Protein AF-0000000087148483 (afdb_homodimer)

Secondary structure (DSSP, 8-state):
-------------S---S-----PPEEEB-HHHHHTTSS-TTPPEEE-HHHHHHHHSS--HHHHHHHHHHHHHHHHH-TTS--BTTSEEEEESS-TTSHHHHHHHHHHHHHH---STTS---BTTTBT--TT-EESS-S--SSSS-EEEEEETTT--EEEEEE-GGGSPP--GGGGGHHHHHTT---HHHHHHHHHHHHHHHHHHHH-GGGEEEEE-/-----------------S-----PPEEEB-HHHHHTTSS-TTPPEEE-HHHHHHHHSS--HHHHHHHHHHHHHHHHH-TTS--BTTSEEEEESS-TTSHHHHHHHHHHHHHH---STTS---BTTTBT--TT-EESS-S--SSSS-EEEEEETTT--EEEEEE-GGGSPP--GGGGGHHHHHTT---HHHHHHHHHHHHHHHHHHHH-GGGEEEEE-

Nearest PDB structures (foldseek):
  6qft-assembly1_A  TM=3.468E-01  e=7.596E+00  Homo sapiens
  6qft-assembly1_A  TM=3.472E-01  e=7.576E+00  Homo sapiens

Solvent-accessible surface area (backbone atoms only — not comparable to full-atom values): 23178 Å² total; per-residue (Å²): 134,82,82,77,77,73,78,79,78,75,81,77,82,61,52,65,65,64,66,83,77,82,62,84,61,45,59,33,27,38,62,47,14,28,72,59,40,42,25,51,83,91,49,40,48,50,46,42,68,66,56,44,25,54,58,65,45,34,77,39,60,62,51,33,43,26,53,45,42,48,47,54,38,44,46,70,75,29,76,90,49,72,40,47,39,47,38,44,32,40,31,28,34,48,47,49,65,36,76,59,50,12,40,28,46,51,45,38,23,46,75,43,44,24,19,40,65,34,28,47,64,39,48,98,90,35,54,56,24,14,43,67,22,38,40,52,58,62,47,87,63,97,52,94,48,60,38,39,34,41,28,32,69,87,77,60,53,33,33,33,28,34,43,45,66,88,70,58,69,81,49,60,75,38,54,67,38,51,64,32,53,76,70,67,69,44,50,74,66,45,50,51,44,19,33,53,29,52,52,49,42,29,44,47,53,52,64,41,66,84,44,43,48,78,41,81,102,134,82,80,77,78,72,77,76,77,75,80,78,83,60,52,66,66,66,65,85,77,82,64,83,60,46,59,34,27,36,62,49,14,28,72,58,41,43,24,50,82,92,50,40,48,49,46,40,69,67,57,43,25,55,58,66,45,36,76,40,60,64,53,32,41,26,53,44,40,47,46,53,39,43,46,69,74,29,75,87,50,72,41,48,39,48,36,44,31,40,33,29,34,48,46,50,66,36,76,59,50,12,40,27,45,53,47,37,22,47,72,42,46,24,19,39,65,34,28,47,64,39,47,98,90,34,54,56,25,15,43,67,20,38,40,52,57,63,47,87,63,97,52,94,49,61,38,38,34,40,27,33,70,87,77,60,55,32,33,35,27,34,43,44,67,88,70,57,67,79,49,60,74,38,53,67,38,50,63,32,51,78,71,66,70,45,48,73,66,44,51,52,44,20,31,52,28,53,51,49,42,26,45,47,54,53,62,43,65,84,44,45,47,80,41,81,102

Organism: NCBI:txid1816183

Structure (mmCIF, N/CA/C/O backbone):
data_AF-0000000087148483-model_v1
#
loop_
_entity.id
_entity.type
_entity.pdbx_description
1 polymer 'Formylmethanofuran dehydrogenase subunit E domain-containing protein'
#
loop_
_atom_site.group_PDB
_atom_site.id
_atom_site.type_symbol
_atom_site.label_atom_id
_atom_site.label_alt_id
_atom_site.label_comp_id
_atom_site.label_asym_id
_atom_site.label_entity_id
_atom_site.label_seq_id
_atom_site.pdbx_PDB_ins_code
_atom_site.Cartn_x
_atom_site.Cartn_y
_atom_site.Cartn_z
_atom_site.occupancy
_atom_site.B_iso_or_equiv
_atom_site.auth_seq_id
_atom_site.auth_comp_id
_atom_site.auth_asym_id
_atom_site.auth_atom_id
_atom_site.pdbx_PDB_model_num
ATOM 1 N N . MET A 1 1 ? -16.391 -15.094 49.75 1 24.75 1 MET A N 1
ATOM 2 C CA . MET A 1 1 ? -16.766 -15.305 48.375 1 24.75 1 MET A CA 1
ATOM 3 C C . MET A 1 1 ? -15.906 -14.445 47.438 1 24.75 1 MET A C 1
ATOM 5 O O . MET A 1 1 ? -16.125 -13.242 47.312 1 24.75 1 MET A O 1
ATOM 9 N N . THR A 1 2 ? -14.602 -14.633 47.344 1 27.86 2 THR A N 1
ATOM 10 C CA . THR A 1 2 ? -13.539 -13.828 46.75 1 27.86 2 THR A CA 1
ATOM 11 C C . THR A 1 2 ? -13.711 -13.711 45.25 1 27.86 2 THR A C 1
ATOM 13 O O . THR A 1 2 ? -13.828 -14.727 44.562 1 27.86 2 THR A O 1
ATOM 16 N N . THR A 1 3 ? -14.344 -12.578 44.719 1 27.3 3 THR A N 1
ATOM 17 C CA . THR A 1 3 ? -14.672 -12.234 43.344 1 27.3 3 THR A CA 1
ATOM 18 C C . THR A 1 3 ? -13.43 -12.289 42.469 1 27.3 3 THR A C 1
ATOM 20 O O . THR A 1 3 ? -12.453 -11.586 42.719 1 27.3 3 THR A O 1
ATOM 23 N N . ASP A 1 4 ? -13.016 -13.43 41.844 1 25.28 4 ASP A N 1
ATOM 24 C CA . ASP A 1 4 ? -11.969 -13.711 40.844 1 25.28 4 ASP A CA 1
ATOM 25 C C . ASP A 1 4 ? -12.039 -12.727 39.688 1 25.28 4 ASP A C 1
ATOM 27 O O . ASP A 1 4 ? -13.039 -12.688 38.969 1 25.28 4 ASP A O 1
ATOM 31 N N . SER A 1 5 ? -11.555 -11.516 39.812 1 27.91 5 SER A N 1
ATOM 32 C CA . SER A 1 5 ? -11.5 -10.508 38.75 1 27.91 5 SER A CA 1
ATOM 33 C C . SER A 1 5 ? -10.875 -11.078 37.5 1 27.91 5 SER A C 1
ATOM 35 O O . SER A 1 5 ? -9.68 -11.375 37.469 1 27.91 5 SER A O 1
ATOM 37 N N . THR A 1 6 ? -11.531 -11.953 36.688 1 29.64 6 THR A N 1
ATOM 38 C CA . THR A 1 6 ? -11.125 -12.469 35.406 1 29.64 6 THR A CA 1
ATOM 39 C C . THR A 1 6 ? -10.469 -11.375 34.562 1 29.64 6 THR A C 1
ATOM 41 O O . THR A 1 6 ? -10.969 -10.25 34.5 1 29.64 6 THR A O 1
ATOM 44 N N . ALA A 1 7 ? -9.18 -11.461 34.281 1 29.34 7 ALA A N 1
ATOM 45 C CA . ALA A 1 7 ? -8.312 -10.719 33.375 1 29.34 7 ALA A CA 1
ATOM 46 C C . ALA A 1 7 ? -9.031 -10.414 32.062 1 29.34 7 ALA A C 1
ATOM 48 O O . ALA A 1 7 ? -9.578 -11.32 31.422 1 29.34 7 ALA A O 1
ATOM 49 N N . THR A 1 8 ? -9.641 -9.297 31.797 1 31.09 8 THR A N 1
ATOM 50 C CA . THR A 1 8 ? -10.195 -8.766 30.562 1 31.09 8 THR A CA 1
ATOM 51 C C . THR A 1 8 ? -9.32 -9.148 29.359 1 31.09 8 THR A C 1
ATOM 53 O O . THR A 1 8 ? -8.109 -8.93 29.375 1 31.09 8 THR A O 1
ATOM 56 N N . ASP A 1 9 ? -9.469 -10.289 28.609 1 30.75 9 ASP A N 1
ATOM 57 C CA . ASP A 1 9 ? -8.938 -10.844 27.359 1 30.75 9 ASP A CA 1
ATOM 58 C C . ASP A 1 9 ? -8.625 -9.734 26.359 1 30.75 9 ASP A C 1
ATOM 60 O O . ASP A 1 9 ? -9.523 -9 25.938 1 30.75 9 ASP A O 1
ATOM 64 N N . GLY A 1 10 ? -7.691 -8.93 26.438 1 33.75 10 GLY A N 1
ATOM 65 C CA . GLY A 1 10 ? -7.211 -7.906 25.516 1 33.75 10 GLY A CA 1
ATOM 66 C C . GLY A 1 10 ? -7.453 -8.25 24.062 1 33.75 10 GLY A C 1
ATOM 67 O O . GLY A 1 10 ? -6.973 -9.273 23.562 1 33.75 10 GLY A O 1
ATOM 68 N N . THR A 1 11 ? -8.672 -8.164 23.344 1 40.41 11 THR A N 1
ATOM 69 C CA . THR A 1 11 ? -9.148 -8.266 21.969 1 40.41 11 THR A CA 1
ATOM 70 C C . THR A 1 11 ? -8.016 -7.977 20.984 1 40.41 11 THR A C 1
ATOM 72 O O . THR A 1 11 ? -7.586 -6.828 20.844 1 40.41 11 THR A O 1
ATOM 75 N N . GLU A 1 12 ? -6.969 -8.547 20.922 1 49.69 12 GLU A N 1
ATOM 76 C CA . GLU A 1 12 ? -5.816 -8.539 20.016 1 49.69 12 GLU A CA 1
ATOM 77 C C . GLU A 1 12 ? -6.258 -8.484 18.562 1 49.69 12 GLU A C 1
ATOM 79 O O . GLU A 1 12 ? -6.902 -9.414 18.062 1 49.69 12 GLU A O 1
ATOM 84 N N . HIS A 1 13 ? -6.684 -7.281 17.938 1 74.88 13 HIS A N 1
ATOM 85 C CA . HIS A 1 13 ? -7.141 -6.664 16.703 1 74.88 13 HIS A CA 1
ATOM 86 C C . HIS A 1 13 ? -6.109 -6.828 15.586 1 74.88 13 HIS A C 1
ATOM 88 O O . HIS A 1 13 ? -5.777 -5.859 14.898 1 74.88 13 HIS A O 1
ATOM 94 N N . SER A 1 14 ? -5.566 -7.988 15.508 1 90.75 14 SER A N 1
ATOM 95 C CA . SER A 1 14 ? -4.668 -8.258 14.391 1 90.75 14 SER A CA 1
ATOM 96 C C . SER A 1 14 ? -5.316 -9.188 13.367 1 90.75 14 SER A C 1
ATOM 98 O O . SER A 1 14 ? -6.27 -9.898 13.688 1 90.75 14 SER A O 1
ATOM 100 N N . THR A 1 15 ? -4.875 -9.133 12.164 1 97 15 THR A N 1
ATOM 101 C CA . THR A 1 15 ? -5.34 -10.031 11.117 1 97 15 THR A CA 1
ATOM 102 C C . THR A 1 15 ? -5.109 -11.492 11.508 1 97 15 THR A C 1
ATOM 104 O O . THR A 1 15 ? -4.039 -11.836 12.016 1 97 15 THR A O 1
ATOM 107 N N . ASN A 1 16 ? -6.105 -12.367 11.383 1 97.38 16 ASN A N 1
ATOM 108 C CA . ASN A 1 16 ? -6 -13.789 11.664 1 97.38 16 ASN A CA 1
ATOM 109 C C . ASN A 1 16 ? -5.508 -14.57 10.453 1 97.38 16 ASN A C 1
ATOM 111 O O . ASN A 1 16 ? -6.297 -15.227 9.766 1 97.38 16 ASN A O 1
ATOM 115 N N . TRP A 1 17 ? -4.246 -14.562 10.242 1 97.88 17 TRP A N 1
ATOM 116 C CA . TRP A 1 17 ? -3.613 -15.172 9.07 1 97.88 17 TRP A CA 1
ATOM 117 C C . TRP A 1 17 ? -3.725 -16.688 9.125 1 97.88 17 TRP A C 1
ATOM 119 O O . TRP A 1 17 ? -3.469 -17.297 10.164 1 97.88 17 TRP A O 1
ATOM 129 N N . GLN A 1 18 ? -3.99 -17.328 7.992 1 97.12 18 GLN A N 1
ATOM 130 C CA . GLN A 1 18 ? -4.098 -18.781 7.902 1 97.12 18 GLN A CA 1
ATOM 131 C C . GLN A 1 18 ? -2.826 -19.391 7.32 1 97.12 18 GLN A C 1
ATOM 133 O O . GLN A 1 18 ? -2.715 -20.609 7.207 1 97.12 18 GLN A O 1
ATOM 138 N N . VAL A 1 19 ? -1.925 -18.516 6.988 1 96.25 19 VAL A N 1
ATOM 139 C CA . VAL A 1 19 ? -0.707 -19 6.34 1 96.25 19 VAL A CA 1
ATOM 140 C C . VAL A 1 19 ? 0.485 -18.172 6.809 1 96.25 19 VAL A C 1
ATOM 142 O O . VAL A 1 19 ? 0.337 -16.984 7.133 1 96.25 19 VAL A O 1
ATOM 145 N N . ASN A 1 20 ? 1.59 -18.766 6.91 1 95.62 20 ASN A N 1
ATOM 146 C CA . ASN A 1 20 ? 2.879 -18.141 7.18 1 95.62 20 ASN A CA 1
ATOM 147 C C . ASN A 1 20 ? 3.936 -18.562 6.168 1 95.62 20 ASN A C 1
ATOM 149 O O . ASN A 1 20 ? 4.004 -19.734 5.801 1 95.62 20 ASN A O 1
ATOM 153 N N . TYR A 1 21 ? 4.672 -17.641 5.684 1 97.56 21 TYR A N 1
ATOM 154 C CA . TYR A 1 21 ? 5.723 -17.922 4.711 1 97.56 21 TYR A CA 1
ATOM 155 C C . TYR A 1 21 ? 7.102 -17.656 5.305 1 97.56 21 TYR A C 1
ATOM 157 O O . TYR A 1 21 ? 7.246 -16.828 6.215 1 97.56 21 TYR A O 1
ATOM 165 N N . ASP A 1 22 ? 8.047 -18.438 4.855 1 96.81 22 ASP A N 1
ATOM 166 C CA . ASP A 1 22 ? 9.445 -18.219 5.207 1 96.81 22 ASP A CA 1
ATOM 167 C C . ASP A 1 22 ? 10.148 -17.375 4.145 1 96.81 22 ASP A C 1
ATOM 169 O O . ASP A 1 22 ? 10.531 -17.891 3.09 1 96.81 22 ASP A O 1
ATOM 173 N N . VAL A 1 23 ? 10.312 -16.125 4.398 1 97.62 23 VAL A N 1
ATOM 174 C CA . VAL A 1 23 ? 10.992 -15.203 3.502 1 97.62 23 VAL A CA 1
ATOM 175 C C . VAL A 1 23 ? 11.477 -13.984 4.285 1 97.62 23 VAL A C 1
ATOM 177 O O . VAL A 1 23 ? 10.789 -13.5 5.184 1 97.62 23 VAL A O 1
ATOM 180 N N . ALA A 1 24 ? 12.719 -13.508 4.047 1 97.31 24 ALA A N 1
ATOM 181 C CA . ALA A 1 24 ? 13.289 -12.344 4.723 1 97.31 24 ALA A CA 1
ATOM 182 C C . ALA A 1 24 ? 12.508 -11.078 4.375 1 97.31 24 ALA A C 1
ATOM 184 O O . ALA A 1 24 ? 12.062 -10.914 3.238 1 97.31 24 ALA A O 1
ATOM 185 N N . PRO A 1 25 ? 12.32 -10.227 5.289 1 98.31 25 PRO A N 1
ATOM 186 C CA . PRO A 1 25 ? 11.703 -8.938 4.973 1 98.31 25 PRO A CA 1
ATOM 187 C C . PRO A 1 25 ? 12.617 -8.031 4.156 1 98.31 25 PRO A C 1
ATOM 189 O O . PRO A 1 25 ? 13.797 -8.344 3.973 1 98.31 25 PRO A O 1
ATOM 192 N N . ILE A 1 26 ? 12.055 -7.031 3.637 1 98.5 26 ILE A N 1
ATOM 193 C CA . ILE A 1 26 ? 12.781 -5.973 2.945 1 98.5 26 ILE A CA 1
ATOM 194 C C . ILE A 1 26 ? 12.93 -4.762 3.863 1 98.5 26 ILE A C 1
ATOM 196 O O . ILE A 1 26 ? 11.945 -4.254 4.395 1 98.5 26 ILE A O 1
ATOM 200 N N . GLU A 1 27 ? 14.156 -4.383 4.109 1 98.44 27 GLU A N 1
ATOM 201 C CA . GLU A 1 27 ? 14.43 -3.164 4.867 1 98.44 27 GLU A CA 1
ATOM 202 C C . GLU A 1 27 ? 14.734 -1.993 3.938 1 98.44 27 GLU A C 1
ATOM 204 O O . GLU A 1 27 ? 15.586 -2.104 3.053 1 98.44 27 GLU A O 1
ATOM 209 N N . ILE A 1 28 ? 14.039 -0.916 4.137 1 98.69 28 ILE A N 1
ATOM 210 C CA . ILE A 1 28 ? 14.211 0.222 3.242 1 98.69 28 ILE A CA 1
ATOM 211 C C . ILE A 1 28 ? 14.016 1.523 4.016 1 98.69 28 ILE A C 1
ATOM 213 O O . ILE A 1 28 ? 13.062 1.652 4.793 1 98.69 28 ILE A O 1
ATOM 217 N N . ARG A 1 29 ? 14.891 2.457 3.838 1 98.56 29 ARG A N 1
ATOM 218 C CA . ARG A 1 29 ? 14.805 3.746 4.516 1 98.56 29 ARG A CA 1
ATOM 219 C C . ARG A 1 29 ? 13.891 4.707 3.766 1 98.56 29 ARG A C 1
ATOM 221 O O . ARG A 1 29 ? 13.727 4.594 2.549 1 98.56 29 ARG A O 1
ATOM 228 N N . ASP A 1 30 ? 13.32 5.594 4.414 1 98.5 30 ASP A N 1
ATOM 229 C CA . ASP A 1 30 ? 12.547 6.715 3.891 1 98.5 30 ASP A CA 1
ATOM 230 C C . ASP A 1 30 ? 12.984 8.031 4.539 1 98.5 30 ASP A C 1
ATOM 232 O O . ASP A 1 30 ? 12.703 8.266 5.715 1 98.5 30 ASP A O 1
ATOM 236 N N . PRO A 1 31 ? 13.594 8.898 3.777 1 97.56 31 PRO A N 1
ATOM 237 C CA . PRO A 1 31 ? 14.117 10.141 4.348 1 97.56 31 PRO A CA 1
ATOM 238 C C . PRO A 1 31 ? 13.023 11.016 4.965 1 97.56 31 PRO A C 1
ATOM 240 O O . PRO A 1 31 ? 13.266 11.719 5.941 1 97.56 31 PRO A O 1
ATOM 243 N N . VAL A 1 32 ? 11.883 10.953 4.426 1 98.38 32 VAL A N 1
ATOM 244 C CA . VAL A 1 32 ? 10.789 11.773 4.945 1 98.38 32 VAL A CA 1
ATOM 245 C C . VAL A 1 32 ? 10.305 11.211 6.277 1 98.38 32 VAL A C 1
ATOM 247 O O . VAL A 1 32 ? 10.023 11.961 7.215 1 98.38 32 VAL A O 1
ATOM 250 N N . ALA A 1 33 ? 10.203 9.875 6.375 1 98.38 33 ALA A N 1
ATOM 251 C CA . ALA A 1 33 ? 9.859 9.227 7.641 1 98.38 33 ALA A CA 1
ATOM 252 C C . ALA A 1 33 ? 10.852 9.609 8.734 1 98.38 33 ALA A C 1
ATOM 254 O O . ALA A 1 33 ? 10.461 9.836 9.883 1 98.38 33 ALA A O 1
ATOM 255 N N . GLU A 1 34 ? 12.109 9.688 8.375 1 97.69 34 GLU A N 1
ATOM 256 C CA . GLU A 1 34 ? 13.156 10.094 9.312 1 97.69 34 GLU A CA 1
ATOM 257 C C . GLU A 1 34 ? 13.008 11.555 9.719 1 97.69 34 GLU A C 1
ATOM 259 O O . GLU A 1 34 ? 13.047 11.875 10.906 1 97.69 34 GLU A O 1
ATOM 264 N N . ALA A 1 35 ? 12.773 12.383 8.758 1 97.88 35 ALA A N 1
ATOM 265 C CA . ALA A 1 35 ? 12.688 13.82 9 1 97.88 35 ALA A CA 1
ATOM 266 C C . ALA A 1 35 ? 11.484 14.164 9.867 1 97.88 35 ALA A C 1
ATOM 268 O O . ALA A 1 35 ? 11.562 15.031 10.742 1 97.88 35 ALA A O 1
ATOM 269 N N . LEU A 1 36 ? 10.398 13.398 9.641 1 98.19 36 LEU A N 1
ATOM 270 C CA . LEU A 1 36 ? 9.164 13.75 10.328 1 98.19 36 LEU A CA 1
ATOM 271 C C . LEU A 1 36 ? 9.016 12.945 11.617 1 98.19 36 LEU A C 1
ATOM 273 O O . LEU A 1 36 ? 7.961 12.992 12.258 1 98.19 36 LEU A O 1
ATOM 277 N N . GLY A 1 37 ? 9.992 12.195 11.961 1 97.75 37 GLY A N 1
ATOM 278 C CA . GLY A 1 37 ? 10.078 11.617 13.297 1 97.75 37 GLY A CA 1
ATOM 279 C C . GLY A 1 37 ? 9.336 10.305 13.43 1 97.75 37 GLY A C 1
ATOM 280 O O . GLY A 1 37 ? 9.016 9.883 14.539 1 97.75 37 GLY A O 1
ATOM 281 N N . VAL A 1 38 ? 9 9.688 12.273 1 98.38 38 VAL A N 1
ATOM 282 C CA . VAL A 1 38 ? 8.398 8.359 12.281 1 98.38 38 VAL A CA 1
ATOM 283 C C . VAL A 1 38 ? 9.461 7.312 12.602 1 98.38 38 VAL A C 1
ATOM 285 O O . VAL A 1 38 ? 9.188 6.332 13.297 1 98.38 38 VAL A O 1
ATOM 288 N N . LEU A 1 39 ? 10.617 7.48 12.086 1 97.94 39 LEU A N 1
ATOM 289 C CA . LEU A 1 39 ? 11.781 6.625 12.289 1 97.94 39 LEU A CA 1
ATOM 290 C C . LEU A 1 39 ? 12.984 7.441 12.742 1 97.94 39 LEU A C 1
ATOM 292 O O . LEU A 1 39 ? 13.078 8.633 12.453 1 97.94 39 LEU A O 1
ATOM 296 N N . GLU A 1 40 ? 13.898 6.797 13.453 1 96.31 40 GLU A N 1
ATOM 297 C CA . GLU A 1 40 ? 15.203 7.414 13.688 1 96.31 40 GLU A CA 1
ATOM 298 C C . GLU A 1 40 ? 16.016 7.469 12.398 1 96.31 40 GLU A C 1
ATOM 300 O O . GLU A 1 40 ? 15.922 6.574 11.555 1 96.31 40 GLU A O 1
ATOM 305 N N . PRO A 1 41 ? 16.812 8.562 12.305 1 94.94 41 PRO A N 1
ATOM 306 C CA . PRO A 1 41 ? 17.703 8.586 11.141 1 94.94 41 PRO A CA 1
ATOM 307 C C . PRO A 1 41 ? 18.5 7.297 10.977 1 94.94 41 PRO A C 1
ATOM 309 O O . PRO A 1 41 ? 19.094 6.805 11.938 1 94.94 41 PRO A O 1
ATOM 312 N N . GLY A 1 42 ? 18.453 6.695 9.836 1 95.88 42 GLY A N 1
ATOM 313 C CA . GLY A 1 42 ? 19.203 5.484 9.547 1 95.88 42 GLY A CA 1
ATOM 314 C C . GLY A 1 42 ? 18.375 4.219 9.734 1 95.88 42 GLY A C 1
ATOM 315 O O . GLY A 1 42 ? 18.766 3.15 9.25 1 95.88 42 GLY A O 1
ATOM 316 N N . ASP A 1 43 ? 17.328 4.297 10.477 1 97.31 43 ASP A N 1
ATOM 317 C CA . ASP A 1 43 ? 16.5 3.125 10.695 1 97.31 43 ASP A CA 1
ATOM 318 C C . ASP A 1 43 ? 15.555 2.893 9.516 1 97.31 43 ASP A C 1
ATOM 320 O O . ASP A 1 43 ? 14.977 3.84 8.977 1 97.31 43 ASP A O 1
ATOM 324 N N . PRO A 1 44 ? 15.344 1.663 9.133 1 98.38 44 PRO A N 1
ATOM 325 C CA . PRO A 1 44 ? 14.484 1.361 7.977 1 98.38 44 PRO A CA 1
ATOM 326 C C . PRO A 1 44 ? 13.062 0.982 8.375 1 98.38 44 PRO A C 1
ATOM 328 O O . PRO A 1 44 ? 12.828 0.564 9.516 1 98.38 44 PRO A O 1
ATOM 331 N N . PHE A 1 45 ? 12.117 1.214 7.422 1 98.69 45 PHE A N 1
ATOM 332 C CA . PHE A 1 45 ? 10.914 0.385 7.445 1 98.69 45 PHE A CA 1
ATOM 333 C C . PHE A 1 45 ? 11.266 -1.08 7.211 1 98.69 45 PHE A C 1
ATOM 335 O O . PHE A 1 45 ? 12.133 -1.395 6.391 1 98.69 45 PHE A O 1
ATOM 342 N N . VAL A 1 46 ? 10.609 -1.902 7.922 1 98.69 46 VAL A N 1
ATOM 343 C CA . VAL A 1 46 ? 10.656 -3.336 7.648 1 98.69 46 VAL A CA 1
ATOM 344 C C . VAL A 1 46 ? 9.367 -3.773 6.961 1 98.69 46 VAL A C 1
ATOM 346 O O . VAL A 1 46 ? 8.289 -3.748 7.57 1 98.69 46 VAL A O 1
ATOM 349 N N . ILE A 1 47 ? 9.453 -4.141 5.695 1 98.62 47 ILE A N 1
ATOM 350 C CA . ILE A 1 47 ? 8.312 -4.566 4.883 1 98.62 47 ILE A CA 1
ATOM 351 C C . ILE A 1 47 ? 8.328 -6.09 4.746 1 98.62 47 ILE A C 1
ATOM 353 O O . ILE A 1 47 ? 9.227 -6.66 4.129 1 98.62 47 ILE A O 1
ATOM 357 N N . THR A 1 48 ? 7.336 -6.715 5.305 1 98.44 48 THR A N 1
ATOM 358 C CA . THR A 1 48 ? 7.223 -8.164 5.227 1 98.44 48 THR A CA 1
ATOM 359 C C . THR A 1 48 ? 6.363 -8.578 4.039 1 98.44 48 THR A C 1
ATOM 361 O O . THR A 1 48 ? 5.688 -7.746 3.434 1 98.44 48 THR A O 1
ATOM 364 N N . TYR A 1 49 ? 6.406 -9.852 3.723 1 98.62 49 TYR A N 1
ATOM 365 C CA . TYR A 1 49 ? 5.52 -10.328 2.666 1 98.62 49 TYR A CA 1
ATOM 366 C C . TYR A 1 49 ? 4.059 -10.18 3.072 1 98.62 49 TYR A C 1
ATOM 368 O O . TYR A 1 49 ? 3.191 -9.953 2.223 1 98.62 49 TYR A O 1
ATOM 376 N N . ARG A 1 50 ? 3.68 -10.219 4.332 1 98.25 50 ARG A N 1
ATOM 377 C CA . ARG A 1 50 ? 2.314 -9.984 4.793 1 98.25 50 ARG A CA 1
ATOM 378 C C . ARG A 1 50 ? 1.857 -8.57 4.453 1 98.25 50 ARG A C 1
ATOM 380 O O . ARG A 1 50 ? 0.69 -8.352 4.121 1 98.25 50 ARG A O 1
ATOM 387 N N . ASP A 1 51 ? 2.814 -7.605 4.547 1 98.31 51 ASP A N 1
ATOM 388 C CA . ASP A 1 51 ? 2.486 -6.254 4.105 1 98.31 51 ASP A CA 1
ATOM 389 C C . ASP A 1 51 ? 2.121 -6.23 2.623 1 98.31 51 ASP A C 1
ATOM 391 O O . ASP A 1 51 ? 1.157 -5.574 2.227 1 98.31 51 ASP A O 1
ATOM 395 N N . ALA A 1 52 ? 2.916 -6.984 1.852 1 98.69 52 ALA A N 1
ATOM 396 C CA . ALA A 1 52 ? 2.666 -7.062 0.415 1 98.69 52 ALA A CA 1
ATOM 397 C C . ALA A 1 52 ? 1.322 -7.727 0.128 1 98.69 52 ALA A C 1
ATOM 399 O O . ALA A 1 52 ? 0.619 -7.344 -0.809 1 98.69 52 ALA A O 1
ATOM 400 N N . VAL A 1 53 ? 0.991 -8.719 0.917 1 98.75 53 VAL A N 1
ATOM 401 C CA . VAL A 1 53 ? -0.28 -9.414 0.737 1 98.75 53 VAL A CA 1
ATOM 402 C C . VAL A 1 53 ? -1.435 -8.469 1.069 1 98.75 53 VAL A C 1
ATOM 404 O O . VAL A 1 53 ? -2.463 -8.477 0.389 1 98.75 53 VAL A O 1
ATOM 407 N N . LYS A 1 54 ? -1.298 -7.613 2.086 1 98.5 54 LYS A N 1
ATOM 408 C CA . LYS A 1 54 ? -2.318 -6.609 2.369 1 98.5 54 LYS A CA 1
ATOM 409 C C . LYS A 1 54 ? -2.508 -5.672 1.18 1 98.5 54 LYS A C 1
ATOM 411 O O . LYS A 1 54 ? -3.639 -5.348 0.812 1 98.5 54 LYS A O 1
ATOM 416 N N . GLU A 1 55 ? -1.405 -5.297 0.583 1 98.44 55 GLU A N 1
ATOM 417 C CA . GLU A 1 55 ? -1.454 -4.426 -0.588 1 98.44 55 GLU A CA 1
ATOM 418 C C . GLU A 1 55 ? -2.131 -5.121 -1.766 1 98.44 55 GLU A C 1
ATOM 420 O O . GLU A 1 55 ? -2.959 -4.523 -2.453 1 98.44 55 GLU A O 1
ATOM 425 N N . ALA A 1 56 ? -1.814 -6.41 -1.949 1 97.88 56 ALA A N 1
ATOM 426 C CA . ALA A 1 56 ? -2.301 -7.168 -3.1 1 97.88 56 ALA A CA 1
ATOM 427 C C . ALA A 1 56 ? -3.738 -7.629 -2.883 1 97.88 56 ALA A C 1
ATOM 429 O O . ALA A 1 56 ? -4.469 -7.887 -3.844 1 97.88 56 ALA A O 1
ATOM 430 N N . GLY A 1 57 ? -4.07 -7.805 -1.597 1 96.81 57 GLY A N 1
ATOM 431 C CA . GLY A 1 57 ? -5.355 -8.375 -1.236 1 96.81 57 GLY A CA 1
ATOM 432 C C . GLY A 1 57 ? -5.332 -9.891 -1.133 1 96.81 57 GLY A C 1
ATOM 433 O O . GLY A 1 57 ? -6.246 -10.492 -0.572 1 96.81 57 GLY A O 1
ATOM 434 N N . HIS A 1 58 ? -4.293 -10.547 -1.698 1 97.19 58 HIS A N 1
ATOM 435 C CA . HIS A 1 58 ? -4.172 -12 -1.64 1 97.19 58 HIS A CA 1
ATOM 436 C C . HIS A 1 58 ? -2.734 -12.445 -1.894 1 97.19 58 HIS A C 1
ATOM 438 O O . HIS A 1 58 ? -1.877 -11.625 -2.223 1 97.19 58 HIS A O 1
ATOM 444 N N . SER A 1 59 ? -2.518 -13.641 -1.58 1 98.44 59 SER A N 1
ATOM 445 C CA . SER A 1 59 ? -1.221 -14.273 -1.812 1 98.44 59 SER A CA 1
ATOM 446 C C . SER A 1 59 ? -1.266 -15.203 -3.018 1 98.44 59 SER A C 1
ATOM 448 O O . SER A 1 59 ? -2.09 -16.125 -3.072 1 98.44 59 SER A O 1
ATOM 450 N N . CYS A 1 60 ? -0.452 -14.953 -3.988 1 97.94 60 CYS A N 1
ATOM 451 C CA . CYS A 1 60 ? -0.397 -15.727 -5.223 1 97.94 60 CYS A CA 1
ATOM 452 C C . CYS A 1 60 ? 0.992 -15.656 -5.848 1 97.94 60 CYS A C 1
ATOM 454 O O . CYS A 1 60 ? 1.854 -14.914 -5.375 1 97.94 60 CYS A O 1
ATOM 456 N N . PRO A 1 61 ? 1.229 -16.453 -6.859 1 98 61 PRO A N 1
ATOM 457 C CA . PRO A 1 61 ? 2.547 -16.438 -7.496 1 98 61 PRO A CA 1
ATOM 458 C C . PRO A 1 61 ? 2.895 -15.07 -8.094 1 98 61 PRO A C 1
ATOM 460 O O . PRO A 1 61 ? 4.059 -14.664 -8.086 1 98 61 PRO A O 1
ATOM 463 N N . THR A 1 62 ? 1.915 -14.312 -8.586 1 98.12 62 THR A N 1
ATOM 464 C CA . THR A 1 62 ? 2.164 -12.977 -9.102 1 98.12 62 THR A CA 1
ATOM 465 C C . THR A 1 62 ? 2.619 -12.039 -7.988 1 98.12 62 THR A C 1
ATOM 467 O O . THR A 1 62 ? 3.623 -11.336 -8.133 1 98.12 62 THR A O 1
ATOM 470 N N . ALA A 1 63 ? 1.93 -12.062 -6.836 1 98.62 63 ALA A N 1
ATOM 471 C CA . ALA A 1 63 ? 2.273 -11.195 -5.711 1 98.62 63 ALA A CA 1
ATOM 472 C C . ALA A 1 63 ? 3.631 -11.578 -5.125 1 98.62 63 ALA A C 1
ATOM 474 O O . ALA A 1 63 ? 4.465 -10.703 -4.859 1 98.62 63 ALA A O 1
ATOM 475 N N . SER A 1 64 ? 3.85 -12.867 -4.926 1 98.88 64 SER A N 1
ATOM 476 C CA . SER A 1 64 ? 5.133 -13.312 -4.383 1 98.88 64 SER A CA 1
ATOM 477 C C . SER A 1 64 ? 6.27 -13.031 -5.359 1 98.88 64 SER A C 1
ATOM 479 O O . SER A 1 64 ? 7.371 -12.664 -4.945 1 98.88 64 SER A O 1
ATOM 481 N N . GLY A 1 65 ? 6 -13.188 -6.617 1 98.88 65 GLY A N 1
ATOM 482 C CA . GLY A 1 65 ? 6.98 -12.82 -7.625 1 98.88 65 GLY A CA 1
ATOM 483 C C . GLY A 1 65 ? 7.367 -11.352 -7.574 1 98.88 65 GLY A C 1
ATOM 484 O O . GLY A 1 65 ? 8.547 -11.008 -7.672 1 98.88 65 GLY A O 1
ATOM 485 N N . ALA A 1 66 ? 6.395 -10.492 -7.457 1 98.94 66 ALA A N 1
ATOM 486 C CA . ALA A 1 66 ? 6.652 -9.055 -7.355 1 98.94 66 ALA A CA 1
ATOM 487 C C . ALA A 1 66 ? 7.512 -8.734 -6.137 1 98.94 66 ALA A C 1
ATOM 489 O O . ALA A 1 66 ? 8.438 -7.922 -6.219 1 98.94 66 ALA A O 1
ATOM 490 N N . TYR A 1 67 ? 7.188 -9.375 -5 1 98.94 67 TYR A N 1
ATOM 491 C CA . TYR A 1 67 ? 7.949 -9.188 -3.771 1 98.94 67 TYR A CA 1
ATOM 492 C C . TYR A 1 67 ? 9.406 -9.578 -3.969 1 98.94 67 TYR A C 1
ATOM 494 O O . TYR A 1 67 ? 10.312 -8.844 -3.562 1 98.94 67 TYR A O 1
ATOM 502 N N . ARG A 1 68 ? 9.648 -10.664 -4.625 1 98.94 68 ARG A N 1
ATOM 503 C CA . ARG A 1 68 ? 11 -11.141 -4.859 1 98.94 68 ARG A CA 1
ATOM 504 C C . ARG A 1 68 ? 11.727 -10.273 -5.887 1 98.94 68 ARG A C 1
ATOM 506 O O . ARG A 1 68 ? 12.922 -10.031 -5.766 1 98.94 68 ARG A O 1
ATOM 513 N N . ILE A 1 69 ? 10.992 -9.805 -6.91 1 98.94 69 ILE A N 1
ATOM 514 C CA . ILE A 1 69 ? 11.586 -8.906 -7.895 1 98.94 69 ILE A CA 1
ATOM 515 C C . ILE A 1 69 ? 12.172 -7.684 -7.188 1 98.94 69 ILE A C 1
ATOM 517 O O . ILE A 1 69 ? 13.336 -7.328 -7.41 1 98.94 69 ILE A O 1
ATOM 521 N N . VAL A 1 70 ? 11.375 -7.059 -6.371 1 98.88 70 VAL A N 1
ATOM 522 C CA . VAL A 1 70 ? 11.844 -5.836 -5.719 1 98.88 70 VAL A CA 1
ATOM 523 C C . VAL A 1 70 ? 12.93 -6.18 -4.699 1 98.88 70 VAL A C 1
ATOM 525 O O . VAL A 1 70 ? 13.922 -5.457 -4.574 1 98.88 70 VAL A O 1
ATOM 528 N N . GLN A 1 71 ? 12.82 -7.297 -3.998 1 98.75 71 GLN A N 1
ATOM 529 C CA . GLN A 1 71 ? 13.836 -7.727 -3.039 1 98.75 71 GLN A CA 1
ATOM 530 C C . GLN A 1 71 ? 15.188 -7.93 -3.719 1 98.75 71 GLN A C 1
ATOM 532 O O . GLN A 1 71 ? 16.188 -7.355 -3.297 1 98.75 71 GLN A O 1
ATOM 537 N N . LEU A 1 72 ? 15.18 -8.711 -4.781 1 98.75 72 LEU A N 1
ATOM 538 C CA . LEU A 1 72 ? 16.406 -9.039 -5.5 1 98.75 72 LEU A CA 1
ATOM 539 C C . LEU A 1 72 ? 16.984 -7.801 -6.176 1 98.75 72 LEU A C 1
ATOM 541 O O . LEU A 1 72 ? 18.203 -7.605 -6.18 1 98.75 72 LEU A O 1
ATOM 545 N N . GLY A 1 73 ? 16.109 -6.965 -6.773 1 98.75 73 GLY A N 1
ATOM 546 C CA . GLY A 1 73 ? 16.562 -5.734 -7.398 1 98.75 73 GLY A CA 1
ATOM 547 C C . GLY A 1 73 ? 17.25 -4.789 -6.43 1 98.75 73 GLY A C 1
ATOM 548 O O . GLY A 1 73 ? 18.328 -4.281 -6.715 1 98.75 73 GLY A O 1
ATOM 549 N N . LEU A 1 74 ? 16.641 -4.562 -5.277 1 98.69 74 LEU A N 1
ATOM 550 C CA . LEU A 1 74 ? 17.203 -3.654 -4.281 1 98.69 74 LEU A CA 1
ATOM 551 C C . LEU A 1 74 ? 18.484 -4.227 -3.676 1 98.69 74 LEU A C 1
ATOM 553 O O . LEU A 1 74 ? 19.438 -3.488 -3.426 1 98.69 74 LEU A O 1
ATOM 557 N N . ASP A 1 75 ? 18.5 -5.547 -3.428 1 97.88 75 ASP A N 1
ATOM 558 C CA . ASP A 1 75 ? 19.703 -6.184 -2.904 1 97.88 75 ASP A CA 1
ATOM 559 C C . ASP A 1 75 ? 20.875 -6.004 -3.863 1 97.88 75 ASP A C 1
ATOM 561 O O . ASP A 1 75 ? 22 -5.762 -3.43 1 97.88 75 ASP A O 1
ATOM 565 N N . ALA A 1 76 ? 20.578 -6.125 -5.125 1 97.88 76 ALA A N 1
ATOM 566 C CA . ALA A 1 76 ? 21.625 -6 -6.137 1 97.88 76 ALA A CA 1
ATOM 567 C C . ALA A 1 76 ? 22.141 -4.562 -6.223 1 97.88 76 ALA A C 1
ATOM 569 O O . ALA A 1 76 ? 23.328 -4.328 -6.422 1 97.88 76 ALA A O 1
ATOM 570 N N . LEU A 1 77 ? 21.25 -3.625 -6.098 1 97.12 77 LEU A N 1
ATOM 571 C CA . LEU A 1 77 ? 21.578 -2.215 -6.254 1 97.12 77 LEU A CA 1
ATOM 572 C C . LEU A 1 77 ? 22.25 -1.675 -4.996 1 97.12 77 LEU A C 1
ATOM 574 O O . LEU A 1 77 ? 23.078 -0.762 -5.074 1 97.12 77 LEU A O 1
ATOM 578 N N . TYR A 1 78 ? 21.812 -2.145 -3.811 1 96.12 78 TYR A N 1
ATOM 579 C CA . TYR A 1 78 ? 22.281 -1.647 -2.521 1 96.12 78 TYR A CA 1
ATOM 580 C C . TYR A 1 78 ? 22.969 -2.752 -1.73 1 96.12 78 TYR A C 1
ATOM 582 O O . TYR A 1 78 ? 22.516 -3.127 -0.648 1 96.12 78 TYR A O 1
ATOM 590 N N . ALA A 1 79 ? 24.078 -3.277 -2.088 1 86.25 79 ALA A N 1
ATOM 591 C CA . ALA A 1 79 ? 24.734 -4.469 -1.549 1 86.25 79 ALA A CA 1
ATOM 592 C C . ALA A 1 79 ? 25.172 -4.238 -0.109 1 86.25 79 ALA A C 1
ATOM 594 O O . ALA A 1 79 ? 25.078 -5.137 0.73 1 86.25 79 ALA A O 1
ATOM 595 N N . ASP A 1 80 ? 25.484 -3.059 0.324 1 90.12 80 ASP A N 1
ATOM 596 C CA . ASP A 1 80 ? 26.094 -2.846 1.632 1 90.12 80 ASP A CA 1
ATOM 597 C C . ASP A 1 80 ? 25.359 -1.764 2.414 1 90.12 80 ASP A C 1
ATOM 599 O O . ASP A 1 80 ? 25.875 -1.241 3.404 1 90.12 80 ASP A O 1
ATOM 603 N N . GLU A 1 81 ? 24.297 -1.3 1.887 1 95.38 81 GLU A N 1
ATOM 604 C CA . GLU A 1 81 ? 23.516 -0.261 2.561 1 95.38 81 GLU A CA 1
ATOM 605 C C . GLU A 1 81 ? 22.016 -0.451 2.33 1 95.38 81 GLU A C 1
ATOM 607 O O . GLU A 1 81 ? 21.609 -1.199 1.438 1 95.38 81 GLU A O 1
ATOM 612 N N . HIS A 1 82 ? 21.234 0.128 3.17 1 97.75 82 HIS A N 1
ATOM 613 C CA . HIS A 1 82 ? 19.797 0.098 2.973 1 97.75 82 HIS A CA 1
ATOM 614 C C . HIS A 1 82 ? 19.391 0.867 1.719 1 97.75 82 HIS A C 1
ATOM 616 O O . HIS A 1 82 ? 19.922 1.942 1.446 1 97.75 82 HIS A O 1
ATOM 622 N N . PRO A 1 83 ? 18.5 0.265 0.922 1 98.69 83 PRO A N 1
ATOM 623 C CA . PRO A 1 83 ? 17.891 1.097 -0.118 1 98.69 83 PRO A CA 1
ATOM 624 C C . PRO A 1 83 ? 17.156 2.309 0.45 1 98.69 83 PRO A C 1
ATOM 626 O O . PRO A 1 83 ? 16.797 2.316 1.628 1 98.69 83 PRO A O 1
ATOM 629 N N . VAL A 1 84 ? 16.984 3.359 -0.361 1 98.5 84 VAL A N 1
ATOM 630 C CA . VAL A 1 84 ? 16.406 4.617 0.086 1 98.5 84 VAL A CA 1
ATOM 631 C C . VAL A 1 84 ? 15.242 5.004 -0.83 1 98.5 84 VAL A C 1
ATOM 633 O O . VAL A 1 84 ? 15.438 5.219 -2.029 1 98.5 84 VAL A O 1
ATOM 636 N N . ARG A 1 85 ? 14.039 5.066 -0.26 1 98.62 85 ARG A N 1
ATOM 637 C CA . ARG A 1 85 ? 12.914 5.605 -1.023 1 98.62 85 ARG A CA 1
ATOM 638 C C . ARG A 1 85 ? 13.227 7.004 -1.542 1 98.62 85 ARG A C 1
ATOM 640 O O . ARG A 1 85 ? 13.938 7.77 -0.89 1 98.62 85 ARG A O 1
ATOM 647 N N . SER A 1 86 ? 12.711 7.355 -2.682 1 98 86 SER A N 1
ATOM 648 C CA . SER A 1 86 ? 12.906 8.617 -3.391 1 98 86 SER A CA 1
ATOM 649 C C . SER A 1 86 ? 14.18 8.578 -4.23 1 98 86 SER A C 1
ATOM 651 O O . SER A 1 86 ? 14.406 9.461 -5.062 1 98 86 SER A O 1
ATOM 653 N N . GLU A 1 87 ? 15.039 7.551 -4.07 1 98.25 87 GLU A N 1
ATOM 654 C CA . GLU A 1 87 ? 16.25 7.418 -4.879 1 98.25 87 GLU A CA 1
ATOM 655 C C . GLU A 1 87 ? 16.172 6.188 -5.781 1 98.25 87 GLU A C 1
ATOM 657 O O . GLU A 1 87 ? 17.203 5.707 -6.262 1 98.25 87 GLU A O 1
ATOM 662 N N . ILE A 1 88 ? 15.039 5.605 -5.953 1 98.81 88 ILE A N 1
ATOM 663 C CA . ILE A 1 88 ? 14.844 4.406 -6.762 1 98.81 88 ILE A CA 1
ATOM 664 C C . ILE A 1 88 ? 13.797 4.68 -7.84 1 98.81 88 ILE A C 1
ATOM 666 O O . ILE A 1 88 ? 12.633 4.953 -7.531 1 98.81 88 ILE A O 1
ATOM 670 N N . GLU A 1 89 ? 14.195 4.641 -9.023 1 98.88 89 GLU A N 1
ATOM 671 C CA . GLU A 1 89 ? 13.266 4.625 -10.148 1 98.88 89 GLU A CA 1
ATOM 672 C C . GLU A 1 89 ? 12.945 3.195 -10.578 1 98.88 89 GLU A C 1
ATOM 674 O O . GLU A 1 89 ? 13.836 2.348 -10.641 1 98.88 89 GLU A O 1
ATOM 679 N N . VAL A 1 90 ? 11.734 2.877 -10.828 1 98.94 90 VAL A N 1
ATOM 680 C CA . VAL A 1 90 ? 11.266 1.568 -11.273 1 98.94 90 VAL A CA 1
ATOM 681 C C . VAL A 1 90 ? 10.742 1.667 -12.703 1 98.94 90 VAL A C 1
ATOM 683 O O . VAL A 1 90 ? 9.906 2.525 -13 1 98.94 90 VAL A O 1
ATOM 686 N N . GLN A 1 91 ? 11.219 0.826 -13.539 1 98.88 91 GLN A N 1
ATOM 687 C CA . GLN A 1 91 ? 10.789 0.762 -14.93 1 98.88 91 GLN A CA 1
ATOM 688 C C . GLN A 1 91 ? 10.219 -0.61 -15.266 1 98.88 91 GLN A C 1
ATOM 690 O O . GLN A 1 91 ? 10.883 -1.632 -15.078 1 98.88 91 GLN A O 1
ATOM 695 N N . ALA A 1 92 ? 9.047 -0.658 -15.719 1 98.88 92 ALA A N 1
ATOM 696 C CA . ALA A 1 92 ? 8.414 -1.894 -16.188 1 98.88 92 ALA A CA 1
ATOM 697 C C . ALA A 1 92 ? 8.555 -2.047 -17.688 1 98.88 92 ALA A C 1
ATOM 699 O O . ALA A 1 92 ? 8.414 -1.074 -18.438 1 98.88 92 ALA A O 1
ATOM 700 N N . ALA A 1 93 ? 8.766 -3.209 -18.141 1 98.75 93 ALA A N 1
ATOM 701 C CA . ALA A 1 93 ? 8.875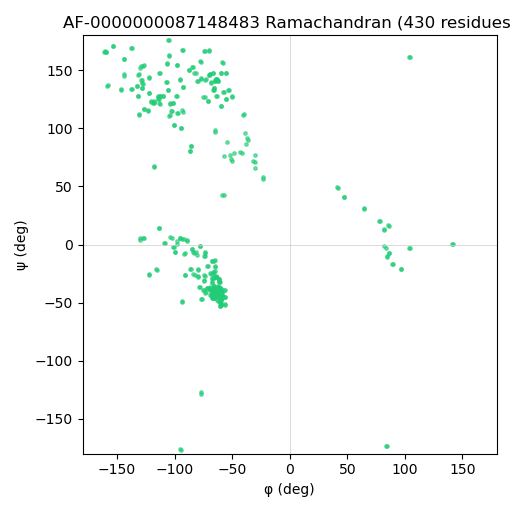 -3.461 -19.578 1 98.75 93 ALA A CA 1
ATOM 702 C C . ALA A 1 93 ? 7.504 -3.395 -20.25 1 98.75 93 ALA A C 1
ATOM 704 O O . ALA A 1 93 ? 7.391 -2.984 -21.406 1 98.75 93 ALA A O 1
ATOM 705 N N . GLY A 1 94 ? 6.461 -3.75 -19.562 1 98.5 94 GLY A N 1
ATOM 706 C CA . GLY A 1 94 ? 5.129 -3.844 -20.125 1 98.5 94 GLY A CA 1
ATOM 707 C C . GLY A 1 94 ? 4.219 -2.703 -19.719 1 98.5 94 GLY A C 1
ATOM 708 O O . GLY A 1 94 ? 4.617 -1.832 -18.938 1 98.5 94 GLY A O 1
ATOM 709 N N . PRO A 1 95 ? 3.039 -2.691 -20.25 1 98.19 95 PRO A N 1
ATOM 710 C CA . PRO A 1 95 ? 2.096 -1.598 -20 1 98.19 95 PRO A CA 1
ATOM 711 C C . PRO A 1 95 ? 1.418 -1.699 -18.641 1 98.19 95 PRO A C 1
ATOM 713 O O . PRO A 1 95 ? 1.349 -2.785 -18.062 1 98.19 95 PRO A O 1
ATOM 716 N N . ARG A 1 96 ? 0.945 -0.591 -18.188 1 97.69 96 ARG A N 1
ATOM 717 C CA . ARG A 1 96 ? 0.323 -0.429 -16.875 1 97.69 96 ARG A CA 1
ATOM 718 C C . ARG A 1 96 ? -0.908 -1.319 -16.734 1 97.69 96 ARG A C 1
ATOM 720 O O . ARG A 1 96 ? -1.163 -1.876 -15.664 1 97.69 96 ARG A O 1
ATOM 727 N N . ASP A 1 97 ? -1.704 -1.479 -17.812 1 97.19 97 ASP A N 1
ATOM 728 C CA . ASP A 1 97 ? -2.99 -2.164 -17.734 1 97.19 97 ASP A CA 1
ATOM 729 C C . ASP A 1 97 ? -2.832 -3.664 -17.969 1 97.19 97 ASP A C 1
ATOM 731 O O . ASP A 1 97 ? -3.824 -4.395 -18.047 1 97.19 97 ASP A O 1
ATOM 735 N N . ASP A 1 98 ? -1.525 -4.09 -18.141 1 96.88 98 ASP A N 1
ATOM 736 C CA . ASP A 1 98 ? -1.274 -5.527 -18.203 1 96.88 98 ASP A CA 1
ATOM 737 C C . ASP A 1 98 ? -1.62 -6.207 -16.875 1 96.88 98 ASP A C 1
ATOM 739 O O . ASP A 1 98 ? -1.302 -5.684 -15.805 1 96.88 98 ASP A O 1
ATOM 743 N N . ALA A 1 99 ? -2.197 -7.379 -16.984 1 93.5 99 ALA A N 1
ATOM 744 C CA . ALA A 1 99 ? -2.725 -8.086 -15.82 1 93.5 99 ALA A CA 1
ATOM 745 C C . ALA A 1 99 ? -1.617 -8.398 -14.812 1 93.5 99 ALA A C 1
ATOM 747 O O . ALA A 1 99 ? -1.86 -8.445 -13.609 1 93.5 99 ALA A O 1
ATOM 748 N N . ALA A 1 100 ? -0.409 -8.586 -15.289 1 96.12 100 ALA A N 1
ATOM 749 C CA . ALA A 1 100 ? 0.71 -8.898 -14.398 1 96.12 100 ALA A CA 1
ATOM 750 C C . ALA A 1 100 ? 1.457 -7.625 -14 1 96.12 100 ALA A C 1
ATOM 752 O O . ALA A 1 100 ? 1.647 -7.359 -12.812 1 96.12 100 ALA A O 1
ATOM 753 N N . TYR A 1 101 ? 1.812 -6.762 -15 1 98.38 101 TYR A N 1
ATOM 754 C CA . TYR A 1 101 ? 2.631 -5.582 -14.727 1 98.38 101 TYR A CA 1
ATOM 755 C C . TYR A 1 101 ? 1.894 -4.605 -13.82 1 98.38 101 TYR A C 1
ATOM 757 O O . TYR A 1 101 ? 2.496 -3.998 -12.93 1 98.38 101 TYR A O 1
ATOM 765 N N . GLY A 1 102 ? 0.607 -4.449 -14.062 1 97.75 102 GLY A N 1
ATOM 766 C CA . GLY A 1 102 ? -0.157 -3.549 -13.211 1 97.75 102 GLY A CA 1
ATOM 767 C C . GLY A 1 102 ? -0.143 -3.953 -11.75 1 97.75 102 GLY A C 1
ATOM 768 O O . GLY A 1 102 ? 0.304 -3.188 -10.898 1 97.75 102 GLY A O 1
ATOM 769 N N . VAL A 1 103 ? -0.462 -5.207 -11.516 1 97.62 103 VAL A N 1
ATOM 770 C CA . VAL A 1 103 ? -0.585 -5.719 -10.156 1 97.62 103 VAL A CA 1
ATOM 771 C C . VAL A 1 103 ? 0.79 -5.762 -9.492 1 97.62 103 VAL A C 1
ATOM 773 O O . VAL A 1 103 ? 0.947 -5.34 -8.344 1 97.62 103 VAL A O 1
ATOM 776 N N . MET A 1 104 ? 1.821 -6.215 -10.195 1 98.81 104 MET A N 1
ATOM 777 C CA . MET A 1 104 ? 3.17 -6.305 -9.648 1 98.81 104 MET A CA 1
ATOM 778 C C . MET A 1 104 ? 3.711 -4.922 -9.297 1 98.81 104 MET A C 1
ATOM 780 O O . MET A 1 104 ? 4.348 -4.738 -8.258 1 98.81 104 MET A O 1
ATOM 784 N N . SER A 1 105 ? 3.367 -3.963 -10.164 1 98.81 105 SER A N 1
ATOM 785 C CA . SER A 1 105 ? 3.883 -2.613 -9.953 1 98.81 105 SER A CA 1
ATOM 786 C C . SER A 1 105 ? 3.293 -1.986 -8.695 1 98.81 105 SER A C 1
ATOM 788 O O . SER A 1 105 ? 3.936 -1.157 -8.047 1 98.81 105 SER A O 1
ATOM 790 N N . ARG A 1 106 ? 2.1 -2.367 -8.344 1 98.62 106 ARG A N 1
ATOM 791 C CA . ARG A 1 106 ? 1.492 -1.836 -7.125 1 98.62 106 ARG A CA 1
ATOM 792 C C . ARG A 1 106 ? 2.244 -2.309 -5.887 1 98.62 106 ARG A C 1
ATOM 794 O O . ARG A 1 106 ? 2.484 -1.527 -4.965 1 98.62 106 ARG A O 1
ATOM 801 N N . ILE A 1 107 ? 2.648 -3.59 -5.883 1 98.88 107 ILE A N 1
ATOM 802 C CA . ILE A 1 107 ? 3.418 -4.137 -4.773 1 98.88 107 ILE A CA 1
ATOM 803 C C . ILE A 1 107 ? 4.805 -3.502 -4.742 1 98.88 107 ILE A C 1
ATOM 805 O O . ILE A 1 107 ? 5.293 -3.104 -3.684 1 98.88 107 ILE A O 1
ATOM 809 N N . ILE A 1 108 ? 5.422 -3.357 -5.883 1 98.94 108 ILE A N 1
ATOM 810 C CA . ILE A 1 108 ? 6.754 -2.777 -6 1 98.94 108 ILE A CA 1
ATOM 811 C C . ILE A 1 108 ? 6.719 -1.312 -5.574 1 98.94 108 ILE A C 1
ATOM 813 O O . ILE A 1 108 ? 7.609 -0.842 -4.867 1 98.94 108 ILE A O 1
ATOM 817 N N . SER A 1 109 ? 5.664 -0.594 -6.004 1 98.94 109 SER A N 1
ATOM 818 C CA . SER A 1 109 ? 5.449 0.792 -5.598 1 98.94 109 SER A CA 1
ATOM 819 C C . SER A 1 109 ? 5.273 0.902 -4.086 1 98.94 109 SER A C 1
ATOM 821 O O . SER A 1 109 ? 5.82 1.812 -3.457 1 98.94 109 SER A O 1
ATOM 823 N N . PHE A 1 110 ? 4.535 -0.046 -3.469 1 98.88 110 PHE A N 1
ATOM 824 C CA . PHE A 1 110 ? 4.34 -0.069 -2.025 1 98.88 110 PHE A CA 1
ATOM 825 C C . PHE A 1 110 ? 5.676 -0.16 -1.3 1 98.88 110 PHE A C 1
ATOM 827 O O . PHE A 1 110 ? 5.895 0.526 -0.299 1 98.88 110 PHE A O 1
ATOM 834 N N . VAL A 1 111 ? 6.574 -0.959 -1.811 1 98.88 111 VAL A N 1
ATOM 835 C CA . VAL A 1 111 ? 7.867 -1.195 -1.174 1 98.88 111 VAL A CA 1
ATOM 836 C C . VAL A 1 111 ? 8.789 -0.003 -1.418 1 98.88 111 VAL A C 1
ATOM 838 O O . VAL A 1 111 ? 9.344 0.565 -0.474 1 98.88 111 VAL A O 1
ATOM 841 N N . THR A 1 112 ? 8.906 0.512 -2.627 1 98.94 112 THR A N 1
ATOM 842 C CA . THR A 1 112 ? 9.93 1.472 -3.023 1 98.94 112 THR A CA 1
ATOM 843 C C . THR A 1 112 ? 9.438 2.902 -2.82 1 98.94 112 THR A C 1
ATOM 845 O O . THR A 1 112 ? 10.234 3.84 -2.787 1 98.94 112 THR A O 1
ATOM 848 N N . GLY A 1 113 ? 8.117 3.07 -2.869 1 98.56 113 GLY A N 1
ATOM 849 C CA . GLY A 1 113 ? 7.531 4.398 -2.838 1 98.56 113 GLY A CA 1
ATOM 850 C C . GLY A 1 113 ? 7.441 5.043 -4.207 1 98.56 113 GLY A C 1
ATOM 851 O O . GLY A 1 113 ? 6.816 6.094 -4.367 1 98.56 113 GLY A O 1
ATOM 852 N N . ALA A 1 114 ? 8.023 4.41 -5.223 1 98.88 114 ALA A N 1
ATOM 853 C CA . ALA A 1 114 ? 8.008 4.973 -6.57 1 98.88 114 ALA A CA 1
ATOM 854 C C . ALA A 1 114 ? 6.59 5.008 -7.133 1 98.88 114 ALA A C 1
ATOM 856 O O . ALA A 1 114 ? 5.859 4.016 -7.055 1 98.88 114 ALA A O 1
ATOM 857 N N . THR A 1 115 ? 6.262 6.133 -7.676 1 98.5 115 THR A N 1
ATOM 858 C CA . THR A 1 115 ? 4.914 6.285 -8.211 1 98.5 115 THR A CA 1
ATOM 859 C C . THR A 1 115 ? 4.945 6.988 -9.57 1 98.5 115 THR A C 1
ATOM 861 O O . THR A 1 115 ? 6.008 7.406 -10.031 1 98.5 115 THR A O 1
ATOM 864 N N . GLU A 1 116 ? 3.809 6.961 -10.227 1 98.06 116 GLU A N 1
ATOM 865 C CA . GLU A 1 116 ? 3.625 7.824 -11.391 1 98.06 116 GLU A CA 1
ATOM 866 C C . GLU A 1 116 ? 3.354 9.266 -10.977 1 98.06 116 GLU A C 1
ATOM 868 O O . GLU A 1 116 ? 4.152 9.867 -10.258 1 98.06 116 GLU A O 1
ATOM 873 N N . ASP A 1 117 ? 2.322 9.891 -11.422 1 97.62 117 ASP A N 1
ATOM 874 C CA . ASP A 1 117 ? 2.068 11.305 -11.148 1 97.62 117 ASP A CA 1
ATOM 875 C C . ASP A 1 117 ? 1.184 11.469 -9.914 1 97.62 117 ASP A C 1
ATOM 877 O O . ASP A 1 117 ? 0.838 12.594 -9.539 1 97.62 117 ASP A O 1
ATOM 881 N N . ASP A 1 118 ? 0.849 10.352 -9.211 1 97.19 118 ASP A N 1
ATOM 882 C CA . ASP A 1 118 ? -0.09 10.398 -8.094 1 97.19 118 ASP A CA 1
ATOM 883 C C . ASP A 1 118 ? 0.643 10.312 -6.762 1 97.19 118 ASP A C 1
ATOM 885 O O . ASP A 1 118 ? 0.018 10.109 -5.715 1 97.19 118 ASP A O 1
ATOM 889 N N . GLY A 1 119 ? 1.93 10.344 -6.777 1 96.69 119 GLY A N 1
ATOM 890 C CA . GLY A 1 119 ? 2.703 10.109 -5.566 1 96.69 119 GLY A CA 1
ATOM 891 C C . GLY A 1 119 ? 3.098 11.391 -4.855 1 96.69 119 GLY A C 1
ATOM 892 O O . GLY A 1 119 ? 2.639 12.477 -5.215 1 96.69 119 GLY A O 1
ATOM 893 N N . PHE A 1 120 ? 3.85 11.25 -3.812 1 97.88 120 PHE A N 1
ATOM 894 C CA . PHE A 1 120 ? 4.324 12.305 -2.924 1 97.88 120 PHE A CA 1
ATOM 895 C C . PHE A 1 120 ? 5.371 13.164 -3.617 1 97.88 120 PHE A C 1
ATOM 897 O O . PHE A 1 120 ? 6.391 12.656 -4.09 1 97.88 120 PHE A O 1
ATOM 904 N N . GLY A 1 121 ? 5.098 14.453 -3.668 1 97.12 121 GLY A N 1
ATOM 905 C CA . GLY A 1 121 ? 5.953 15.367 -4.406 1 97.12 121 GLY A CA 1
ATOM 906 C C . GLY A 1 121 ? 7.156 15.836 -3.605 1 97.12 121 GLY A C 1
ATOM 907 O O . GLY A 1 121 ? 8.039 16.5 -4.137 1 97.12 121 GLY A O 1
ATOM 908 N N . GLY A 1 122 ? 7.211 15.477 -2.344 1 96.94 122 GLY A N 1
ATOM 909 C CA . GLY A 1 122 ? 8.336 15.852 -1.507 1 96.94 122 GLY A CA 1
ATOM 910 C C . GLY A 1 122 ? 8.016 16.984 -0.55 1 96.94 122 GLY A C 1
ATOM 911 O O . GLY A 1 122 ? 7.023 17.688 -0.724 1 96.94 122 GLY A O 1
ATOM 912 N N . LEU A 1 123 ? 8.875 17.094 0.476 1 94.75 123 LEU A N 1
ATOM 913 C CA . LEU A 1 123 ? 8.812 18.203 1.419 1 94.75 123 LEU A CA 1
ATOM 914 C C . LEU A 1 123 ? 9.633 19.391 0.91 1 94.75 123 LEU A C 1
ATOM 916 O O . LEU A 1 123 ? 10.672 19.203 0.281 1 94.75 123 LEU A O 1
ATOM 920 N N . ALA A 1 124 ? 9.188 20.609 1.302 1 88.94 124 ALA A N 1
ATOM 921 C CA . ALA A 1 124 ? 9.93 21.859 1.169 1 88.94 124 ALA A CA 1
ATOM 922 C C . ALA A 1 124 ? 10.641 21.938 -0.18 1 88.94 124 ALA A C 1
ATOM 924 O O . ALA A 1 124 ? 11.852 22.188 -0.241 1 88.94 124 ALA A O 1
ATOM 925 N N . GLY A 1 125 ? 9.977 21.672 -1.264 1 86.44 125 GLY A N 1
ATOM 926 C CA . GLY A 1 125 ? 10.555 21.859 -2.584 1 86.44 125 GLY A CA 1
ATOM 927 C C . GLY A 1 125 ? 10.961 20.562 -3.242 1 86.44 125 GLY A C 1
ATOM 928 O O . GLY A 1 125 ? 11.625 20.562 -4.281 1 86.44 125 GLY A O 1
ATOM 929 N N . GLY A 1 126 ? 10.797 19.422 -2.51 1 94 126 GLY A N 1
ATOM 930 C CA . GLY A 1 126 ? 11 18.188 -3.262 1 94 126 GLY A CA 1
ATOM 931 C C . GLY A 1 126 ? 11.711 17.109 -2.465 1 94 126 GLY A C 1
ATOM 932 O O . GLY A 1 126 ? 11.961 16.016 -2.975 1 94 126 GLY A O 1
ATOM 933 N N . TYR A 1 127 ? 12.055 17.422 -1.189 1 96.56 127 TYR A N 1
ATOM 934 C CA . TYR A 1 127 ? 12.773 16.453 -0.358 1 96.56 127 TYR A CA 1
ATOM 935 C C . TYR A 1 127 ? 11.977 15.172 -0.191 1 96.56 127 TYR A C 1
ATOM 937 O O . TYR A 1 127 ? 10.867 15.188 0.346 1 96.56 127 TYR A O 1
ATOM 945 N N . GLY A 1 128 ? 12.586 14.062 -0.664 1 97.44 128 GLY A N 1
ATOM 946 C CA . GLY A 1 128 ? 11.945 12.766 -0.497 1 97.44 128 GLY A CA 1
ATOM 947 C C . GLY A 1 128 ? 10.82 12.523 -1.487 1 97.44 128 GLY A C 1
ATOM 948 O O . GLY A 1 128 ? 9.93 11.711 -1.237 1 97.44 128 GLY A O 1
ATOM 949 N N . GLY A 1 129 ? 10.797 13.234 -2.59 1 97.81 129 GLY A N 1
ATOM 950 C CA . GLY A 1 129 ? 9.773 13.07 -3.609 1 97.81 129 GLY A CA 1
ATOM 951 C C . GLY A 1 129 ? 9.805 11.703 -4.27 1 97.81 129 GLY A C 1
ATOM 952 O O . GLY A 1 129 ? 10.883 11.148 -4.508 1 97.81 129 GLY A O 1
ATOM 953 N N . ARG A 1 130 ? 8.656 11.195 -4.551 1 96.69 130 ARG A N 1
ATOM 954 C CA . ARG A 1 130 ? 8.516 9.852 -5.098 1 96.69 130 ARG A CA 1
ATOM 955 C C . ARG A 1 130 ? 7.684 9.859 -6.375 1 96.69 130 ARG A C 1
ATOM 957 O O . ARG A 1 130 ? 7.34 8.805 -6.906 1 96.69 130 ARG A O 1
ATOM 964 N N . ARG A 1 131 ? 7.328 11.008 -6.836 1 96.44 131 ARG A N 1
ATOM 965 C CA . ARG A 1 131 ? 6.523 11.172 -8.039 1 96.44 131 ARG A CA 1
ATOM 966 C C . ARG A 1 131 ? 7.367 10.977 -9.297 1 96.44 131 ARG A C 1
ATOM 968 O O . ARG A 1 131 ? 8.539 11.352 -9.328 1 96.44 131 ARG A O 1
ATOM 975 N N . ASP A 1 132 ? 6.797 10.383 -10.281 1 97.69 132 ASP A N 1
ATOM 976 C CA . ASP A 1 132 ? 7.375 10.18 -11.609 1 97.69 132 ASP A CA 1
ATOM 977 C C . ASP A 1 132 ? 8.594 9.266 -11.539 1 97.69 132 ASP A C 1
ATOM 979 O O . ASP A 1 132 ? 9.562 9.453 -12.289 1 97.69 132 ASP A O 1
ATOM 983 N N . LEU A 1 133 ? 8.594 8.359 -10.617 1 98.75 133 LEU A N 1
ATOM 984 C CA . LEU A 1 133 ? 9.68 7.398 -10.461 1 98.75 133 LEU A CA 1
ATOM 985 C C . LEU A 1 133 ? 9.227 6 -10.867 1 98.75 133 LEU A C 1
ATOM 987 O O . LEU A 1 133 ? 9.977 5.035 -10.719 1 98.75 133 LEU A O 1
ATOM 991 N N . LEU A 1 134 ? 8.047 5.77 -11.312 1 98.88 134 LEU A N 1
ATOM 992 C CA . LEU A 1 134 ? 7.516 4.535 -11.867 1 98.88 134 LEU A CA 1
ATOM 993 C C . LEU A 1 134 ? 7.078 4.734 -13.32 1 98.88 134 LEU A C 1
ATOM 995 O O . LEU A 1 134 ? 6.262 5.613 -13.609 1 98.88 134 LEU A O 1
ATOM 999 N N . ARG A 1 135 ? 7.66 3.961 -14.18 1 98.69 135 ARG A N 1
ATOM 1000 C CA . ARG A 1 135 ? 7.383 4.094 -15.609 1 98.69 135 ARG A CA 1
ATOM 1001 C C . ARG A 1 135 ? 6.984 2.754 -16.219 1 98.69 135 ARG A C 1
ATOM 1003 O O . ARG A 1 135 ? 7.582 1.723 -15.898 1 98.69 135 ARG A O 1
ATOM 1010 N N . PHE A 1 136 ? 6.027 2.795 -17.047 1 98.69 136 PHE A N 1
ATOM 1011 C CA . PHE A 1 136 ? 5.586 1.631 -17.812 1 98.69 136 PHE A CA 1
ATOM 1012 C C . PHE A 1 136 ? 6.047 1.724 -19.25 1 98.69 136 PHE A C 1
ATOM 1014 O O . PHE A 1 136 ? 6.449 2.795 -19.719 1 98.69 136 PHE A O 1
ATOM 1021 N N . ASP A 1 137 ? 6.031 0.573 -19.969 1 98.44 137 ASP A N 1
ATOM 1022 C CA . ASP A 1 137 ? 6.504 0.538 -21.344 1 98.44 137 ASP A CA 1
ATOM 1023 C C . ASP A 1 137 ? 7.848 1.248 -21.484 1 98.44 137 ASP A C 1
ATOM 1025 O O . ASP A 1 137 ? 8.055 2.031 -22.406 1 98.44 137 ASP A O 1
ATOM 1029 N N . ALA A 1 138 ? 8.711 1.004 -20.484 1 98.19 138 ALA A N 1
ATOM 1030 C CA . ALA A 1 138 ? 9.914 1.827 -20.375 1 98.19 138 ALA A CA 1
ATOM 1031 C C . ALA A 1 138 ? 11.039 1.272 -21.25 1 98.19 138 ALA A C 1
ATOM 1033 O O . ALA A 1 138 ? 11.992 1.983 -21.562 1 98.19 138 ALA A O 1
ATOM 1034 N N . PHE A 1 139 ? 10.984 0.003 -21.609 1 97.94 139 PHE A N 1
ATOM 1035 C CA . PHE A 1 139 ? 12 -0.651 -22.438 1 97.94 139 PHE A CA 1
ATOM 1036 C C . PHE A 1 139 ? 11.445 -1.93 -23.047 1 97.94 139 PHE A C 1
ATOM 1038 O O . PHE A 1 139 ? 10.398 -2.432 -22.625 1 97.94 139 PHE A O 1
ATOM 1045 N N . ASP A 1 140 ? 12.156 -2.449 -24.047 1 96.19 140 ASP A N 1
ATOM 1046 C CA . ASP A 1 140 ? 11.797 -3.711 -24.688 1 96.19 140 ASP A CA 1
ATOM 1047 C C . ASP A 1 140 ? 12.516 -4.887 -24.031 1 96.19 140 ASP A C 1
ATOM 1049 O O . ASP A 1 140 ? 13.75 -4.965 -24.062 1 96.19 140 ASP A O 1
ATOM 1053 N N . SER A 1 141 ? 11.695 -5.715 -23.422 1 92.5 141 SER A N 1
ATOM 1054 C CA . SER A 1 141 ? 12.289 -6.922 -22.844 1 92.5 141 SER A CA 1
ATOM 1055 C C . SER A 1 141 ? 12.484 -8 -23.906 1 92.5 141 SER A C 1
ATOM 1057 O O . SER A 1 141 ? 11.664 -8.133 -24.828 1 92.5 141 SER A O 1
ATOM 1059 N N . GLU A 1 142 ? 13.516 -8.828 -23.781 1 91 142 GLU A N 1
ATOM 1060 C CA . GLU A 1 142 ? 13.828 -9.914 -24.719 1 91 142 GLU A CA 1
ATOM 1061 C C . GLU A 1 142 ? 12.977 -11.141 -24.422 1 91 142 GLU A C 1
ATOM 1063 O O . GLU A 1 142 ? 13.047 -12.133 -25.156 1 91 142 GLU A O 1
ATOM 1068 N N . THR A 1 143 ? 12.25 -11.062 -23.344 1 93.81 143 THR A N 1
ATOM 1069 C CA . THR A 1 143 ? 11.391 -12.172 -22.938 1 93.81 143 THR A CA 1
ATOM 1070 C C . THR A 1 143 ? 9.984 -11.672 -22.641 1 93.81 143 THR A C 1
ATOM 1072 O O . THR A 1 143 ? 9.781 -10.5 -22.312 1 93.81 143 THR A O 1
ATOM 1075 N N . PRO A 1 144 ? 9.047 -12.57 -22.844 1 94.5 144 PRO A N 1
ATOM 1076 C CA . PRO A 1 144 ? 7.68 -12.195 -22.469 1 94.5 144 PRO A CA 1
ATOM 1077 C C . PRO A 1 144 ? 7.465 -12.188 -20.953 1 94.5 144 PRO A C 1
ATOM 1079 O O . PRO A 1 144 ? 6.422 -11.734 -20.484 1 94.5 144 PRO A O 1
ATOM 1082 N N . ASP A 1 145 ? 8.406 -12.68 -20.188 1 97.88 145 ASP A N 1
ATOM 1083 C CA . ASP A 1 145 ? 8.297 -12.742 -18.734 1 97.88 145 ASP A CA 1
ATOM 1084 C C . ASP A 1 145 ? 8.352 -11.344 -18.125 1 97.88 145 ASP A C 1
ATOM 1086 O O . ASP A 1 145 ? 9.047 -10.461 -18.641 1 97.88 145 ASP A O 1
ATOM 1090 N N . PRO A 1 146 ? 7.625 -11.172 -17.031 1 98.62 146 PRO A N 1
ATOM 1091 C CA . PRO A 1 146 ? 7.684 -9.867 -16.375 1 98.62 146 PRO A CA 1
ATOM 1092 C C . PRO A 1 146 ? 9.109 -9.453 -16.016 1 98.62 146 PRO A C 1
ATOM 1094 O O . PRO A 1 146 ? 9.82 -10.195 -15.336 1 98.62 146 PRO A O 1
ATOM 1097 N N . THR A 1 147 ? 9.492 -8.289 -16.484 1 98.88 147 THR A N 1
ATOM 1098 C CA . THR A 1 147 ? 10.82 -7.738 -16.25 1 98.88 147 THR A CA 1
ATOM 1099 C C . THR A 1 147 ? 10.734 -6.289 -15.781 1 98.88 147 THR A C 1
ATOM 1101 O O . THR A 1 147 ? 10.047 -5.473 -16.391 1 98.88 147 THR A O 1
ATOM 1104 N N . PHE A 1 148 ? 11.398 -6.016 -14.664 1 98.94 148 PHE A N 1
ATOM 1105 C CA . PHE A 1 148 ? 11.492 -4.668 -14.117 1 98.94 148 PHE A CA 1
ATOM 1106 C C . PHE A 1 148 ? 12.945 -4.234 -13.984 1 98.94 148 PHE A C 1
ATOM 1108 O O . PHE A 1 148 ? 13.82 -5.055 -13.695 1 98.94 148 PHE A O 1
ATOM 1115 N N . ARG A 1 149 ? 13.172 -2.965 -14.227 1 98.88 149 ARG A N 1
ATOM 1116 C CA . ARG A 1 149 ? 14.469 -2.354 -13.93 1 98.88 149 ARG A CA 1
ATOM 1117 C C . ARG A 1 149 ? 14.367 -1.437 -12.711 1 98.88 149 ARG A C 1
ATOM 1119 O O . ARG A 1 149 ? 13.383 -0.708 -12.562 1 98.88 149 ARG A O 1
ATOM 1126 N N . PHE A 1 150 ? 15.328 -1.493 -11.93 1 98.94 150 PHE A N 1
ATOM 1127 C CA . PHE A 1 150 ? 15.531 -0.579 -10.812 1 98.94 150 PHE A CA 1
ATOM 1128 C C . PHE A 1 150 ? 16.766 0.28 -11.031 1 98.94 150 PHE A C 1
ATOM 1130 O O . PHE A 1 150 ? 17.844 -0.243 -11.305 1 98.94 150 PHE A O 1
ATOM 1137 N N . ARG A 1 151 ? 16.562 1.553 -10.961 1 98.75 151 ARG A N 1
ATOM 1138 C CA . ARG A 1 151 ? 17.672 2.484 -11.156 1 98.75 151 ARG A CA 1
ATOM 1139 C C . ARG A 1 151 ? 17.844 3.395 -9.945 1 98.75 151 ARG A C 1
ATOM 1141 O O . ARG A 1 151 ? 16.891 4.016 -9.484 1 98.75 151 ARG A O 1
ATOM 1148 N N . ARG A 1 152 ? 19.078 3.477 -9.469 1 97.88 152 ARG A N 1
ATOM 1149 C CA . ARG A 1 152 ? 19.406 4.488 -8.477 1 97.88 152 ARG A CA 1
ATOM 1150 C C . ARG A 1 152 ? 19.484 5.875 -9.102 1 97.88 152 ARG A C 1
ATOM 1152 O O . ARG A 1 152 ? 20.234 6.074 -10.07 1 97.88 152 ARG A O 1
ATOM 1159 N N . THR A 1 153 ? 18.781 6.758 -8.547 1 96.94 153 THR A N 1
ATOM 1160 C CA . THR A 1 153 ? 18.75 8.086 -9.164 1 96.94 153 THR A CA 1
ATOM 1161 C C . THR A 1 153 ? 20 8.875 -8.781 1 96.94 153 THR A C 1
ATOM 1163 O O . THR A 1 153 ? 20.344 9.859 -9.438 1 96.94 153 THR A O 1
ATOM 1166 N N . ASP A 1 154 ? 20.641 8.484 -7.68 1 94 154 ASP A N 1
ATOM 1167 C CA . ASP A 1 154 ? 21.828 9.203 -7.227 1 94 154 ASP A CA 1
ATOM 1168 C C . ASP A 1 154 ? 23.078 8.742 -7.973 1 94 154 ASP A C 1
ATOM 1170 O O . ASP A 1 154 ? 24.047 9.492 -8.117 1 94 154 ASP A O 1
ATOM 1174 N N . THR A 1 155 ? 23.172 7.453 -8.539 1 95.75 155 THR A N 1
ATOM 1175 C CA . THR A 1 155 ? 24.359 6.914 -9.18 1 95.75 155 THR A CA 1
ATOM 1176 C C . THR A 1 155 ? 24.078 6.504 -10.617 1 95.75 155 THR A C 1
ATOM 1178 O O . THR A 1 155 ? 25 6.297 -11.406 1 95.75 155 THR A O 1
ATOM 1181 N N . ASP A 1 156 ? 22.859 6.18 -10.945 1 97.5 156 ASP A N 1
ATOM 1182 C CA . ASP A 1 156 ? 22.391 5.734 -12.25 1 97.5 156 ASP A CA 1
ATOM 1183 C C . ASP A 1 156 ? 22.625 4.238 -12.438 1 97.5 156 ASP A C 1
ATOM 1185 O O . ASP A 1 156 ? 22.297 3.678 -13.484 1 97.5 156 ASP A O 1
ATOM 1189 N N . ASP A 1 157 ? 23.25 3.623 -11.43 1 97.94 157 ASP A N 1
ATOM 1190 C CA . ASP A 1 157 ? 23.328 2.168 -11.5 1 97.94 157 ASP A CA 1
ATOM 1191 C C . ASP A 1 157 ? 21.953 1.552 -11.703 1 97.94 157 ASP A C 1
ATOM 1193 O O . ASP A 1 157 ? 20.969 1.983 -11.094 1 97.94 157 ASP A O 1
ATOM 1197 N N . THR A 1 158 ? 21.891 0.617 -12.656 1 98.62 158 THR A N 1
ATOM 1198 C CA . THR A 1 158 ? 20.609 0.033 -13.023 1 98.62 158 THR A CA 1
ATOM 1199 C C . THR A 1 158 ? 20.703 -1.489 -13.086 1 98.62 158 THR A C 1
ATOM 1201 O O . THR A 1 158 ? 21.672 -2.033 -13.602 1 98.62 158 THR A O 1
ATOM 1204 N N . VAL A 1 159 ? 19.703 -2.176 -12.547 1 98.62 159 VAL A N 1
ATOM 1205 C CA . VAL A 1 159 ? 19.625 -3.633 -12.578 1 98.62 159 VAL A CA 1
ATOM 1206 C C . VAL A 1 159 ? 18.25 -4.059 -13.109 1 98.62 159 VAL A C 1
ATOM 1208 O O . VAL A 1 159 ? 17.25 -3.4 -12.836 1 98.62 159 VAL A O 1
ATOM 1211 N N . ALA A 1 160 ? 18.234 -5.113 -13.906 1 98.81 160 ALA A N 1
ATOM 1212 C CA . ALA A 1 160 ? 17 -5.723 -14.383 1 98.81 160 ALA A CA 1
ATOM 1213 C C . ALA A 1 160 ? 16.719 -7.047 -13.672 1 98.81 160 ALA A C 1
ATOM 1215 O O . ALA A 1 160 ? 17.641 -7.84 -13.445 1 98.81 160 ALA A O 1
ATOM 1216 N N . VAL A 1 161 ? 15.57 -7.242 -13.227 1 98.88 161 VAL A N 1
ATOM 1217 C CA . VAL A 1 161 ? 15.141 -8.508 -12.633 1 98.88 161 VAL A CA 1
ATOM 1218 C C . VAL A 1 161 ? 14.008 -9.102 -13.461 1 98.88 161 VAL A C 1
ATOM 1220 O O . VAL A 1 161 ? 13 -8.438 -13.719 1 98.88 161 VAL A O 1
ATOM 1223 N N . THR A 1 162 ? 14.156 -10.312 -13.945 1 98.88 162 THR A N 1
ATOM 1224 C CA . THR A 1 162 ? 13.156 -11.047 -14.711 1 98.88 162 THR A CA 1
ATOM 1225 C C . THR A 1 162 ? 12.602 -12.211 -13.891 1 98.88 162 THR A C 1
ATOM 1227 O O . THR A 1 162 ? 13.367 -12.961 -13.281 1 98.88 162 THR A O 1
ATOM 1230 N N . TYR A 1 163 ? 11.328 -12.312 -13.781 1 98.88 163 TYR A N 1
ATOM 1231 C CA . TYR A 1 163 ? 10.625 -13.398 -13.109 1 98.88 163 TYR A CA 1
ATOM 1232 C C . TYR A 1 163 ? 10.141 -14.438 -14.109 1 98.88 163 TYR A C 1
ATOM 1234 O O . TYR A 1 163 ? 9.25 -14.172 -14.914 1 98.88 163 TYR A O 1
ATOM 1242 N N . HIS A 1 164 ? 10.727 -15.672 -14.047 1 98.62 164 HIS A N 1
ATOM 1243 C CA . HIS A 1 164 ? 10.391 -16.734 -14.992 1 98.62 164 HIS A CA 1
ATOM 1244 C C . HIS A 1 164 ? 9.156 -17.516 -14.531 1 98.62 164 HIS A C 1
ATOM 1246 O O . HIS A 1 164 ? 9.273 -18.625 -14.016 1 98.62 164 HIS A O 1
ATOM 1252 N N . VAL A 1 165 ? 7.984 -16.984 -14.875 1 96.94 165 VAL A N 1
ATOM 1253 C CA . VAL A 1 165 ? 6.695 -17.453 -14.391 1 96.94 165 VAL A CA 1
ATOM 1254 C C . VAL A 1 165 ? 6.453 -18.891 -14.867 1 96.94 165 VAL A C 1
ATOM 1256 O O . VAL A 1 165 ? 5.906 -19.703 -14.125 1 96.94 165 VAL A O 1
ATOM 1259 N N . GLY A 1 166 ? 6.871 -19.172 -16.062 1 96 166 GLY A N 1
ATOM 1260 C CA . GLY A 1 166 ? 6.652 -20.484 -16.641 1 96 166 GLY A CA 1
ATOM 1261 C C . GLY A 1 166 ? 7.383 -21.594 -15.898 1 96 166 GLY A C 1
ATOM 1262 O O . GLY A 1 166 ? 7.062 -22.781 -16.062 1 96 166 GLY A O 1
ATOM 1263 N N . ASP A 1 167 ? 8.383 -21.234 -15.125 1 97.44 167 ASP A N 1
ATOM 1264 C CA . ASP A 1 167 ? 9.211 -22.219 -14.422 1 97.44 167 ASP A CA 1
ATOM 1265 C C . ASP A 1 167 ? 8.656 -22.516 -13.031 1 97.44 167 ASP A C 1
ATOM 1267 O O . ASP A 1 167 ? 9.164 -23.391 -12.328 1 97.44 167 ASP A O 1
ATOM 1271 N N . VAL A 1 168 ? 7.645 -21.812 -12.555 1 97.38 168 VAL A N 1
ATOM 1272 C CA . VAL A 1 168 ? 7.008 -22.094 -11.273 1 97.38 168 VAL A CA 1
ATOM 1273 C C . VAL A 1 168 ? 6.344 -23.469 -11.32 1 97.38 168 VAL A C 1
ATOM 1275 O O . VAL A 1 168 ? 5.551 -23.75 -12.219 1 97.38 168 VAL A O 1
ATOM 1278 N N . PRO A 1 169 ? 6.617 -24.266 -10.414 1 95.44 169 PRO A N 1
ATOM 1279 C CA . PRO A 1 169 ? 6.062 -25.625 -10.43 1 95.44 169 PRO A CA 1
ATOM 1280 C C . PRO A 1 169 ? 4.535 -25.641 -10.406 1 95.44 169 PRO A C 1
ATOM 1282 O O . PRO A 1 169 ? 3.92 -24.781 -9.766 1 95.44 169 PRO A O 1
ATOM 1285 N N . ASP A 1 170 ? 4.039 -26.656 -11.062 1 93.81 170 ASP A N 1
ATOM 1286 C CA . ASP A 1 170 ? 2.594 -26.844 -11.047 1 93.81 170 ASP A CA 1
ATOM 1287 C C . ASP A 1 170 ? 2.105 -27.203 -9.648 1 93.81 170 ASP A C 1
ATOM 1289 O O . ASP A 1 170 ? 2.84 -27.812 -8.867 1 93.81 170 ASP A O 1
ATOM 1293 N N . GLY A 1 171 ? 0.898 -26.766 -9.352 1 93.56 171 GLY A N 1
ATOM 1294 C CA . GLY A 1 171 ? 0.358 -26.984 -8.023 1 93.56 171 GLY A CA 1
ATOM 1295 C C . GLY A 1 171 ? -0.306 -28.344 -7.859 1 93.56 171 GLY A C 1
ATOM 1296 O O . GLY A 1 171 ? -0.743 -28.688 -6.762 1 93.56 171 GLY A O 1
ATOM 1297 N N . GLY A 1 172 ? -0.369 -29.125 -9.047 1 95.56 172 GLY A N 1
ATOM 1298 C CA . GLY A 1 172 ? -1.003 -30.438 -8.969 1 95.56 172 GLY A CA 1
ATOM 1299 C C . GLY A 1 172 ? -2.512 -30.375 -9.109 1 95.56 172 GLY A C 1
ATOM 1300 O O . GLY A 1 172 ? -3.072 -29.312 -9.391 1 95.56 172 GLY A O 1
ATOM 1301 N N . PRO A 1 173 ? -3.227 -31.453 -8.922 1 96.12 173 PRO A N 1
ATOM 1302 C CA . PRO A 1 173 ? -4.664 -31.547 -9.188 1 96.12 173 PRO A CA 1
ATOM 1303 C C . PRO A 1 173 ? -5.5 -30.719 -8.211 1 96.12 173 PRO A C 1
ATOM 1305 O O . PRO A 1 173 ? -6.594 -30.266 -8.562 1 96.12 173 PRO A O 1
ATOM 1308 N N . ALA A 1 174 ? -4.953 -30.484 -7.051 1 97.19 174 ALA A N 1
ATOM 1309 C CA . ALA A 1 174 ? -5.711 -29.797 -6.012 1 97.19 174 ALA A CA 1
ATOM 1310 C C . ALA A 1 174 ? -6.016 -28.359 -6.426 1 97.19 174 ALA A C 1
ATOM 1312 O O . ALA A 1 174 ? -6.988 -27.766 -5.953 1 97.19 174 ALA A O 1
ATOM 1313 N N . ILE A 1 175 ? -5.211 -27.797 -7.34 1 96.81 175 ILE A N 1
ATOM 1314 C CA . ILE A 1 175 ? -5.438 -26.422 -7.805 1 96.81 175 ILE A CA 1
ATOM 1315 C C . ILE A 1 175 ? -6.777 -26.344 -8.531 1 96.81 175 ILE A C 1
ATOM 1317 O O . ILE A 1 175 ? -7.438 -25.312 -8.523 1 96.81 175 ILE A O 1
ATOM 1321 N N . GLY A 1 176 ? -7.199 -27.422 -9.078 1 96.44 176 GLY A N 1
ATOM 1322 C CA . GLY A 1 176 ? -8.461 -27.516 -9.797 1 96.44 176 GLY A CA 1
ATOM 1323 C C . GLY A 1 176 ? -9.672 -27.312 -8.906 1 96.44 176 GLY A C 1
ATOM 1324 O O . GLY A 1 176 ? -10.781 -27.094 -9.391 1 96.44 176 GLY A O 1
ATOM 1325 N N . ASN A 1 177 ? -9.484 -27.359 -7.613 1 97.75 177 ASN A N 1
ATOM 1326 C CA . ASN A 1 177 ? -10.578 -27.188 -6.664 1 97.75 177 ASN A CA 1
ATOM 1327 C C . ASN A 1 177 ? -11.031 -25.734 -6.59 1 97.75 177 ASN A C 1
ATOM 1329 O O . ASN A 1 177 ? -12.062 -25.422 -5.992 1 97.75 177 ASN A O 1
ATOM 1333 N N . LEU A 1 178 ? -10.328 -24.812 -7.23 1 97.06 178 LEU A N 1
ATOM 1334 C CA . LEU A 1 178 ? -10.609 -23.391 -7.125 1 97.06 178 LEU A CA 1
ATOM 1335 C C . LEU A 1 178 ? -12.031 -23.078 -7.574 1 97.06 178 LEU A C 1
ATOM 1337 O O . LEU A 1 178 ? -12.758 -22.344 -6.906 1 97.06 178 LEU A O 1
ATOM 1341 N N . GLN A 1 179 ? -12.406 -23.641 -8.688 1 96.31 179 GLN A N 1
ATOM 1342 C CA . GLN A 1 179 ? -13.742 -23.359 -9.203 1 96.31 179 GLN A CA 1
ATOM 1343 C C . GLN A 1 179 ? -14.82 -23.75 -8.195 1 96.31 179 GLN A C 1
ATOM 1345 O O . GLN A 1 179 ? -15.773 -23 -7.984 1 96.31 179 GLN A O 1
ATOM 1350 N N . GLY A 1 180 ? -14.641 -24.922 -7.621 1 97.25 180 GLY A N 1
ATOM 1351 C CA . GLY A 1 180 ? -15.57 -25.344 -6.586 1 97.25 180 GLY A CA 1
ATOM 1352 C C . GLY A 1 180 ? -15.57 -24.438 -5.375 1 97.25 180 GLY A C 1
ATOM 1353 O O . GLY A 1 180 ? -16.609 -24.219 -4.75 1 97.25 180 GLY A O 1
ATOM 1354 N N . ILE A 1 181 ? -14.477 -23.891 -4.969 1 97.5 181 ILE A N 1
ATOM 1355 C CA . ILE A 1 181 ? -14.359 -22.953 -3.85 1 97.5 181 ILE A CA 1
ATOM 1356 C C . ILE A 1 181 ? -15.102 -21.672 -4.172 1 97.5 181 ILE A C 1
ATOM 1358 O O . ILE A 1 181 ? -15.875 -21.156 -3.35 1 97.5 181 ILE A O 1
ATOM 1362 N N . LEU A 1 182 ? -14.953 -21.141 -5.418 1 96.38 182 LEU A N 1
ATOM 1363 C CA . LEU A 1 182 ? -15.57 -19.875 -5.836 1 96.38 182 LEU A CA 1
ATOM 1364 C C . LEU A 1 182 ? -17.094 -20.016 -5.902 1 96.38 182 LEU A C 1
ATOM 1366 O O . LEU A 1 182 ? -17.812 -19.078 -5.551 1 96.38 182 LEU A O 1
ATOM 1370 N N . ASP A 1 183 ? -17.5 -21.25 -6.258 1 94.56 183 ASP A N 1
ATOM 1371 C CA . ASP A 1 183 ? -18.938 -21.406 -6.418 1 94.56 183 ASP A CA 1
ATOM 1372 C C . ASP A 1 183 ? -19.562 -22 -5.16 1 94.56 183 ASP A C 1
ATOM 1374 O O . ASP A 1 183 ? -20.766 -22.297 -5.137 1 94.56 183 ASP A O 1
ATOM 1378 N N . GLY A 1 184 ? -18.75 -22.266 -4.156 1 94.75 184 GLY A N 1
ATOM 1379 C CA . GLY A 1 184 ? -19.25 -22.719 -2.871 1 94.75 184 GLY A CA 1
ATOM 1380 C C . GLY A 1 184 ? -19.547 -24.203 -2.828 1 94.75 184 GLY A C 1
ATOM 1381 O O . GLY A 1 184 ? -20.188 -24.688 -1.893 1 94.75 184 GLY A O 1
ATOM 1382 N N . SER A 1 185 ? -19.062 -24.938 -3.834 1 97.31 185 SER A N 1
ATOM 1383 C CA . SER A 1 185 ? -19.391 -26.359 -3.906 1 97.31 185 SER A CA 1
ATOM 1384 C C . SER A 1 185 ? -18.25 -27.219 -3.377 1 97.31 185 SER A C 1
ATOM 1386 O O . SER A 1 185 ? -18.422 -28.422 -3.178 1 97.31 185 SER A O 1
ATOM 1388 N N . ALA A 1 186 ? -17.125 -26.641 -3.055 1 97.31 186 ALA A N 1
ATOM 1389 C CA . ALA A 1 186 ? -15.969 -27.422 -2.592 1 97.31 186 ALA A CA 1
ATOM 1390 C C . ALA A 1 186 ? -16.188 -27.922 -1.169 1 97.31 186 ALA A C 1
ATOM 1392 O O . ALA A 1 186 ? -16.719 -27.203 -0.321 1 97.31 186 ALA A O 1
ATOM 1393 N N . SER A 1 187 ? -15.75 -29.172 -0.853 1 97.44 187 SER A N 1
ATOM 1394 C CA . SER A 1 187 ? -15.719 -29.688 0.513 1 97.44 187 SER A CA 1
ATOM 1395 C C . SER A 1 187 ? -14.586 -29.047 1.314 1 97.44 187 SER A C 1
ATOM 1397 O O . SER A 1 187 ? -13.703 -28.406 0.748 1 97.44 187 SER A O 1
ATOM 1399 N N . ASP A 1 188 ? -14.68 -29.266 2.637 1 96.44 188 ASP A N 1
ATOM 1400 C CA . ASP A 1 188 ? -13.602 -28.781 3.496 1 96.44 188 ASP A CA 1
ATOM 1401 C C . ASP A 1 188 ? -12.266 -29.422 3.127 1 96.44 188 ASP A C 1
ATOM 1403 O O . ASP A 1 188 ? -11.227 -28.75 3.148 1 96.44 188 ASP A O 1
ATOM 1407 N N . GLN A 1 189 ? -12.367 -30.625 2.791 1 97.56 189 GLN A N 1
ATOM 1408 C CA . GLN A 1 189 ? -11.156 -31.344 2.406 1 97.56 189 GLN A CA 1
ATOM 1409 C C . GLN A 1 189 ? -10.562 -30.766 1.12 1 97.56 189 GLN A C 1
ATOM 1411 O O . GLN A 1 189 ? -9.344 -30.625 1.005 1 97.56 189 GLN A O 1
ATOM 1416 N N . GLN A 1 190 ? -11.43 -30.469 0.164 1 97.94 190 GLN A N 1
ATOM 1417 C CA . GLN A 1 190 ? -10.992 -29.875 -1.096 1 97.94 190 GLN A CA 1
ATOM 1418 C C . GLN A 1 190 ? -10.398 -28.5 -0.875 1 97.94 190 GLN A C 1
ATOM 1420 O O . GLN A 1 190 ? -9.391 -28.141 -1.493 1 97.94 190 GLN A O 1
ATOM 1425 N N . ARG A 1 191 ? -10.977 -27.734 -0.02 1 97.56 191 ARG A N 1
ATOM 1426 C CA . ARG A 1 191 ? -10.469 -26.406 0.31 1 97.56 191 ARG A CA 1
ATOM 1427 C C . ARG A 1 191 ? -9.086 -26.484 0.939 1 97.56 191 ARG A C 1
ATOM 1429 O O . ARG A 1 191 ? -8.195 -25.703 0.591 1 97.56 191 ARG A O 1
ATOM 1436 N N . GLU A 1 192 ? -8.953 -27.406 1.843 1 97.44 192 GLU A N 1
ATOM 1437 C CA . GLU A 1 192 ? -7.676 -27.578 2.523 1 97.44 192 GLU A CA 1
ATOM 1438 C C . GLU A 1 192 ? -6.586 -28.031 1.549 1 97.44 192 GLU A C 1
ATOM 1440 O O . GLU A 1 192 ? -5.461 -27.531 1.6 1 97.44 192 GLU A O 1
ATOM 1445 N N . ALA A 1 193 ? -6.961 -28.969 0.691 1 98.12 193 ALA A N 1
ATOM 1446 C CA . ALA A 1 193 ? -6.008 -29.453 -0.304 1 98.12 193 ALA A CA 1
ATOM 1447 C C . ALA A 1 193 ? -5.582 -28.344 -1.252 1 98.12 193 ALA A C 1
ATOM 1449 O O . ALA A 1 193 ? -4.406 -28.234 -1.605 1 98.12 193 ALA A O 1
ATOM 1450 N N . PHE A 1 194 ? -6.535 -27.562 -1.644 1 98.31 194 PHE A N 1
ATOM 1451 C CA . PHE A 1 194 ? -6.23 -26.422 -2.498 1 98.31 194 PHE A CA 1
ATOM 1452 C C . PHE A 1 194 ? -5.281 -25.469 -1.799 1 98.31 194 PHE A C 1
ATOM 1454 O O . PHE A 1 194 ? -4.254 -25.078 -2.365 1 98.31 194 PHE A O 1
ATOM 1461 N N . ALA A 1 195 ? -5.633 -25.062 -0.612 1 98.06 195 ALA A N 1
ATOM 1462 C CA . ALA A 1 195 ? -4.828 -24.094 0.125 1 98.06 195 ALA A CA 1
ATOM 1463 C C . ALA A 1 195 ? -3.391 -24.578 0.287 1 98.06 195 ALA A C 1
ATOM 1465 O O . ALA A 1 195 ? -2.443 -23.812 0.076 1 98.06 195 ALA A O 1
ATOM 1466 N N . ASP A 1 196 ? -3.262 -25.828 0.641 1 97.75 196 ASP A N 1
ATOM 1467 C CA . ASP A 1 196 ? -1.935 -26.406 0.82 1 97.75 196 ASP A CA 1
ATOM 1468 C C . ASP A 1 196 ? -1.127 -26.344 -0.474 1 97.75 196 ASP A C 1
ATOM 1470 O O . ASP A 1 196 ? 0.028 -25.906 -0.469 1 97.75 196 ASP A O 1
ATOM 1474 N N . ALA A 1 197 ? -1.723 -26.781 -1.531 1 98.19 197 ALA A N 1
ATOM 1475 C CA . ALA A 1 197 ? -1.056 -26.797 -2.83 1 98.19 197 ALA A CA 1
ATOM 1476 C C . ALA A 1 197 ? -0.721 -25.375 -3.277 1 98.19 197 ALA A C 1
ATOM 1478 O O . ALA A 1 197 ? 0.384 -25.109 -3.76 1 98.19 197 ALA A O 1
ATOM 1479 N N . TRP A 1 198 ? -1.66 -24.516 -3.104 1 98.19 198 TRP A N 1
ATOM 1480 C CA . TRP A 1 198 ? -1.519 -23.125 -3.527 1 98.19 198 TRP A CA 1
ATOM 1481 C C . TRP A 1 198 ? -0.396 -22.438 -2.762 1 98.19 198 TRP A C 1
ATOM 1483 O O . TRP A 1 198 ? 0.48 -21.812 -3.363 1 98.19 198 TRP A O 1
ATOM 1493 N N . HIS A 1 199 ? -0.364 -22.578 -1.44 1 98.19 199 HIS A N 1
ATOM 1494 C CA . HIS A 1 199 ? 0.612 -21.875 -0.606 1 98.19 199 HIS A CA 1
ATOM 1495 C C . HIS A 1 199 ? 1.997 -22.5 -0.747 1 98.19 199 HIS A C 1
ATOM 1497 O O . HIS A 1 199 ? 3.01 -21.812 -0.605 1 98.19 199 HIS A O 1
ATOM 1503 N N . ARG A 1 200 ? 2.045 -23.75 -1.074 1 97.69 200 ARG A N 1
ATOM 1504 C CA . ARG A 1 200 ? 3.33 -24.359 -1.405 1 97.69 200 ARG A CA 1
ATOM 1505 C C . ARG A 1 200 ? 3.936 -23.719 -2.646 1 97.69 200 ARG A C 1
ATOM 1507 O O . ARG A 1 200 ? 5.137 -23.438 -2.684 1 97.69 200 ARG A O 1
ATOM 1514 N N . ARG A 1 201 ? 3.094 -23.5 -3.646 1 98.12 201 ARG A N 1
ATOM 1515 C CA . ARG A 1 201 ? 3.559 -22.828 -4.859 1 98.12 201 ARG A CA 1
ATOM 1516 C C . ARG A 1 201 ? 4.09 -21.438 -4.547 1 98.12 201 ARG A C 1
ATOM 1518 O O . ARG A 1 201 ? 5.145 -21.047 -5.043 1 98.12 201 ARG A O 1
ATOM 1525 N N . VAL A 1 202 ? 3.363 -20.703 -3.732 1 98.69 202 VAL A N 1
ATOM 1526 C CA . VAL A 1 202 ? 3.779 -19.359 -3.34 1 98.69 202 VAL A CA 1
ATOM 1527 C C . VAL A 1 202 ? 5.109 -19.438 -2.594 1 98.69 202 VAL A C 1
ATOM 1529 O O . VAL A 1 202 ? 6.016 -18.641 -2.855 1 98.69 202 VAL A O 1
ATOM 1532 N N . GLN A 1 203 ? 5.238 -20.422 -1.69 1 98.69 203 GLN A N 1
ATOM 1533 C CA . GLN A 1 203 ? 6.477 -20.547 -0.925 1 98.69 203 GLN A CA 1
ATOM 1534 C C . GLN A 1 203 ? 7.656 -20.859 -1.839 1 98.69 203 GLN A C 1
ATOM 1536 O O . GLN A 1 203 ? 8.773 -20.391 -1.604 1 98.69 203 GLN A O 1
ATOM 1541 N N . VAL A 1 204 ? 7.465 -21.641 -2.832 1 98.62 204 VAL A N 1
ATOM 1542 C CA . VAL A 1 204 ? 8.523 -21.953 -3.787 1 98.62 204 VAL A CA 1
ATOM 1543 C C . VAL A 1 204 ? 9 -20.656 -4.453 1 98.62 204 VAL A C 1
ATOM 1545 O O . VAL A 1 204 ? 10.211 -20.406 -4.547 1 98.62 204 VAL A O 1
ATOM 1548 N N . VAL A 1 205 ? 8.07 -19.797 -4.883 1 98.81 205 VAL A N 1
ATOM 1549 C CA . VAL A 1 205 ? 8.422 -18.531 -5.527 1 98.81 205 VAL A CA 1
ATOM 1550 C C . VAL A 1 205 ? 9.227 -17.672 -4.562 1 98.81 205 VAL A C 1
ATOM 1552 O O . VAL A 1 205 ? 10.219 -17.062 -4.953 1 98.81 205 VAL A O 1
ATOM 1555 N N . LEU A 1 206 ? 8.844 -17.656 -3.283 1 98.88 206 LEU A N 1
ATOM 1556 C CA . LEU A 1 206 ? 9.461 -16.797 -2.279 1 98.88 206 LEU A CA 1
ATOM 1557 C C . LEU A 1 206 ? 10.867 -17.297 -1.936 1 98.88 206 LEU A C 1
ATOM 1559 O O . LEU A 1 206 ? 11.703 -16.531 -1.454 1 98.88 206 LEU A O 1
ATOM 1563 N N . ALA A 1 207 ? 11.156 -18.547 -2.266 1 98.56 207 ALA A N 1
ATOM 1564 C CA . ALA A 1 207 ? 12.383 -19.125 -1.729 1 98.56 207 ALA A CA 1
ATOM 1565 C C . ALA A 1 207 ? 13.367 -19.453 -2.848 1 98.56 207 ALA A C 1
ATOM 1567 O O . ALA A 1 207 ? 14.57 -19.594 -2.602 1 98.56 207 ALA A O 1
ATOM 1568 N N . ASP A 1 208 ? 12.922 -19.609 -4.078 1 98.5 208 ASP A N 1
ATOM 1569 C CA . ASP A 1 208 ? 13.742 -20.172 -5.141 1 98.5 208 ASP A CA 1
ATOM 1570 C C . ASP A 1 208 ? 14.305 -19.078 -6.043 1 98.5 208 ASP A C 1
ATOM 1572 O O . ASP A 1 208 ? 13.641 -18.641 -6.988 1 98.5 208 ASP A O 1
ATOM 1576 N N . ASP A 1 209 ? 15.516 -18.734 -5.91 1 98.38 209 ASP A N 1
ATOM 1577 C CA . ASP A 1 209 ? 16.172 -17.672 -6.668 1 98.38 209 ASP A CA 1
ATOM 1578 C C . ASP A 1 209 ? 16.281 -18.047 -8.148 1 98.38 209 ASP A C 1
ATOM 1580 O O . ASP A 1 209 ? 16.438 -17.156 -9 1 98.38 209 ASP A O 1
ATOM 1584 N N . SER A 1 210 ? 16.266 -19.328 -8.422 1 98.56 210 SER A N 1
ATOM 1585 C CA . SER A 1 210 ? 16.469 -19.75 -9.805 1 98.56 210 SER A CA 1
ATOM 1586 C C . SER A 1 210 ? 15.305 -19.344 -10.695 1 98.56 210 SER A C 1
ATOM 1588 O O . SER A 1 210 ? 15.414 -19.375 -11.922 1 98.56 210 SER A O 1
ATOM 1590 N N . LEU A 1 211 ? 14.195 -18.953 -10.094 1 98.81 211 LEU A N 1
ATOM 1591 C CA . LEU A 1 211 ? 13.031 -18.484 -10.844 1 98.81 211 LEU A CA 1
ATOM 1592 C C . LEU A 1 211 ? 13.227 -17.047 -11.32 1 98.81 211 LEU A C 1
ATOM 1594 O O . LEU A 1 211 ? 12.352 -16.5 -11.992 1 98.81 211 LEU A O 1
ATOM 1598 N N . PHE A 1 212 ? 14.383 -16.469 -10.969 1 98.88 212 PHE A N 1
ATOM 1599 C CA . PHE A 1 212 ? 14.641 -15.07 -11.289 1 98.88 212 PHE A CA 1
ATOM 1600 C C . PHE A 1 212 ? 16.016 -14.898 -11.93 1 98.88 212 PHE A C 1
ATOM 1602 O O . PHE A 1 212 ? 16.938 -15.648 -11.617 1 98.88 212 PHE A O 1
ATOM 1609 N N . THR A 1 213 ? 16.156 -13.977 -12.844 1 98.69 213 THR A N 1
ATOM 1610 C CA . THR A 1 213 ? 17.438 -13.508 -13.367 1 98.69 213 THR A CA 1
ATOM 1611 C C . THR A 1 213 ? 17.672 -12.047 -12.984 1 98.69 213 THR A C 1
ATOM 1613 O O . THR A 1 213 ? 16.781 -11.211 -13.102 1 98.69 213 THR A O 1
ATOM 1616 N N . VAL A 1 214 ? 18.766 -11.75 -12.414 1 98.56 214 VAL A N 1
ATOM 1617 C CA . VAL A 1 214 ? 19.188 -10.406 -12.055 1 98.56 214 VAL A CA 1
ATOM 1618 C C . VAL A 1 214 ? 20.406 -10.016 -12.883 1 98.56 214 VAL A C 1
ATOM 1620 O O . VAL A 1 214 ? 21.438 -10.695 -12.852 1 98.56 214 VAL A O 1
ATOM 1623 N N . GLU A 1 215 ? 20.25 -8.898 -13.633 1 97.81 215 GLU A N 1
ATOM 1624 C CA . GLU A 1 215 ? 21.344 -8.508 -14.531 1 97.81 215 GLU A CA 1
ATOM 1625 C C . GLU A 1 215 ? 21.578 -7.004 -14.477 1 97.81 215 GLU A C 1
ATOM 1627 O O . GLU A 1 215 ? 20.641 -6.215 -14.539 1 97.81 215 GLU A O 1
ATOM 1632 N N . PRO A 1 216 ? 22.859 -6.637 -14.375 1 96.75 216 PRO A N 1
ATOM 1633 C CA . PRO A 1 216 ? 23.141 -5.211 -14.562 1 96.75 216 PRO A CA 1
ATOM 1634 C C . PRO A 1 216 ? 22.797 -4.723 -15.969 1 96.75 216 PRO A C 1
ATOM 1636 O O . PRO A 1 216 ? 22.922 -5.48 -16.938 1 96.75 216 PRO A O 1
ATOM 1639 N N . VAL A 1 217 ? 22.281 -3.535 -16.047 1 93.38 217 VAL A N 1
ATOM 1640 C CA . VAL A 1 217 ? 21.922 -2.934 -17.328 1 93.38 217 VAL A CA 1
ATOM 1641 C C . VAL A 1 217 ? 22.938 -1.839 -17.688 1 93.38 217 VAL A C 1
ATOM 1643 O O . VAL A 1 217 ? 23.297 -1.021 -16.844 1 93.38 217 VAL A O 1
ATOM 1646 N N . MET B 1 1 ? 32.188 -26.672 34.625 1 25.03 1 MET B N 1
ATOM 1647 C CA . MET B 1 1 ? 32.312 -26 33.344 1 25.03 1 MET B CA 1
ATOM 1648 C C . MET B 1 1 ? 30.938 -25.781 32.688 1 25.03 1 MET B C 1
ATOM 1650 O O . MET B 1 1 ? 30.453 -26.641 31.938 1 25.03 1 MET B O 1
ATOM 1654 N N . THR B 1 2 ? 29.922 -25.266 33.375 1 27.67 2 THR B N 1
ATOM 1655 C CA . THR B 1 2 ? 28.5 -25.188 33.094 1 27.67 2 THR B CA 1
ATOM 1656 C C . THR B 1 2 ? 28.219 -24.312 31.875 1 27.67 2 THR B C 1
ATOM 1658 O O . THR B 1 2 ? 28.688 -23.172 31.797 1 27.67 2 THR B O 1
ATOM 1661 N N . THR B 1 3 ? 28 -25 30.641 1 26.42 3 THR B N 1
ATOM 1662 C CA . THR B 1 3 ? 27.781 -24.422 29.312 1 26.42 3 THR B CA 1
ATOM 1663 C C . THR B 1 3 ? 26.578 -23.484 29.328 1 26.42 3 THR B C 1
ATOM 1665 O O . THR B 1 3 ? 25.453 -23.922 29.516 1 26.42 3 THR B O 1
ATOM 1668 N N . ASP B 1 4 ? 26.625 -22.25 29.859 1 25.64 4 ASP B N 1
ATOM 1669 C CA . ASP B 1 4 ? 25.578 -21.219 29.859 1 25.64 4 ASP B CA 1
ATOM 1670 C C . ASP B 1 4 ? 25.047 -20.984 28.453 1 25.64 4 ASP B C 1
ATOM 1672 O O . ASP B 1 4 ? 25.781 -20.531 27.562 1 25.64 4 ASP B O 1
ATOM 1676 N N . SER B 1 5 ? 24.188 -21.891 27.922 1 27.61 5 SER B N 1
ATOM 1677 C CA . SER B 1 5 ? 23.531 -21.75 26.625 1 27.61 5 SER B CA 1
ATOM 1678 C C . SER B 1 5 ? 22.859 -20.375 26.484 1 27.61 5 SER B C 1
ATOM 1680 O O . SER B 1 5 ? 21.891 -20.078 27.188 1 27.61 5 SER B O 1
ATOM 1682 N N . THR B 1 6 ? 23.594 -19.281 26.328 1 29.73 6 THR B N 1
ATOM 1683 C CA . THR B 1 6 ? 23.078 -17.938 26.062 1 29.73 6 THR B CA 1
ATOM 1684 C C . THR B 1 6 ? 21.906 -17.984 25.062 1 29.73 6 THR B C 1
ATOM 1686 O O . THR B 1 6 ? 21.984 -18.688 24.047 1 29.73 6 THR B O 1
ATOM 1689 N N . ALA B 1 7 ? 20.688 -17.688 25.516 1 30.17 7 ALA B N 1
ATOM 1690 C CA . ALA B 1 7 ? 19.453 -17.422 24.766 1 30.17 7 ALA B CA 1
ATOM 1691 C C . ALA B 1 7 ? 19.75 -16.641 23.484 1 30.17 7 ALA B C 1
ATOM 1693 O O . ALA B 1 7 ? 20.375 -15.578 23.531 1 30.17 7 ALA B O 1
ATOM 1694 N N . THR B 1 8 ? 19.969 -17.234 22.375 1 31.03 8 THR B N 1
ATOM 1695 C CA . THR B 1 8 ? 20.078 -16.625 21.047 1 31.03 8 THR B CA 1
ATOM 1696 C C . THR B 1 8 ? 19.078 -15.492 20.891 1 31.03 8 THR B C 1
ATOM 1698 O O . THR B 1 8 ? 17.891 -15.664 21.141 1 31.03 8 THR B O 1
ATOM 1701 N N . ASP B 1 9 ? 19.281 -14.188 21.266 1 31.23 9 ASP B N 1
ATOM 1702 C CA . ASP B 1 9 ? 18.594 -12.914 21.094 1 31.23 9 ASP B CA 1
ATOM 1703 C C . ASP B 1 9 ? 17.812 -12.883 19.781 1 31.23 9 ASP B C 1
ATOM 1705 O O . ASP B 1 9 ? 18.406 -12.93 18.703 1 31.23 9 ASP B O 1
ATOM 1709 N N . GLY B 1 10 ? 16.844 -13.594 19.516 1 33.69 10 GLY B N 1
ATOM 1710 C CA . GLY B 1 10 ? 15.953 -13.617 18.375 1 33.69 10 GLY B CA 1
ATOM 1711 C C . GLY B 1 10 ? 15.773 -12.258 17.734 1 33.69 10 GLY B C 1
ATOM 1712 O O . GLY B 1 10 ? 15.258 -11.328 18.359 1 33.69 10 GLY B O 1
ATOM 1713 N N . THR B 1 11 ? 16.688 -11.508 16.969 1 40.38 11 THR B N 1
ATOM 1714 C CA . THR B 1 11 ? 16.75 -10.289 16.156 1 40.38 11 THR B CA 1
ATOM 1715 C C . THR B 1 11 ? 15.367 -9.906 15.641 1 40.38 11 THR B C 1
ATOM 1717 O O . THR B 1 11 ? 14.828 -10.578 14.758 1 40.38 11 THR B O 1
ATOM 1720 N N . GLU B 1 12 ? 14.414 -9.68 16.328 1 49.75 12 GLU B N 1
ATOM 1721 C CA . GLU B 1 12 ? 13.047 -9.227 16.109 1 49.75 12 GLU B CA 1
ATOM 1722 C C . GLU B 1 12 ? 13 -8.078 15.102 1 49.75 12 GLU B C 1
ATOM 1724 O O . GLU B 1 12 ? 13.562 -7.012 15.344 1 49.75 12 GLU B O 1
ATOM 1729 N N . HIS B 1 13 ? 13.07 -8.281 13.688 1 74.88 13 HIS B N 1
ATOM 1730 C CA . HIS B 1 13 ? 13.047 -7.672 12.367 1 74.88 13 HIS B CA 1
ATOM 1731 C C . HIS B 1 13 ? 11.766 -6.875 12.148 1 74.88 13 HIS B C 1
ATOM 1733 O O . HIS B 1 13 ? 11.102 -7.016 11.117 1 74.88 13 HIS B O 1
ATOM 1739 N N . SER B 1 14 ? 11.383 -6.145 13.141 1 90.88 14 SER B N 1
ATOM 1740 C CA . SER B 1 14 ? 10.234 -5.262 12.953 1 90.88 14 SER B CA 1
ATOM 1741 C C . SER B 1 14 ? 10.672 -3.805 12.859 1 90.88 14 SER B C 1
ATOM 1743 O O . SER B 1 14 ? 11.773 -3.449 13.281 1 90.88 14 SER B O 1
ATOM 1745 N N . THR B 1 15 ? 9.883 -3.008 12.234 1 97.06 15 THR B N 1
ATOM 1746 C CA . THR B 1 15 ? 10.133 -1.572 12.156 1 97.06 15 THR B CA 1
ATOM 1747 C C . THR B 1 15 ? 10.242 -0.959 13.547 1 97.06 15 THR B C 1
ATOM 1749 O O . THR B 1 15 ? 9.438 -1.264 14.43 1 97.06 15 THR B O 1
ATOM 1752 N N . ASN B 1 16 ? 11.266 -0.167 13.82 1 97.38 16 ASN B N 1
ATOM 1753 C CA . ASN B 1 16 ? 11.453 0.535 15.086 1 97.38 16 ASN B CA 1
ATOM 1754 C C . ASN B 1 16 ? 10.734 1.878 15.102 1 97.38 16 ASN B C 1
ATOM 1756 O O . ASN B 1 16 ? 11.359 2.928 14.953 1 97.38 16 ASN B O 1
ATOM 1760 N N . TRP B 1 17 ? 9.484 1.848 15.352 1 97.88 17 TRP B N 1
ATOM 1761 C CA . TRP B 1 17 ? 8.617 3.025 15.305 1 97.88 17 TRP B CA 1
ATOM 1762 C C . TRP B 1 17 ? 8.953 3.988 16.438 1 97.88 17 TRP B C 1
ATOM 1764 O O . TRP B 1 17 ? 9.109 3.572 17.594 1 97.88 17 TRP B O 1
ATOM 1774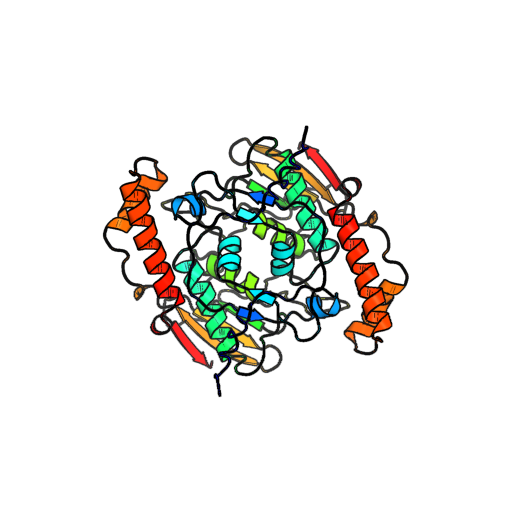 N N . GLN B 1 18 ? 8.961 5.289 16.172 1 97.12 18 GLN B N 1
ATOM 1775 C CA . GLN B 1 18 ? 9.242 6.316 17.172 1 97.12 18 GLN B CA 1
ATOM 1776 C C . GLN B 1 18 ? 7.953 6.961 17.672 1 97.12 18 GLN B C 1
ATOM 1778 O O . GLN B 1 18 ? 7.984 7.82 18.562 1 97.12 18 GLN B O 1
ATOM 1783 N N . VAL B 1 19 ? 6.879 6.512 17.094 1 96.38 19 VAL B N 1
ATOM 1784 C CA . VAL B 1 19 ? 5.602 7.129 17.422 1 96.38 19 VAL B CA 1
ATOM 1785 C C . VAL B 1 19 ? 4.5 6.07 17.438 1 96.38 19 VAL B C 1
ATOM 1787 O O . VAL B 1 19 ? 4.574 5.082 16.703 1 96.38 19 VAL B O 1
ATOM 1790 N N . ASN B 1 20 ? 3.576 6.219 18.281 1 95.69 20 ASN B N 1
ATOM 1791 C CA . ASN B 1 20 ? 2.352 5.43 18.359 1 95.69 20 ASN B CA 1
ATOM 1792 C C . ASN B 1 20 ? 1.113 6.32 18.406 1 95.69 20 ASN B C 1
ATOM 1794 O O . ASN B 1 20 ? 1.106 7.34 19.094 1 95.69 20 ASN B O 1
ATOM 1798 N N . TYR B 1 21 ? 0.14 5.988 17.656 1 97.62 21 TYR B N 1
ATOM 1799 C CA . TYR B 1 21 ? -1.104 6.75 17.609 1 97.62 21 TYR B CA 1
ATOM 1800 C C . TYR B 1 21 ? -2.26 5.934 18.172 1 97.62 21 TYR B C 1
ATOM 1802 O O . TYR B 1 21 ? -2.236 4.703 18.141 1 97.62 21 TYR B O 1
ATOM 1810 N N . ASP B 1 22 ? -3.174 6.641 18.781 1 96.88 22 ASP B N 1
ATOM 1811 C CA . ASP B 1 22 ? -4.414 6.035 19.25 1 96.88 22 ASP B CA 1
ATOM 1812 C C . ASP B 1 22 ? -5.527 6.188 18.219 1 96.88 22 ASP B C 1
ATOM 1814 O O . ASP B 1 22 ? -6.125 7.258 18.094 1 96.88 22 ASP B O 1
ATOM 1818 N N . VAL B 1 23 ? -5.773 5.164 17.484 1 97.62 23 VAL B N 1
ATOM 1819 C CA . VAL B 1 23 ? -6.824 5.137 16.469 1 97.62 23 VAL B CA 1
ATOM 1820 C C . VAL B 1 23 ? -7.223 3.693 16.172 1 97.62 23 VAL B C 1
ATOM 1822 O O . VAL B 1 23 ? -6.367 2.805 16.125 1 97.62 23 VAL B O 1
ATOM 1825 N N . ALA B 1 24 ? -8.539 3.389 16.047 1 97.38 24 ALA B N 1
ATOM 1826 C CA . ALA B 1 24 ? -9.031 2.049 15.75 1 97.38 24 ALA B CA 1
ATOM 1827 C C . ALA B 1 24 ? -8.586 1.599 14.359 1 97.38 24 ALA B C 1
ATOM 1829 O O . ALA B 1 24 ? -8.539 2.402 13.43 1 97.38 24 ALA B O 1
ATOM 1830 N N . PRO B 1 25 ? -8.25 0.386 14.211 1 98.31 25 PRO B N 1
ATOM 1831 C CA . PRO B 1 25 ? -7.945 -0.126 12.867 1 98.31 25 PRO B CA 1
ATOM 1832 C C . PRO B 1 25 ? -9.188 -0.232 11.984 1 98.31 25 PRO B C 1
ATOM 1834 O O . PRO B 1 25 ? -10.305 -0.06 12.461 1 98.31 25 PRO B O 1
ATOM 1837 N N . ILE B 1 26 ? -8.945 -0.416 10.758 1 98.5 26 ILE B N 1
ATOM 1838 C CA . ILE B 1 26 ? -9.992 -0.685 9.781 1 98.5 26 ILE B CA 1
ATOM 1839 C C . ILE B 1 26 ? -10.031 -2.178 9.461 1 98.5 26 ILE B C 1
ATOM 1841 O O . ILE B 1 26 ? -9.008 -2.768 9.102 1 98.5 26 ILE B O 1
ATOM 1845 N N . GLU B 1 27 ? -11.164 -2.779 9.688 1 98.38 27 GLU B N 1
ATOM 1846 C CA . GLU B 1 27 ? -11.359 -4.172 9.305 1 98.38 27 GLU B CA 1
ATOM 1847 C C . GLU B 1 27 ? -12.102 -4.281 7.969 1 98.38 27 GLU B C 1
ATOM 1849 O O . GLU B 1 27 ? -13.148 -3.662 7.785 1 98.38 27 GLU B O 1
ATOM 1854 N N . ILE B 1 28 ? -11.531 -5.031 7.078 1 98.69 28 ILE B N 1
ATOM 1855 C CA . ILE B 1 28 ? -12.133 -5.125 5.75 1 98.69 28 ILE B CA 1
ATOM 1856 C C . ILE B 1 28 ? -11.898 -6.52 5.176 1 98.69 28 ILE B C 1
ATOM 1858 O O . ILE B 1 28 ? -10.789 -7.051 5.25 1 98.69 28 ILE B O 1
ATOM 1862 N N . ARG B 1 29 ? -12.906 -7.121 4.633 1 98.56 29 ARG B N 1
ATOM 1863 C CA . ARG B 1 29 ? -12.812 -8.453 4.047 1 98.56 29 ARG B CA 1
ATOM 1864 C C . ARG B 1 29 ? -12.312 -8.383 2.607 1 98.56 29 ARG B C 1
ATOM 1866 O O . ARG B 1 29 ? -12.508 -7.379 1.924 1 98.56 29 ARG B O 1
ATOM 1873 N N . ASP B 1 30 ? -11.695 -9.367 2.156 1 98.5 30 ASP B N 1
ATOM 1874 C CA . ASP B 1 30 ? -11.289 -9.586 0.772 1 98.5 30 ASP B CA 1
ATOM 1875 C C . ASP B 1 30 ? -11.695 -10.984 0.303 1 98.5 30 ASP B C 1
ATOM 1877 O O . ASP B 1 30 ? -11.109 -11.984 0.74 1 98.5 30 ASP B O 1
ATOM 1881 N N . PRO B 1 31 ? -12.633 -11.055 -0.617 1 97.62 31 PRO B N 1
ATOM 1882 C CA . PRO B 1 31 ? -13.133 -12.367 -1.049 1 97.62 31 PRO B CA 1
ATOM 1883 C C . PRO B 1 31 ? -12.039 -13.242 -1.668 1 97.62 31 PRO B C 1
ATOM 1885 O O . PRO B 1 31 ? -12.086 -14.469 -1.544 1 97.62 31 PRO B O 1
ATOM 1888 N N . VAL B 1 32 ? -11.117 -12.641 -2.285 1 98.38 32 VAL B N 1
ATOM 1889 C CA . VAL B 1 32 ? -10.055 -13.414 -2.922 1 98.38 32 VAL B CA 1
ATOM 1890 C C . VAL B 1 32 ? -9.117 -13.977 -1.858 1 98.38 32 VAL B C 1
ATOM 1892 O O . VAL B 1 32 ? -8.672 -15.125 -1.956 1 98.38 32 VAL B O 1
ATOM 1895 N N . ALA B 1 33 ? -8.789 -13.156 -0.847 1 98.44 33 ALA B N 1
ATOM 1896 C CA . ALA B 1 33 ? -7.992 -13.641 0.276 1 98.44 33 ALA B CA 1
ATOM 1897 C C . ALA B 1 33 ? -8.648 -14.852 0.939 1 98.44 33 ALA B C 1
ATOM 1899 O O . ALA B 1 33 ? -7.973 -15.797 1.332 1 98.44 33 ALA B O 1
ATOM 1900 N N . GLU B 1 34 ? -9.953 -14.812 1.053 1 97.75 34 GLU B N 1
ATOM 1901 C CA . GLU B 1 34 ? -10.719 -15.914 1.623 1 97.75 34 GLU B CA 1
ATOM 1902 C C . GLU B 1 34 ? -10.664 -17.156 0.725 1 97.75 34 GLU B C 1
ATOM 1904 O O . GLU B 1 34 ? -10.383 -18.25 1.195 1 97.75 34 GLU B O 1
ATOM 1909 N N . ALA B 1 35 ? -10.852 -16.938 -0.533 1 97.88 35 ALA B N 1
ATOM 1910 C CA . ALA B 1 35 ? -10.906 -18.031 -1.494 1 97.88 35 ALA B CA 1
ATOM 1911 C C . ALA B 1 35 ? -9.555 -18.734 -1.6 1 97.88 35 ALA B C 1
ATOM 1913 O O . ALA B 1 35 ? -9.5 -19.969 -1.714 1 97.88 35 ALA B O 1
ATOM 1914 N N . LEU B 1 36 ? -8.5 -17.922 -1.485 1 98.25 36 LEU B N 1
ATOM 1915 C CA . LEU B 1 36 ? -7.172 -18.484 -1.716 1 98.25 36 LEU B CA 1
ATOM 1916 C C . LEU B 1 36 ? -6.527 -18.906 -0.401 1 98.25 36 LEU B C 1
ATOM 1918 O O . LEU B 1 36 ? -5.352 -19.281 -0.372 1 98.25 36 LEU B O 1
ATOM 1922 N N . GLY B 1 37 ? -7.242 -18.828 0.662 1 97.81 37 GLY B N 1
ATOM 1923 C CA . GLY B 1 37 ? -6.836 -19.453 1.907 1 97.81 37 GLY B CA 1
ATOM 1924 C C . GLY B 1 37 ? -5.898 -18.594 2.736 1 97.81 37 GLY B C 1
ATOM 1925 O O . GLY B 1 37 ? -5.195 -19.109 3.609 1 97.81 37 GLY B O 1
ATOM 1926 N N . VAL B 1 38 ? -5.855 -17.297 2.412 1 98.44 38 VAL B N 1
ATOM 1927 C CA . VAL B 1 38 ? -5.09 -16.359 3.225 1 98.44 38 VAL B CA 1
ATOM 1928 C C . VAL B 1 38 ? -5.84 -16.062 4.52 1 98.44 38 VAL B C 1
ATOM 1930 O O . VAL B 1 38 ? -5.227 -15.906 5.578 1 98.44 38 VAL B O 1
ATOM 1933 N N . LEU B 1 39 ? -7.105 -15.938 4.441 1 97.94 39 LEU B N 1
ATOM 1934 C CA . LEU B 1 39 ? -8.016 -15.695 5.555 1 97.94 39 LEU B CA 1
ATOM 1935 C C . LEU B 1 39 ? -9.125 -16.734 5.586 1 97.94 39 LEU B C 1
ATOM 1937 O O . LEU B 1 39 ? -9.477 -17.312 4.551 1 97.94 39 LEU B O 1
ATOM 1941 N N . GLU B 1 40 ? -9.68 -16.969 6.773 1 96.31 40 GLU B N 1
ATOM 1942 C CA . GLU B 1 40 ? -10.93 -17.734 6.852 1 96.31 40 GLU B CA 1
ATOM 1943 C C . GLU B 1 40 ? -12.094 -16.922 6.297 1 96.31 40 GLU B C 1
ATOM 1945 O O . GLU B 1 40 ? -12.141 -15.695 6.445 1 96.31 40 GLU B O 1
ATOM 1950 N N . PRO B 1 41 ? -13.031 -17.672 5.656 1 94.94 41 PRO B N 1
ATOM 1951 C CA . PRO B 1 41 ? -14.219 -16.938 5.215 1 94.94 41 PRO B CA 1
ATOM 1952 C C . PRO B 1 41 ? -14.844 -16.094 6.324 1 94.94 41 PRO B C 1
ATOM 1954 O O . PRO B 1 41 ? -15.039 -16.594 7.438 1 94.94 41 PRO B O 1
ATOM 1957 N N . GLY B 1 42 ? -15.062 -14.852 6.094 1 95.88 42 GLY B N 1
ATOM 1958 C CA . GLY B 1 42 ? -15.68 -13.953 7.055 1 95.88 42 GLY B CA 1
ATOM 1959 C C . GLY B 1 42 ? -14.672 -13.156 7.859 1 95.88 42 GLY B C 1
ATOM 1960 O O . GLY B 1 42 ? -15.023 -12.156 8.492 1 95.88 42 GLY B O 1
ATOM 1961 N N . ASP B 1 43 ? -13.469 -13.617 7.934 1 97.31 43 ASP B N 1
ATOM 1962 C CA . ASP B 1 43 ? -12.445 -12.898 8.688 1 97.31 43 ASP B CA 1
ATOM 1963 C C . ASP B 1 43 ? -11.883 -11.734 7.871 1 97.31 43 ASP B C 1
ATOM 1965 O O . ASP B 1 43 ? -11.633 -11.875 6.672 1 97.31 43 ASP B O 1
ATOM 1969 N N . PRO B 1 44 ? -11.625 -10.617 8.492 1 98.38 44 PRO B N 1
ATOM 1970 C CA . PRO B 1 44 ? -11.133 -9.438 7.773 1 98.38 44 PRO B CA 1
ATOM 1971 C C . PRO B 1 44 ? -9.609 -9.297 7.863 1 98.38 44 PRO B C 1
ATOM 1973 O O . PRO B 1 44 ? -8.992 -9.844 8.773 1 98.38 44 PRO B O 1
ATOM 1976 N N . PHE B 1 45 ? -9.031 -8.602 6.84 1 98.69 45 PHE B N 1
ATOM 1977 C CA . PHE B 1 45 ? -7.777 -7.914 7.113 1 98.69 45 PHE B CA 1
ATOM 1978 C C . PHE B 1 45 ? -7.969 -6.84 8.18 1 98.69 45 PHE B C 1
ATOM 1980 O O . PHE B 1 45 ? -8.984 -6.141 8.188 1 98.69 45 PHE B O 1
ATOM 1987 N N . VAL B 1 46 ? -7.023 -6.73 9.008 1 98.62 46 VAL B N 1
ATOM 1988 C CA . VAL B 1 46 ? -6.949 -5.602 9.938 1 98.62 46 VAL B CA 1
ATOM 1989 C C . VAL B 1 46 ? -5.875 -4.621 9.469 1 98.62 46 VAL B C 1
ATOM 1991 O O . VAL B 1 46 ? -4.684 -4.941 9.477 1 98.62 46 VAL B O 1
ATOM 1994 N N . ILE B 1 47 ? -6.289 -3.457 9.016 1 98.62 47 ILE B N 1
ATOM 1995 C CA . ILE B 1 47 ? -5.406 -2.408 8.516 1 98.62 47 ILE B CA 1
ATOM 1996 C C . ILE B 1 47 ? -5.238 -1.324 9.578 1 98.62 47 ILE B C 1
ATOM 1998 O O . ILE B 1 47 ? -6.191 -0.622 9.914 1 98.62 47 ILE B O 1
ATOM 2002 N N . THR B 1 48 ? -4.047 -1.193 10.07 1 98.44 48 THR B N 1
ATOM 2003 C CA . THR B 1 48 ? -3.754 -0.181 11.078 1 98.44 48 THR B CA 1
ATOM 2004 C C . THR B 1 48 ? -3.244 1.101 10.43 1 98.44 48 THR B C 1
ATOM 2006 O O . THR B 1 48 ? -2.908 1.108 9.242 1 98.44 48 THR B O 1
ATOM 2009 N N . TYR B 1 49 ? -3.197 2.148 11.203 1 98.62 49 TYR B N 1
ATOM 2010 C CA . TYR B 1 49 ? -2.613 3.373 10.664 1 98.62 49 TYR B CA 1
ATOM 2011 C C . TYR B 1 49 ? -1.134 3.18 10.359 1 98.62 49 TYR B C 1
ATOM 2013 O O . TYR B 1 49 ? -0.604 3.793 9.422 1 98.62 49 TYR B O 1
ATOM 2021 N N . ARG B 1 50 ? -0.386 2.318 11.008 1 98.25 50 ARG B N 1
ATOM 2022 C CA . ARG B 1 50 ? 1.005 2.012 10.695 1 98.25 50 ARG B CA 1
ATOM 2023 C C . ARG B 1 50 ? 1.132 1.416 9.297 1 98.25 50 ARG B C 1
ATOM 2025 O O . ARG B 1 50 ? 2.098 1.693 8.578 1 98.25 50 ARG B O 1
ATOM 2032 N N . ASP B 1 51 ? 0.113 0.588 8.922 1 98.31 51 ASP B N 1
ATOM 2033 C CA . ASP B 1 51 ? 0.095 0.088 7.547 1 98.31 51 ASP B CA 1
ATOM 2034 C C . ASP B 1 51 ? -0.014 1.235 6.547 1 98.31 51 ASP B C 1
ATOM 2036 O O . ASP B 1 51 ? 0.682 1.245 5.527 1 98.31 51 ASP B O 1
ATOM 2040 N N . ALA B 1 52 ? -0.885 2.188 6.895 1 98.62 52 ALA B N 1
ATOM 2041 C CA . ALA B 1 52 ? -1.074 3.35 6.031 1 98.62 52 ALA B CA 1
ATOM 2042 C C . ALA B 1 52 ? 0.199 4.188 5.949 1 98.62 52 ALA B C 1
ATOM 2044 O O . ALA B 1 52 ? 0.523 4.738 4.895 1 98.62 52 ALA B O 1
ATOM 2045 N N . VAL B 1 53 ? 0.883 4.289 7.055 1 98.75 53 VAL B N 1
ATOM 2046 C CA . VAL B 1 53 ? 2.125 5.059 7.086 1 98.75 53 VAL B CA 1
ATOM 2047 C C . VAL B 1 53 ? 3.182 4.363 6.23 1 98.75 53 VAL B C 1
ATOM 2049 O O . VAL B 1 53 ? 3.947 5.02 5.523 1 98.75 53 VAL B O 1
ATOM 2052 N N . LYS B 1 54 ? 3.244 3.027 6.238 1 98.5 54 LYS B N 1
ATOM 2053 C CA . LYS B 1 54 ? 4.148 2.309 5.344 1 98.5 54 LYS B CA 1
ATOM 2054 C C . LYS B 1 54 ? 3.836 2.613 3.883 1 98.5 54 LYS B C 1
ATOM 2056 O O . LYS B 1 54 ? 4.746 2.838 3.08 1 98.5 54 LYS B O 1
ATOM 2061 N N . GLU B 1 55 ? 2.566 2.662 3.58 1 98.44 55 GLU B N 1
ATOM 2062 C CA . GLU B 1 55 ? 2.135 2.977 2.221 1 98.44 55 GLU B CA 1
ATOM 2063 C C . GLU B 1 55 ? 2.516 4.406 1.839 1 98.44 55 GLU B C 1
ATOM 2065 O O . GLU B 1 55 ? 3.004 4.648 0.733 1 98.44 55 GLU B O 1
ATOM 2070 N N . ALA B 1 56 ? 2.34 5.336 2.787 1 97.81 56 ALA B N 1
ATOM 2071 C CA . ALA B 1 56 ? 2.562 6.754 2.525 1 97.81 56 ALA B CA 1
ATOM 2072 C C . ALA B 1 56 ? 4.051 7.094 2.57 1 97.81 56 ALA B C 1
ATOM 2074 O O . ALA B 1 56 ? 4.484 8.086 1.974 1 97.81 56 ALA B O 1
ATOM 2075 N N . GLY B 1 57 ? 4.77 6.285 3.361 1 96.75 57 GLY B N 1
ATOM 2076 C CA . GLY B 1 57 ? 6.176 6.566 3.619 1 96.75 57 GLY B CA 1
ATOM 2077 C C . GLY B 1 57 ? 6.391 7.473 4.82 1 96.75 57 GLY B C 1
ATOM 2078 O O . GLY B 1 57 ? 7.508 7.578 5.328 1 96.75 57 GLY B O 1
ATOM 2079 N N . HIS B 1 58 ? 5.332 8.18 5.285 1 97.12 58 HIS B N 1
ATOM 2080 C CA . HIS B 1 58 ? 5.441 9.07 6.438 1 97.12 58 HIS B CA 1
ATOM 2081 C C . HIS B 1 58 ? 4.074 9.336 7.055 1 97.12 58 HIS B C 1
ATOM 2083 O O . HIS B 1 58 ? 3.049 8.922 6.512 1 97.12 58 HIS B O 1
ATOM 2089 N N . SER B 1 59 ? 4.129 9.852 8.203 1 98.44 59 SER B N 1
ATOM 2090 C CA . SER B 1 59 ? 2.928 10.242 8.93 1 98.44 59 SER B CA 1
ATOM 2091 C C . SER B 1 59 ? 2.738 11.758 8.898 1 98.44 59 SER B C 1
ATOM 2093 O O . SER B 1 59 ? 3.631 12.508 9.297 1 98.44 59 SER B O 1
ATOM 2095 N N . CYS B 1 60 ? 1.641 12.211 8.391 1 97.94 60 CYS B N 1
ATOM 2096 C CA . CYS B 1 60 ? 1.326 13.625 8.25 1 97.94 60 CYS B CA 1
ATOM 2097 C C . CYS B 1 60 ? -0.181 13.852 8.258 1 97.94 60 CYS B C 1
ATOM 2099 O O . CYS B 1 60 ? -0.957 12.898 8.242 1 97.94 60 CYS B O 1
ATOM 2101 N N . PRO B 1 61 ? -0.596 15.094 8.32 1 98 61 PRO B N 1
ATOM 2102 C CA . PRO B 1 61 ? -2.033 15.375 8.336 1 98 61 PRO B CA 1
ATOM 2103 C C . PRO B 1 61 ? -2.736 14.891 7.066 1 98 61 PRO B C 1
ATOM 2105 O O . PRO B 1 61 ? -3.893 14.461 7.121 1 98 61 PRO B O 1
ATOM 2108 N N . THR B 1 62 ? -2.07 14.914 5.918 1 98.12 62 THR B N 1
ATOM 2109 C CA . THR B 1 62 ? -2.654 14.398 4.684 1 98.12 62 THR B CA 1
ATOM 2110 C C . THR B 1 62 ? -2.877 12.891 4.777 1 98.12 62 THR B C 1
ATOM 2112 O O . THR B 1 62 ? -3.967 12.398 4.477 1 98.12 62 THR B O 1
ATOM 2115 N N . ALA B 1 63 ? -1.876 12.133 5.266 1 98.62 63 ALA B N 1
ATOM 2116 C CA . ALA B 1 63 ? -1.979 10.68 5.387 1 98.62 63 ALA B CA 1
ATOM 2117 C C . ALA B 1 63 ? -3.027 10.289 6.426 1 98.62 63 AL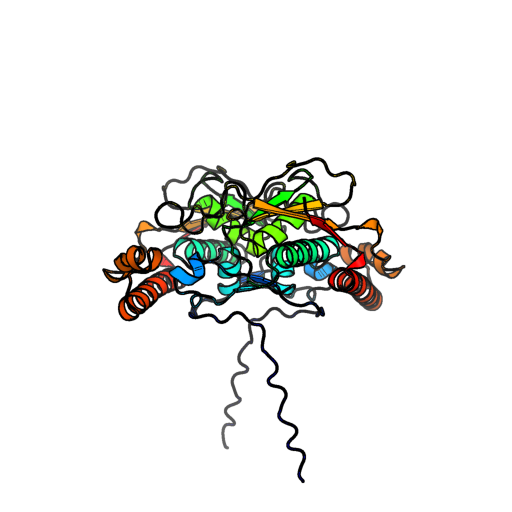A B C 1
ATOM 2119 O O . ALA B 1 63 ? -3.855 9.414 6.18 1 98.62 63 ALA B O 1
ATOM 2120 N N . SER B 1 64 ? -2.979 10.945 7.578 1 98.88 64 SER B N 1
ATOM 2121 C CA . SER B 1 64 ? -3.957 10.648 8.617 1 98.88 64 SER B CA 1
ATOM 2122 C C . SER B 1 64 ? -5.367 11.031 8.18 1 98.88 64 SER B C 1
ATOM 2124 O O . SER B 1 64 ? -6.332 10.328 8.484 1 98.88 64 SER B O 1
ATOM 2126 N N . GLY B 1 65 ? -5.473 12.117 7.473 1 98.88 65 GLY B N 1
ATOM 2127 C CA . GLY B 1 65 ? -6.754 12.484 6.895 1 98.88 65 GLY B CA 1
ATOM 2128 C C . GLY B 1 65 ? -7.309 11.438 5.949 1 98.88 65 GLY B C 1
ATOM 2129 O O . GLY B 1 65 ? -8.5 11.125 5.996 1 98.88 65 GLY B O 1
ATOM 2130 N N . ALA B 1 66 ? -6.488 10.938 5.074 1 98.94 66 ALA B N 1
ATOM 2131 C CA . ALA B 1 66 ? -6.902 9.898 4.137 1 98.94 66 ALA B CA 1
ATOM 2132 C C . ALA B 1 66 ? -7.387 8.656 4.875 1 98.94 66 ALA B C 1
ATOM 2134 O O . ALA B 1 66 ? -8.398 8.055 4.496 1 98.94 66 ALA B O 1
ATOM 2135 N N . TYR B 1 67 ? -6.652 8.258 5.93 1 98.94 67 TYR B N 1
ATOM 2136 C CA . TYR B 1 67 ? -7.023 7.109 6.742 1 98.94 67 TYR B CA 1
ATOM 2137 C C . TYR B 1 67 ? -8.406 7.301 7.359 1 98.94 67 TYR B C 1
ATOM 2139 O O . TYR B 1 67 ? -9.242 6.391 7.328 1 98.94 67 TYR B O 1
ATOM 2147 N N . ARG B 1 68 ? -8.672 8.461 7.859 1 98.94 68 ARG B N 1
ATOM 2148 C CA . ARG B 1 68 ? -9.953 8.758 8.492 1 98.94 68 ARG B CA 1
ATOM 2149 C C . ARG B 1 68 ? -11.062 8.859 7.449 1 98.94 68 ARG B C 1
ATOM 2151 O O . ARG B 1 68 ? -12.195 8.438 7.699 1 98.94 68 ARG B O 1
ATOM 2158 N N . ILE B 1 69 ? -10.75 9.422 6.27 1 98.94 69 ILE B N 1
ATOM 2159 C CA . ILE B 1 69 ? -11.734 9.492 5.199 1 98.94 69 ILE B CA 1
ATOM 2160 C C . ILE B 1 69 ? -12.242 8.094 4.875 1 98.94 69 ILE B C 1
ATOM 2162 O O . ILE B 1 69 ? -13.453 7.863 4.828 1 98.94 69 ILE B O 1
ATOM 2166 N N . VAL B 1 70 ? -11.344 7.188 4.652 1 98.88 70 VAL B N 1
ATOM 2167 C CA . VAL B 1 70 ? -11.758 5.844 4.262 1 98.88 70 VAL B CA 1
ATOM 2168 C C . VAL B 1 70 ? -12.422 5.145 5.445 1 98.88 70 VAL B C 1
ATOM 2170 O O . VAL B 1 70 ? -13.422 4.438 5.277 1 98.88 70 VAL B O 1
ATOM 2173 N N . GLN B 1 71 ? -11.945 5.355 6.664 1 98.75 71 GLN B N 1
ATOM 2174 C CA . GLN B 1 71 ? -12.547 4.77 7.855 1 98.75 71 GLN B CA 1
ATOM 2175 C C . GLN B 1 71 ? -14 5.215 8.016 1 98.75 71 GLN B C 1
ATOM 2177 O O . GLN B 1 71 ? -14.898 4.383 8.133 1 98.75 71 GLN B O 1
ATOM 2182 N N . LEU B 1 72 ? -14.203 6.516 7.973 1 98.75 72 LEU B N 1
ATOM 2183 C CA . LEU B 1 72 ? -15.531 7.09 8.164 1 98.75 72 LEU B CA 1
ATOM 2184 C C . LEU B 1 72 ? -16.453 6.715 7.012 1 98.75 72 LEU B C 1
ATOM 2186 O O . LEU B 1 72 ? -17.641 6.414 7.227 1 98.75 72 LEU B O 1
ATOM 2190 N N . GLY B 1 73 ? -15.93 6.746 5.77 1 98.75 73 GLY B N 1
ATOM 2191 C CA . GLY B 1 73 ? -16.719 6.348 4.613 1 98.75 73 GLY B CA 1
ATOM 2192 C C . GLY B 1 73 ? -17.203 4.914 4.688 1 98.75 73 GLY B C 1
ATOM 2193 O O . GLY B 1 73 ? -18.391 4.641 4.465 1 98.75 73 GLY B O 1
ATOM 2194 N N . LEU B 1 74 ? -16.328 3.988 5.02 1 98.69 74 LEU B N 1
ATOM 2195 C CA . LEU B 1 74 ? -16.672 2.574 5.098 1 98.69 74 LEU B CA 1
ATOM 2196 C C . LEU B 1 74 ? -17.609 2.311 6.27 1 98.69 74 LEU B C 1
ATOM 2198 O O . LEU B 1 74 ? -18.547 1.51 6.152 1 98.69 74 LEU B O 1
ATOM 2202 N N . ASP B 1 75 ? -17.375 2.982 7.41 1 97.88 75 ASP B N 1
ATOM 2203 C CA . ASP B 1 75 ? -18.266 2.832 8.562 1 97.88 75 ASP B CA 1
ATOM 2204 C C . ASP B 1 75 ? -19.688 3.264 8.211 1 97.88 75 ASP B C 1
ATOM 2206 O O . ASP B 1 75 ? -20.656 2.623 8.625 1 97.88 75 ASP B O 1
ATOM 2210 N N . ALA B 1 76 ? -19.766 4.336 7.465 1 97.88 76 ALA B N 1
ATOM 2211 C CA . ALA B 1 76 ? -21.078 4.859 7.094 1 97.88 76 ALA B CA 1
ATOM 2212 C C . ALA B 1 76 ? -21.781 3.922 6.117 1 97.88 76 ALA B C 1
ATOM 2214 O O . ALA B 1 76 ? -23 3.746 6.191 1 97.88 76 ALA B O 1
ATOM 2215 N N . LEU B 1 77 ? -21.031 3.35 5.223 1 97.06 77 LEU B N 1
ATOM 2216 C CA . LEU B 1 77 ? -21.594 2.506 4.176 1 97.06 77 LEU B CA 1
ATOM 2217 C C . LEU B 1 77 ? -21.938 1.122 4.715 1 97.06 77 LEU B C 1
ATOM 2219 O O . LEU B 1 77 ? -22.875 0.474 4.234 1 97.06 77 LEU B O 1
ATOM 2223 N N . TYR B 1 78 ? -21.094 0.591 5.641 1 96.06 78 TYR B N 1
ATOM 2224 C CA . TYR B 1 78 ? -21.219 -0.761 6.172 1 96.06 78 TYR B CA 1
ATOM 2225 C C . TYR B 1 78 ? -21.469 -0.737 7.672 1 96.06 78 TYR B C 1
ATOM 2227 O O . TYR B 1 78 ? -20.672 -1.246 8.453 1 96.06 78 TYR B O 1
ATOM 2235 N N . ALA B 1 79 ? -22.531 -0.276 8.195 1 85.94 79 ALA B N 1
ATOM 2236 C CA . ALA B 1 79 ? -22.812 -0.002 9.602 1 85.94 79 ALA B CA 1
ATOM 2237 C C . ALA B 1 79 ? -22.844 -1.291 10.422 1 85.94 79 ALA B C 1
ATOM 2239 O O . ALA B 1 79 ? -22.344 -1.325 11.555 1 85.94 79 ALA B O 1
ATOM 2240 N N . ASP B 1 80 ? -23.172 -2.428 9.883 1 90 80 ASP B N 1
ATOM 2241 C CA . ASP B 1 80 ? -23.391 -3.631 10.68 1 90 80 ASP B CA 1
ATOM 2242 C C . ASP B 1 80 ? -22.594 -4.812 10.117 1 90 80 ASP B C 1
ATOM 2244 O O . ASP B 1 80 ? -22.859 -5.965 10.477 1 90 80 ASP B O 1
ATOM 2248 N N . GLU B 1 81 ? -21.828 -4.566 9.133 1 95.38 81 GLU B N 1
ATOM 2249 C CA . GLU B 1 81 ? -21.031 -5.629 8.523 1 95.38 81 GLU B CA 1
ATOM 2250 C C . GLU B 1 81 ? -19.672 -5.121 8.078 1 95.38 81 GLU B C 1
ATOM 2252 O O . GLU B 1 81 ? -19.453 -3.908 7.996 1 95.38 81 GLU B O 1
ATOM 2257 N N . HIS B 1 82 ? -18.766 -6.008 7.906 1 97.75 82 HIS B N 1
ATOM 2258 C CA . HIS B 1 82 ? -17.453 -5.633 7.375 1 97.75 82 HIS B CA 1
ATOM 2259 C C . HIS B 1 82 ? -17.562 -5.137 5.938 1 97.75 82 HIS B C 1
ATOM 2261 O O . HIS B 1 82 ? -18.312 -5.707 5.137 1 97.75 82 HIS B O 1
ATOM 2267 N N . PRO B 1 83 ? -16.891 -4.027 5.645 1 98.69 83 PRO B N 1
ATOM 2268 C CA . PRO B 1 83 ? -16.75 -3.701 4.223 1 98.69 83 PRO B CA 1
ATOM 2269 C C . PRO B 1 83 ? -16.062 -4.809 3.43 1 98.69 83 PRO B C 1
ATOM 2271 O O . PRO B 1 83 ? -15.359 -5.645 4.008 1 98.69 83 PRO B O 1
ATOM 2274 N N . VAL B 1 84 ? -16.297 -4.863 2.113 1 98.56 84 VAL B N 1
ATOM 2275 C CA . VAL B 1 84 ? -15.789 -5.934 1.258 1 98.56 84 VAL B CA 1
ATOM 2276 C C . VAL B 1 84 ? -15.031 -5.336 0.076 1 98.56 84 VAL B C 1
ATOM 2278 O O . VAL B 1 84 ? -15.602 -4.609 -0.736 1 98.56 84 VAL B O 1
ATOM 2281 N N . ARG B 1 85 ? -13.727 -5.625 0.001 1 98.62 85 ARG B N 1
ATOM 2282 C CA . ARG B 1 85 ? -12.969 -5.242 -1.189 1 98.62 85 ARG B CA 1
ATOM 2283 C C . ARG B 1 85 ? -13.617 -5.805 -2.451 1 98.62 85 ARG B C 1
ATOM 2285 O O . ARG B 1 85 ? -14.195 -6.895 -2.426 1 98.62 85 ARG B O 1
ATOM 2292 N N . SER B 1 86 ? -13.523 -5.098 -3.547 1 98.06 86 SER B N 1
ATOM 2293 C CA . SER B 1 86 ? -14.102 -5.406 -4.848 1 98.06 86 SER B CA 1
ATOM 2294 C C . SER B 1 86 ? -15.555 -4.934 -4.938 1 98.06 86 SER B C 1
ATOM 2296 O O . SER B 1 86 ? -16.141 -4.902 -6.023 1 98.06 86 SER B O 1
ATOM 2298 N N . GLU B 1 87 ? -16.172 -4.52 -3.807 1 98.31 87 GLU B N 1
ATOM 2299 C CA . GLU B 1 87 ? -17.531 -4 -3.824 1 98.31 87 GLU B CA 1
ATOM 2300 C C . GLU B 1 87 ? -17.562 -2.518 -3.461 1 98.31 87 GLU B C 1
ATOM 2302 O O . GLU B 1 87 ? -18.609 -1.986 -3.082 1 98.31 87 GLU B O 1
ATOM 2307 N N . ILE B 1 88 ? -16.453 -1.853 -3.469 1 98.81 88 ILE B N 1
ATOM 2308 C CA . ILE B 1 88 ? -16.344 -0.443 -3.111 1 98.81 88 ILE B CA 1
ATOM 2309 C C . ILE B 1 88 ? -15.727 0.337 -4.27 1 98.81 88 ILE B C 1
ATOM 2311 O O . ILE B 1 88 ? -14.578 0.093 -4.645 1 98.81 88 ILE B O 1
ATOM 2315 N N . GLU B 1 89 ? -16.453 1.195 -4.816 1 98.88 89 GLU B N 1
ATOM 2316 C CA . GLU B 1 89 ? -15.922 2.18 -5.75 1 98.88 89 GLU B CA 1
ATOM 2317 C C . GLU B 1 89 ? -15.539 3.473 -5.031 1 98.88 89 GLU B C 1
ATOM 2319 O O . GLU B 1 89 ? -16.281 3.947 -4.168 1 98.88 89 GLU B O 1
ATOM 2324 N N . VAL B 1 90 ? -14.438 4.035 -5.301 1 98.94 90 VAL B N 1
ATOM 2325 C CA . VAL B 1 90 ? -13.945 5.281 -4.727 1 98.94 90 VAL B CA 1
ATOM 2326 C C . VAL B 1 90 ? -13.891 6.363 -5.805 1 98.94 90 VAL B C 1
ATOM 2328 O O . VAL B 1 90 ? -13.32 6.152 -6.875 1 98.94 90 VAL B O 1
ATOM 2331 N N . GLN B 1 91 ? -14.477 7.469 -5.527 1 98.88 91 GLN B N 1
ATOM 2332 C CA . GLN B 1 91 ? -14.492 8.609 -6.43 1 98.88 91 GLN B CA 1
ATOM 2333 C C . GLN B 1 91 ? -13.859 9.836 -5.777 1 98.88 91 GLN B C 1
ATOM 2335 O O . GLN B 1 91 ? -14.289 10.266 -4.703 1 98.88 91 GLN B O 1
ATOM 2340 N N . ALA B 1 92 ? -12.883 10.367 -6.355 1 98.88 92 ALA B N 1
ATOM 2341 C CA . ALA B 1 92 ? -12.258 11.602 -5.891 1 98.88 92 ALA B CA 1
ATOM 2342 C C . ALA B 1 92 ? -12.828 12.812 -6.625 1 98.88 92 ALA B C 1
ATOM 2344 O O . ALA B 1 92 ? -13.055 12.758 -7.836 1 98.88 92 ALA B O 1
ATOM 2345 N N . ALA B 1 93 ? -12.992 13.875 -5.953 1 98.75 93 ALA B N 1
ATOM 2346 C CA . ALA B 1 93 ? -13.492 15.094 -6.582 1 98.75 93 ALA B CA 1
ATOM 2347 C C . ALA B 1 93 ? -12.414 15.75 -7.438 1 98.75 93 ALA B C 1
ATOM 2349 O O . ALA B 1 93 ? -12.711 16.375 -8.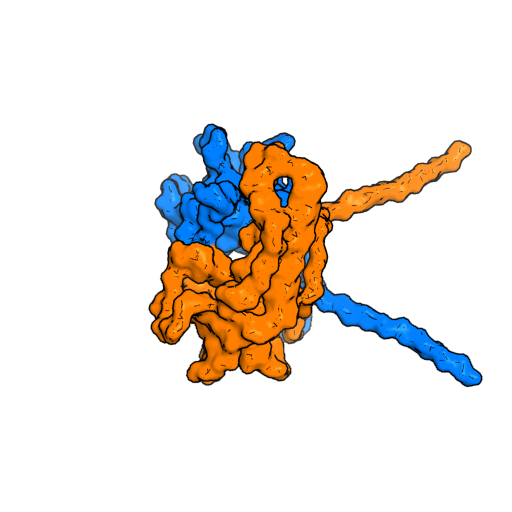461 1 98.75 93 ALA B O 1
ATOM 2350 N N . GLY B 1 94 ? -11.172 15.609 -7.078 1 98.5 94 GLY B N 1
ATOM 2351 C CA . GLY B 1 94 ? -10.078 16.297 -7.746 1 98.5 94 GLY B CA 1
ATOM 2352 C C . GLY B 1 94 ? -9.258 15.383 -8.633 1 98.5 94 GLY B C 1
ATOM 2353 O O . GLY B 1 94 ? -9.523 14.188 -8.719 1 98.5 94 GLY B O 1
ATOM 2354 N N . PRO B 1 95 ? -8.305 15.953 -9.32 1 98.19 95 PRO B N 1
ATOM 2355 C CA . PRO B 1 95 ? -7.496 15.203 -10.281 1 98.19 95 PRO B CA 1
ATOM 2356 C C . PRO B 1 95 ? -6.434 14.336 -9.609 1 98.19 95 PRO B C 1
ATOM 2358 O O . PRO B 1 95 ? -6.039 14.609 -8.469 1 98.19 95 PRO B O 1
ATOM 2361 N N . ARG B 1 96 ? -6.016 13.336 -10.305 1 97.69 96 ARG B N 1
ATOM 2362 C CA . ARG B 1 96 ? -5.059 12.336 -9.844 1 97.69 96 ARG B CA 1
ATOM 2363 C C . ARG B 1 96 ? -3.729 12.984 -9.469 1 97.69 96 ARG B C 1
ATOM 2365 O O . ARG B 1 96 ? -3.086 12.57 -8.5 1 97.69 96 ARG B O 1
ATOM 2372 N N . ASP B 1 97 ? -3.268 14.008 -10.227 1 97.12 97 ASP B N 1
ATOM 2373 C CA . ASP B 1 97 ? -1.929 14.562 -10.047 1 97.12 97 ASP B CA 1
ATOM 2374 C C . ASP B 1 97 ? -1.933 15.695 -9.023 1 97.12 97 ASP B C 1
ATOM 2376 O O . ASP B 1 97 ? -0.917 16.359 -8.82 1 97.12 97 ASP B O 1
ATOM 2380 N N . ASP B 1 98 ? -3.154 15.914 -8.406 1 96.88 98 ASP B N 1
ATOM 2381 C CA . ASP B 1 98 ? -3.203 16.859 -7.293 1 96.88 98 ASP B CA 1
ATOM 2382 C C . ASP B 1 98 ? -2.381 16.359 -6.109 1 96.88 98 ASP B C 1
ATOM 2384 O O . ASP B 1 98 ? -2.43 15.18 -5.77 1 96.88 98 ASP B O 1
ATOM 2388 N N . ALA B 1 99 ? -1.7 17.281 -5.469 1 93.5 99 ALA B N 1
ATOM 2389 C CA . ALA B 1 99 ? -0.749 16.938 -4.414 1 93.5 99 A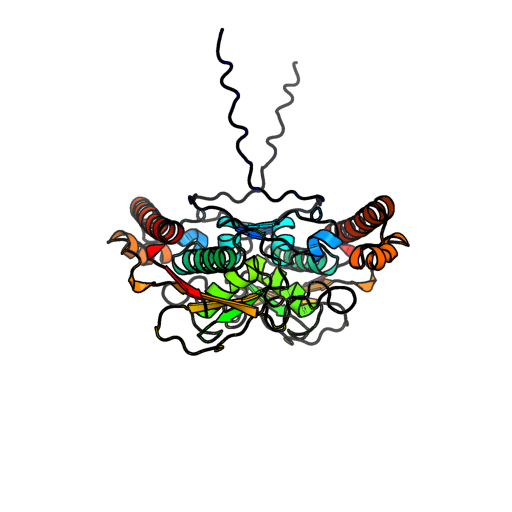LA B CA 1
ATOM 2390 C C . ALA B 1 99 ? -1.444 16.234 -3.252 1 93.5 99 ALA B C 1
ATOM 2392 O O . ALA B 1 99 ? -0.845 15.391 -2.584 1 93.5 99 ALA B O 1
ATOM 2393 N N . ALA B 1 100 ? -2.699 16.531 -3.018 1 96.12 100 ALA B N 1
ATOM 2394 C CA . ALA B 1 100 ? -3.439 15.906 -1.925 1 96.12 100 ALA B CA 1
ATOM 2395 C C . ALA B 1 100 ? -4.199 14.68 -2.412 1 96.12 100 ALA B C 1
ATOM 2397 O O . ALA B 1 100 ? -4.055 13.594 -1.852 1 96.12 100 ALA B O 1
ATOM 2398 N N . TYR B 1 101 ? -4.969 14.82 -3.541 1 98.31 101 TYR B N 1
ATOM 2399 C CA . TYR B 1 101 ? -5.824 13.734 -4.012 1 98.31 101 TYR B CA 1
ATOM 2400 C C . TYR B 1 101 ? -4.996 12.531 -4.434 1 98.31 101 TYR B C 1
ATOM 2402 O O . TYR B 1 101 ? -5.379 11.383 -4.18 1 98.31 101 TYR B O 1
ATOM 2410 N N . GLY B 1 102 ? -3.879 12.789 -5.09 1 97.62 102 GLY B N 1
ATOM 2411 C CA . GLY B 1 102 ? -3.031 11.68 -5.492 1 97.62 102 GLY B CA 1
ATOM 2412 C C . GLY B 1 102 ? -2.547 10.844 -4.324 1 97.62 102 GLY B C 1
ATOM 2413 O O . GLY B 1 102 ? -2.816 9.648 -4.258 1 97.62 102 GLY B O 1
ATOM 2414 N N . VAL B 1 103 ? -2 11.523 -3.334 1 97.56 103 VAL B N 1
ATOM 2415 C CA . VAL B 1 103 ? -1.403 10.852 -2.186 1 97.56 103 VAL B CA 1
ATOM 2416 C C . VAL B 1 103 ? -2.496 10.188 -1.35 1 97.56 103 VAL B C 1
ATOM 2418 O O . VAL B 1 103 ? -2.361 9.031 -0.944 1 97.56 103 VAL B O 1
ATOM 2421 N N . MET B 1 104 ? -3.609 10.859 -1.116 1 98.81 104 MET B N 1
ATOM 2422 C CA .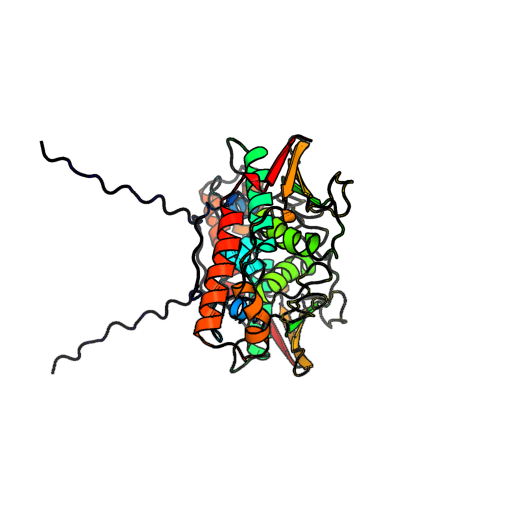 MET B 1 104 ? -4.703 10.32 -0.318 1 98.81 104 MET B CA 1
ATOM 2423 C C . MET B 1 104 ? -5.309 9.086 -0.988 1 98.81 104 MET B C 1
ATOM 2425 O O . MET B 1 104 ? -5.617 8.102 -0.319 1 98.81 104 MET B O 1
ATOM 2429 N N . SER B 1 105 ? -5.387 9.172 -2.32 1 98.81 105 SER B N 1
ATOM 2430 C CA . SER B 1 105 ? -6.004 8.062 -3.049 1 98.81 105 SER B CA 1
ATOM 2431 C C . SER B 1 105 ? -5.156 6.801 -2.953 1 98.81 105 SER B C 1
ATOM 2433 O O . SER B 1 105 ? -5.688 5.688 -2.996 1 98.81 105 SER B O 1
ATOM 2435 N N . ARG B 1 106 ? -3.873 6.949 -2.818 1 98.62 106 ARG B N 1
ATOM 2436 C CA . ARG B 1 106 ? -3.01 5.781 -2.684 1 98.62 106 ARG B CA 1
ATOM 2437 C C . ARG B 1 106 ? -3.275 5.051 -1.371 1 98.62 106 ARG B C 1
ATOM 2439 O O . ARG B 1 106 ? -3.338 3.82 -1.339 1 98.62 106 ARG B O 1
ATOM 2446 N N . ILE B 1 107 ? -3.465 5.824 -0.281 1 98.88 107 ILE B N 1
ATOM 2447 C CA . ILE B 1 107 ? -3.775 5.234 1.018 1 98.88 107 ILE B CA 1
ATOM 2448 C C . ILE B 1 107 ? -5.164 4.602 0.979 1 98.88 107 ILE B C 1
ATOM 2450 O O . ILE B 1 107 ? -5.355 3.48 1.454 1 98.88 107 ILE B O 1
ATOM 2454 N N . ILE B 1 108 ? -6.105 5.273 0.377 1 98.94 108 ILE B N 1
ATOM 2455 C CA . ILE B 1 108 ? -7.477 4.789 0.281 1 98.94 108 ILE B CA 1
ATOM 2456 C C . ILE B 1 108 ? -7.523 3.527 -0.579 1 98.94 108 ILE B C 1
ATOM 2458 O O . ILE B 1 108 ? -8.211 2.562 -0.24 1 98.94 108 ILE B O 1
ATOM 2462 N N . SER B 1 109 ? -6.766 3.529 -1.692 1 98.94 109 SER B N 1
ATOM 2463 C CA . SER B 1 109 ? -6.641 2.355 -2.553 1 98.94 109 SER B CA 1
ATOM 2464 C C . SER B 1 109 ? -6.035 1.179 -1.796 1 98.94 109 SER B C 1
ATOM 2466 O O . SER B 1 109 ? -6.488 0.042 -1.939 1 98.94 109 SER B O 1
ATOM 2468 N N . PHE B 1 110 ? -5.008 1.442 -0.942 1 98.88 110 PHE B N 1
ATOM 2469 C CA . PHE B 1 110 ? -4.383 0.404 -0.131 1 98.88 110 PHE B CA 1
ATOM 2470 C C . PHE B 1 110 ? -5.414 -0.27 0.77 1 98.88 110 PHE B C 1
ATOM 2472 O O . PHE B 1 110 ? -5.414 -1.495 0.912 1 98.88 110 PHE B O 1
ATOM 2479 N N . VAL B 1 111 ? -6.301 0.504 1.333 1 98.88 111 VAL B N 1
ATOM 2480 C CA . VAL B 1 111 ? -7.297 -0.006 2.273 1 98.88 111 VAL B CA 1
ATOM 2481 C C . VAL B 1 111 ? -8.406 -0.732 1.514 1 98.88 111 VAL B C 1
ATOM 2483 O O . VAL B 1 111 ? -8.719 -1.886 1.814 1 98.88 111 VAL B O 1
ATOM 2486 N N . THR B 1 112 ? -8.953 -0.183 0.45 1 98.94 112 THR B N 1
ATOM 2487 C CA . THR B 1 112 ? -10.172 -0.655 -0.193 1 98.94 112 THR B CA 1
ATOM 2488 C C . THR B 1 112 ? -9.844 -1.66 -1.295 1 98.94 112 THR B C 1
ATOM 2490 O O . THR B 1 112 ? -10.719 -2.408 -1.737 1 98.94 112 THR B O 1
ATOM 2493 N N . GLY B 1 113 ? -8.648 -1.537 -1.853 1 98.62 113 GLY B N 1
ATOM 2494 C CA . GLY B 1 113 ? -8.273 -2.336 -3.008 1 98.62 113 GLY B CA 1
ATOM 2495 C C . GLY B 1 113 ? -8.695 -1.714 -4.328 1 98.62 113 GLY B C 1
ATOM 2496 O O . GLY B 1 113 ? -8.305 -2.184 -5.395 1 98.62 113 GLY B O 1
ATOM 2497 N N . ALA B 1 114 ? -9.461 -0.633 -4.262 1 98.88 114 ALA B N 1
ATOM 2498 C CA . ALA B 1 114 ? -9.93 0.015 -5.48 1 98.88 114 ALA B CA 1
ATOM 2499 C C . ALA B 1 114 ? -8.773 0.62 -6.266 1 98.88 114 ALA B C 1
ATOM 2501 O O . ALA B 1 114 ? -7.918 1.307 -5.695 1 98.88 114 ALA B O 1
ATOM 2502 N N . THR B 1 115 ? -8.789 0.351 -7.535 1 98.5 115 THR B N 1
ATOM 2503 C CA . THR B 1 115 ? -7.699 0.85 -8.367 1 98.5 115 THR B CA 1
ATOM 2504 C C . THR B 1 115 ? -8.234 1.402 -9.688 1 98.5 115 THR B C 1
ATOM 2506 O O . THR B 1 115 ? -9.438 1.325 -9.953 1 98.5 115 THR B O 1
ATOM 2509 N N . GLU B 1 116 ? -7.352 2.078 -10.391 1 98.12 116 GLU B N 1
ATOM 2510 C CA . GLU B 1 116 ? -7.648 2.416 -11.781 1 98.12 116 GLU B CA 1
ATOM 2511 C C . GLU B 1 116 ? -7.469 1.207 -12.695 1 98.12 116 GLU B C 1
ATOM 2513 O O . GLU B 1 116 ? -8.078 0.158 -12.469 1 98.12 116 GLU B O 1
ATOM 2518 N N . ASP B 1 117 ? -6.746 1.294 -13.75 1 97.69 117 ASP B N 1
ATOM 2519 C CA . ASP B 1 117 ? -6.625 0.211 -14.719 1 97.69 117 ASP B CA 1
ATOM 2520 C C . ASP B 1 117 ? -5.441 -0.695 -14.391 1 97.69 117 ASP B C 1
ATOM 2522 O O . ASP B 1 117 ? -5.164 -1.652 -15.117 1 97.69 117 ASP B O 1
ATOM 2526 N N . ASP B 1 118 ? -4.754 -0.441 -13.25 1 97.25 118 ASP B N 1
ATOM 2527 C CA . ASP B 1 118 ? -3.541 -1.182 -12.906 1 97.25 118 ASP B CA 1
ATOM 2528 C C . ASP B 1 118 ? -3.822 -2.236 -11.844 1 97.25 118 ASP B C 1
ATOM 2530 O O . ASP B 1 118 ? -2.893 -2.809 -11.266 1 97.25 118 ASP B O 1
ATOM 2534 N N . GLY B 1 119 ? -5.043 -2.418 -11.484 1 96.81 119 GLY B N 1
ATOM 2535 C CA . GLY B 1 119 ? -5.379 -3.279 -10.359 1 96.81 119 GLY B CA 1
ATOM 2536 C C . GLY B 1 119 ? -5.715 -4.699 -10.781 1 96.81 119 GLY B C 1
ATOM 2537 O O . GLY B 1 119 ? -5.539 -5.07 -11.938 1 96.81 119 GLY B O 1
ATOM 2538 N N . PHE B 1 120 ? -6.086 -5.5 -9.828 1 97.94 120 PHE B N 1
ATOM 2539 C CA . PHE B 1 120 ? -6.41 -6.918 -9.945 1 97.94 120 PHE B CA 1
ATOM 2540 C C . PHE B 1 120 ? -7.734 -7.109 -10.68 1 97.94 120 PHE B C 1
ATOM 2542 O O . PHE B 1 120 ? -8.758 -6.566 -10.273 1 97.94 120 PHE B O 1
ATOM 2549 N N . GLY B 1 121 ? -7.672 -7.863 -11.75 1 97.19 121 GLY B N 1
ATOM 2550 C CA . GLY B 1 121 ? -8.836 -8.031 -12.609 1 97.19 121 GLY B CA 1
ATOM 2551 C C . GLY B 1 121 ? -9.789 -9.102 -12.109 1 97.19 121 GLY B C 1
ATOM 2552 O O . GLY B 1 121 ? -10.883 -9.266 -12.656 1 97.19 121 GLY B O 1
ATOM 2553 N N . GLY B 1 122 ? -9.406 -9.828 -11.086 1 97 122 GLY B N 1
ATOM 2554 C CA . GLY B 1 122 ? -10.266 -10.859 -10.523 1 97 122 GLY B CA 1
ATOM 2555 C C . GLY B 1 122 ? -9.836 -12.266 -10.906 1 97 122 GLY B C 1
ATOM 2556 O O . GLY B 1 122 ? -9.047 -12.453 -11.836 1 97 122 GLY B O 1
ATOM 2557 N N . LEU B 1 123 ? -10.344 -13.227 -10.117 1 94.81 123 LEU B N 1
ATOM 2558 C CA . LEU B 1 123 ? -10.156 -14.648 -10.406 1 94.81 123 LEU B CA 1
ATOM 2559 C C . LEU B 1 123 ? -11.25 -15.148 -11.344 1 94.81 123 LEU B C 1
ATOM 2561 O O . LEU B 1 123 ? -12.398 -14.711 -11.258 1 94.81 123 LEU B O 1
ATOM 2565 N N . ALA B 1 124 ? -10.875 -16.172 -12.156 1 89.19 124 ALA B N 1
ATOM 2566 C CA . ALA B 1 124 ? -11.797 -16.984 -12.938 1 89.19 124 ALA B CA 1
ATOM 2567 C C . ALA B 1 124 ? -12.898 -16.141 -13.57 1 89.19 124 ALA B C 1
ATOM 2569 O O . ALA B 1 124 ? -14.086 -16.422 -13.414 1 89.19 124 ALA B O 1
ATOM 2570 N N . GLY B 1 125 ? -12.562 -15.07 -14.234 1 86.56 125 GLY B N 1
ATOM 2571 C CA . GLY B 1 125 ? -13.547 -14.289 -14.969 1 86.56 125 GLY B CA 1
ATOM 2572 C C . GLY B 1 125 ? -13.938 -13.008 -14.258 1 86.56 125 GLY B C 1
ATOM 2573 O O . GLY B 1 125 ? -14.891 -12.336 -14.664 1 86.56 125 GLY B O 1
ATOM 2574 N N . GLY B 1 126 ? -13.398 -12.781 -13.039 1 94.12 126 GLY B N 1
ATOM 2575 C CA . GLY B 1 126 ? -13.641 -11.453 -12.5 1 94.12 126 GLY B CA 1
ATOM 2576 C C . GLY B 1 126 ? -13.914 -11.453 -11.016 1 94.12 126 GLY B C 1
ATOM 2577 O O . GLY B 1 126 ? -14.156 -10.398 -10.422 1 94.12 126 GLY B O 1
ATOM 2578 N N . TYR B 1 127 ? -13.898 -12.648 -10.383 1 96.62 127 TYR B N 1
ATOM 2579 C CA . TYR B 1 127 ? -14.188 -12.75 -8.953 1 96.62 127 TYR B CA 1
ATOM 2580 C C . TYR B 1 127 ? -13.203 -11.922 -8.133 1 96.62 127 TYR B C 1
ATOM 2582 O O . TYR B 1 127 ? -11.992 -12.172 -8.172 1 96.62 127 TYR B O 1
ATOM 2590 N N . GLY B 1 128 ? -13.758 -10.945 -7.41 1 97.5 128 GLY B N 1
ATOM 2591 C CA . GLY B 1 128 ? -12.922 -10.141 -6.535 1 97.5 128 GLY B CA 1
ATOM 2592 C C . GLY B 1 128 ? -12.125 -9.078 -7.277 1 97.5 128 GLY B C 1
ATOM 2593 O O . GLY B 1 128 ? -11.102 -8.609 -6.785 1 97.5 128 GLY B O 1
ATOM 2594 N N . GLY B 1 129 ? -12.547 -8.711 -8.469 1 97.88 129 GLY B N 1
ATOM 2595 C CA . GLY B 1 129 ? -11.867 -7.695 -9.258 1 97.88 129 GLY B CA 1
ATOM 2596 C C . GLY B 1 129 ? -11.898 -6.32 -8.617 1 97.88 129 GLY B C 1
ATOM 2597 O O . GLY B 1 129 ? -12.906 -5.934 -8.016 1 97.88 129 GLY B O 1
ATOM 2598 N N . ARG B 1 130 ? -10.828 -5.605 -8.742 1 96.81 130 ARG B N 1
ATOM 2599 C CA . ARG B 1 130 ? -10.68 -4.305 -8.102 1 96.81 130 ARG B CA 1
ATOM 2600 C C . ARG B 1 130 ? -10.273 -3.238 -9.109 1 96.81 130 ARG B C 1
ATOM 2602 O O . ARG B 1 130 ? -9.977 -2.104 -8.734 1 96.81 130 ARG B O 1
ATOM 2609 N N . ARG B 1 131 ? -10.227 -3.592 -10.352 1 96.62 131 ARG B N 1
ATOM 2610 C CA . ARG B 1 131 ? -9.844 -2.688 -11.43 1 96.62 131 ARG B CA 1
ATOM 2611 C C . ARG B 1 131 ? -10.984 -1.736 -11.773 1 96.62 131 ARG B C 1
ATOM 2613 O O . ARG B 1 131 ? -12.156 -2.123 -11.734 1 96.62 131 ARG B O 1
ATOM 2620 N N . ASP B 1 132 ? -10.656 -0.532 -12.078 1 97.75 132 ASP B N 1
ATOM 2621 C CA . ASP B 1 132 ? -11.57 0.511 -12.539 1 97.75 132 ASP B CA 1
ATOM 2622 C C . ASP B 1 132 ? -12.578 0.88 -11.453 1 97.75 132 ASP B C 1
ATOM 2624 O O . ASP B 1 132 ? -13.734 1.186 -11.758 1 97.75 132 ASP B O 1
ATOM 2628 N N . LEU B 1 133 ? -12.18 0.771 -10.227 1 98.81 133 LEU B N 1
ATOM 2629 C CA . LEU B 1 133 ? -13.023 1.128 -9.094 1 98.81 133 LEU B CA 1
ATOM 2630 C C . LEU B 1 133 ? -12.523 2.406 -8.43 1 98.81 133 LEU B C 1
ATOM 2632 O O . LEU B 1 133 ? -13.047 2.814 -7.391 1 98.81 133 LEU B O 1
ATOM 2636 N N . LEU B 1 134 ? -11.516 3.047 -8.867 1 98.88 134 LEU B N 1
ATOM 2637 C CA . LEU B 1 134 ? -11.008 4.344 -8.438 1 98.88 134 LEU B CA 1
ATOM 2638 C C . LEU B 1 134 ? -11.062 5.359 -9.57 1 98.88 134 LEU B C 1
ATOM 2640 O O . LEU B 1 134 ? -10.508 5.125 -10.648 1 98.88 134 LEU B O 1
ATOM 2644 N N . ARG B 1 135 ? -11.758 6.426 -9.328 1 98.69 135 ARG B N 1
ATOM 2645 C CA . ARG B 1 135 ? -11.945 7.445 -10.352 1 98.69 135 ARG B CA 1
ATOM 2646 C C . ARG B 1 135 ? -11.57 8.828 -9.828 1 98.69 135 ARG B C 1
ATOM 2648 O O . ARG B 1 135 ? -11.891 9.172 -8.688 1 98.69 135 ARG B O 1
ATOM 2655 N N . PHE B 1 136 ? -10.93 9.555 -10.633 1 98.69 136 PHE B N 1
ATOM 2656 C CA . PHE B 1 136 ? -10.578 10.945 -10.336 1 98.69 136 PHE B CA 1
ATOM 2657 C C . PHE B 1 136 ? -11.469 11.898 -11.125 1 98.69 136 PHE B C 1
ATOM 2659 O O . PHE B 1 136 ? -12.141 11.492 -12.078 1 98.69 136 PHE B O 1
ATOM 2666 N N . ASP B 1 137 ? -11.5 13.188 -10.688 1 98.44 137 ASP B N 1
ATOM 2667 C CA . ASP B 1 137 ? -12.359 14.172 -11.336 1 98.44 137 ASP B CA 1
ATOM 2668 C C . ASP B 1 137 ? -13.766 13.625 -11.539 1 98.44 137 ASP B C 1
ATOM 2670 O O . ASP B 1 137 ? -14.352 13.781 -12.617 1 98.44 137 ASP B O 1
ATOM 2674 N N . ALA B 1 138 ? -14.25 12.914 -10.516 1 98.19 138 ALA B N 1
ATOM 2675 C CA . ALA B 1 138 ? -15.461 12.125 -10.711 1 98.19 138 ALA B CA 1
ATOM 2676 C C . ALA B 1 138 ? -16.703 12.977 -10.461 1 98.19 138 ALA B C 1
ATOM 2678 O O . ALA B 1 138 ? -17.812 12.609 -10.898 1 98.19 138 ALA B O 1
ATOM 2679 N N . PHE B 1 139 ? -16.594 14.062 -9.742 1 97.88 139 PHE B N 1
ATOM 2680 C CA . PHE B 1 139 ? -17.703 14.961 -9.43 1 97.88 139 PHE B CA 1
ATOM 2681 C C . PHE B 1 139 ? -17.188 16.328 -9.008 1 97.88 139 PHE B C 1
ATOM 2683 O O . PHE B 1 139 ? -16 16.484 -8.703 1 97.88 139 PHE B O 1
ATOM 2690 N N . ASP B 1 140 ? -18.078 17.297 -8.977 1 96.12 140 ASP B N 1
ATOM 2691 C CA . ASP B 1 140 ? -17.75 18.656 -8.516 1 96.12 140 ASP B CA 1
ATOM 2692 C C . ASP B 1 140 ? -18.062 18.812 -7.035 1 96.12 140 ASP B C 1
ATOM 2694 O O . ASP B 1 140 ? -19.219 18.703 -6.629 1 96.12 140 ASP B O 1
ATOM 2698 N N . SER B 1 141 ? -17 19.031 -6.305 1 92.25 141 SER B N 1
ATOM 2699 C CA . SER B 1 141 ? -17.219 19.297 -4.887 1 92.25 141 SER B CA 1
ATOM 2700 C C . SER B 1 141 ? -17.562 20.766 -4.648 1 92.25 141 SER B C 1
ATOM 2702 O O . SER B 1 141 ? -17.047 21.641 -5.336 1 92.25 141 SER B O 1
ATOM 2704 N N . GLU B 1 142 ? -18.375 21.062 -3.652 1 90.88 142 GLU B N 1
ATOM 2705 C CA . GLU B 1 142 ? -18.797 22.406 -3.293 1 90.88 142 GLU B CA 1
ATOM 2706 C C . GLU B 1 142 ? -17.719 23.125 -2.471 1 90.88 142 GLU B C 1
ATOM 2708 O O . GLU B 1 142 ? -17.875 24.297 -2.137 1 90.88 142 GLU B O 1
ATOM 2713 N N . THR B 1 143 ? -16.734 22.359 -2.105 1 93.62 143 THR B N 1
ATOM 2714 C CA . THR B 1 143 ? -15.641 22.906 -1.306 1 93.62 143 THR B CA 1
ATOM 2715 C C . THR B 1 143 ? -14.297 22.562 -1.929 1 93.62 143 THR B C 1
ATOM 2717 O O . THR B 1 143 ? -14.18 21.578 -2.668 1 93.62 143 THR B O 1
ATOM 2720 N N . PRO B 1 144 ? -13.336 23.406 -1.653 1 94.44 144 PRO B N 1
ATOM 2721 C CA . PRO B 1 144 ? -11.992 23.078 -2.127 1 94.44 144 PRO B CA 1
ATOM 2722 C C . PRO B 1 144 ? -11.336 21.969 -1.303 1 94.44 144 PRO B C 1
ATOM 2724 O O . PRO B 1 144 ? -10.273 21.469 -1.678 1 94.44 144 PRO B O 1
ATOM 2727 N N . ASP B 1 145 ? -11.938 21.594 -0.199 1 97.81 145 ASP B N 1
ATOM 2728 C CA . ASP B 1 145 ? -11.383 20.562 0.673 1 97.81 145 ASP B CA 1
ATOM 2729 C C . ASP B 1 145 ? -11.453 19.188 0.007 1 97.81 145 ASP B C 1
ATOM 2731 O O . ASP B 1 145 ? -12.383 18.906 -0.747 1 97.81 145 ASP B O 1
ATOM 2735 N N . PRO B 1 146 ? -10.445 18.359 0.311 1 98.62 146 PRO B N 1
ATOM 2736 C CA . PRO B 1 146 ? -10.484 17.016 -0.26 1 98.62 146 PRO B CA 1
ATOM 2737 C C . PRO B 1 146 ? -11.781 16.266 0.074 1 98.62 146 PRO B C 1
ATOM 2739 O O . PRO B 1 146 ? -12.141 16.156 1.247 1 98.62 146 PRO B O 1
ATOM 2742 N N . THR B 1 147 ? -12.445 15.812 -0.958 1 98.88 147 THR B N 1
ATOM 2743 C CA . THR B 1 147 ? -13.711 15.094 -0.831 1 98.88 147 THR B CA 1
ATOM 2744 C C . THR B 1 147 ? -13.695 13.82 -1.665 1 98.88 147 THR B C 1
ATOM 2746 O O . THR B 1 147 ? -13.344 13.852 -2.846 1 98.88 147 THR B O 1
ATOM 2749 N N . PHE B 1 148 ? -14.023 12.711 -1.017 1 98.94 148 PHE B N 1
ATOM 2750 C CA . PHE B 1 148 ? -14.141 11.414 -1.675 1 98.94 148 PHE B CA 1
ATOM 2751 C C . PHE B 1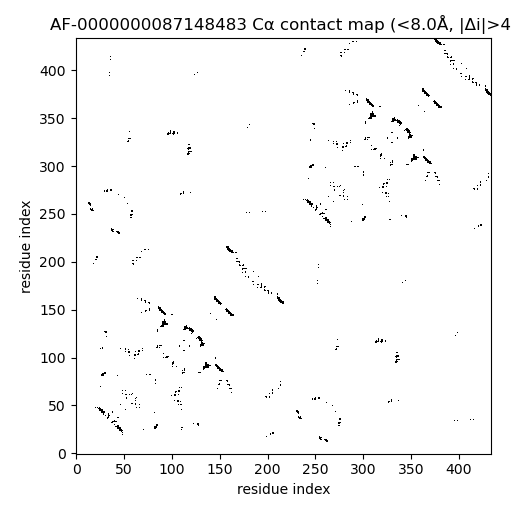 148 ? -15.531 10.828 -1.481 1 98.94 148 PHE B C 1
ATOM 2753 O O . PHE B 1 148 ? -16.156 11.016 -0.43 1 98.94 148 PHE B O 1
ATOM 2760 N N . ARG B 1 149 ? -16 10.164 -2.508 1 98.88 149 ARG B N 1
ATOM 2761 C CA . ARG B 1 149 ? -17.219 9.359 -2.396 1 98.88 149 ARG B CA 1
ATOM 2762 C C . ARG B 1 149 ? -16.875 7.867 -2.396 1 98.88 149 ARG B C 1
ATOM 2764 O O . ARG B 1 149 ? -16.016 7.422 -3.148 1 98.88 149 ARG B O 1
ATOM 2771 N N . PHE B 1 150 ? -17.547 7.18 -1.595 1 98.88 150 PHE B N 1
ATOM 2772 C CA . PHE B 1 150 ? -17.516 5.723 -1.56 1 98.88 150 PHE B CA 1
ATOM 2773 C C . PHE B 1 150 ? -18.875 5.152 -1.957 1 98.88 150 PHE B C 1
ATOM 2775 O O . PHE B 1 150 ? -19.906 5.535 -1.396 1 98.88 150 PHE B O 1
ATOM 2782 N N . ARG B 1 151 ? -18.844 4.312 -2.928 1 98.75 151 ARG B N 1
ATOM 2783 C CA . ARG B 1 151 ? -20.078 3.697 -3.408 1 98.75 151 ARG B CA 1
ATOM 2784 C C . ARG B 1 151 ? -20 2.178 -3.32 1 98.75 151 ARG B C 1
ATOM 2786 O O . ARG B 1 151 ? -19.047 1.568 -3.807 1 98.75 151 ARG B O 1
ATOM 2793 N N . ARG B 1 152 ? -21.031 1.586 -2.725 1 97.88 152 ARG B N 1
ATOM 2794 C CA . ARG B 1 152 ? -21.172 0.136 -2.787 1 97.88 152 ARG B CA 1
ATOM 2795 C C . ARG B 1 152 ? -21.656 -0.305 -4.164 1 97.88 152 ARG B C 1
ATOM 2797 O O . ARG B 1 152 ? -22.688 0.176 -4.652 1 97.88 152 ARG B O 1
ATOM 2804 N N . THR B 1 153 ? -20.953 -1.19 -4.723 1 96.94 153 THR B N 1
ATOM 2805 C CA . THR B 1 153 ? -21.297 -1.582 -6.082 1 96.94 153 THR B CA 1
ATOM 2806 C C . THR B 1 153 ? -22.469 -2.561 -6.07 1 96.94 153 THR B C 1
ATOM 2808 O O . THR B 1 153 ? -23.141 -2.75 -7.09 1 96.94 153 THR B O 1
ATOM 2811 N N . ASP B 1 154 ? -22.703 -3.217 -4.93 1 94.12 154 ASP B N 1
ATOM 2812 C CA . ASP B 1 154 ? -23.781 -4.191 -4.848 1 94.12 154 ASP B CA 1
ATOM 2813 C C . ASP B 1 154 ? -25.109 -3.504 -4.562 1 94.12 154 ASP B C 1
ATOM 2815 O O . ASP B 1 154 ? -26.172 -4.02 -4.926 1 94.12 154 ASP B O 1
ATOM 2819 N N . THR B 1 155 ? -25.172 -2.266 -3.902 1 95.81 155 THR B N 1
ATOM 2820 C CA . THR B 1 155 ? -26.422 -1.61 -3.512 1 95.81 155 THR B CA 1
ATOM 2821 C C . THR B 1 155 ? -26.516 -0.226 -4.145 1 95.81 155 THR B C 1
ATOM 2823 O O . THR B 1 155 ? -27.594 0.368 -4.18 1 95.81 155 THR B O 1
ATOM 2826 N N . ASP B 1 156 ? -25.422 0.392 -4.465 1 97.56 156 ASP B N 1
ATOM 2827 C CA . ASP B 1 156 ? -25.297 1.726 -5.043 1 97.56 156 ASP B CA 1
ATOM 2828 C C . ASP B 1 156 ? -25.375 2.803 -3.965 1 97.56 156 ASP B C 1
ATOM 2830 O O . ASP B 1 156 ? -25.312 3.996 -4.266 1 97.56 156 ASP B O 1
ATOM 2834 N N . ASP B 1 157 ? -25.562 2.363 -2.715 1 97.94 157 ASP B N 1
ATOM 2835 C CA . ASP B 1 157 ? -25.453 3.346 -1.643 1 97.94 157 ASP B CA 1
ATOM 2836 C C . ASP B 1 157 ? -24.125 4.098 -1.727 1 97.94 157 ASP B C 1
ATOM 2838 O O . ASP B 1 157 ? -23.078 3.5 -1.989 1 97.94 157 ASP B O 1
ATOM 2842 N N . THR B 1 158 ? -24.234 5.418 -1.61 1 98.62 158 THR B N 1
ATOM 2843 C CA . THR B 1 158 ? -23.047 6.254 -1.78 1 98.62 158 THR B CA 1
ATOM 2844 C C . THR B 1 158 ? -22.938 7.273 -0.651 1 98.62 158 THR B C 1
ATOM 2846 O O . THR B 1 158 ? -23.938 7.875 -0.254 1 98.62 158 THR B O 1
ATOM 2849 N N . VAL B 1 159 ? -21.75 7.453 -0.124 1 98.62 159 VAL B N 1
ATOM 2850 C CA . VAL B 1 159 ? -21.469 8.43 0.922 1 98.62 159 VAL B CA 1
ATOM 2851 C C . VAL B 1 159 ? -20.281 9.297 0.518 1 98.62 159 VAL B C 1
ATOM 2853 O O . VAL B 1 159 ? -19.344 8.82 -0.121 1 98.62 159 VAL B O 1
ATOM 2856 N N . ALA B 1 160 ? -20.359 10.578 0.83 1 98.81 160 ALA B N 1
ATOM 2857 C CA . ALA B 1 160 ? -19.25 11.508 0.63 1 98.81 160 ALA B CA 1
ATOM 2858 C C . ALA B 1 160 ? -18.594 11.875 1.958 1 98.81 160 ALA B C 1
ATOM 2860 O O . ALA B 1 160 ? -19.281 12.086 2.961 1 98.81 160 ALA B O 1
ATOM 2861 N N . VAL B 1 161 ? -17.344 11.836 2.02 1 98.88 161 VAL B N 1
ATOM 2862 C CA . VAL B 1 161 ? -16.578 12.273 3.18 1 98.88 161 VAL B CA 1
ATOM 2863 C C . VAL B 1 161 ? -15.672 13.445 2.793 1 98.88 161 VAL B C 1
ATOM 2865 O O . VAL B 1 161 ? -14.898 13.352 1.841 1 98.88 161 VAL B O 1
ATOM 2868 N N . THR B 1 162 ? -15.797 14.562 3.459 1 98.88 162 THR B N 1
ATOM 2869 C CA . THR B 1 162 ? -14.977 15.75 3.256 1 98.88 162 THR B CA 1
ATOM 2870 C C . THR B 1 162 ? -14.047 15.977 4.441 1 98.88 162 THR B C 1
ATOM 2872 O O . THR B 1 162 ? -14.469 15.898 5.598 1 98.88 162 THR B O 1
ATOM 2875 N N . TYR B 1 163 ? -12.797 16.125 4.191 1 98.88 163 TYR B N 1
ATOM 2876 C CA . TYR B 1 163 ? -11.773 16.438 5.191 1 98.88 163 TYR B CA 1
ATOM 2877 C C . TYR B 1 163 ? -11.477 17.922 5.23 1 98.88 163 TYR B C 1
ATOM 2879 O O . TYR B 1 163 ? -10.914 18.484 4.281 1 98.88 163 TYR B O 1
ATOM 2887 N N . HIS B 1 164 ? -11.82 18.594 6.363 1 98.62 164 HIS B N 1
ATOM 2888 C CA . HIS B 1 164 ? -11.641 20.047 6.5 1 98.62 164 HIS B CA 1
ATOM 2889 C C . HIS B 1 164 ? -10.234 20.375 6.973 1 98.62 164 HIS B C 1
ATOM 2891 O O . HIS B 1 164 ? -10.023 20.688 8.148 1 98.62 164 HIS B O 1
ATOM 2897 N N . VAL B 1 165 ? -9.305 20.453 6.023 1 96.94 165 VAL B N 1
ATOM 2898 C CA . VAL B 1 165 ? -7.875 20.594 6.27 1 96.94 165 VAL B CA 1
ATOM 2899 C C . VAL B 1 165 ? -7.59 21.906 6.988 1 96.94 165 VAL B C 1
ATOM 2901 O O . VAL B 1 165 ? -6.734 21.969 7.875 1 96.94 165 VAL B O 1
ATOM 2904 N N . GLY B 1 166 ? -8.305 22.938 6.629 1 96 166 GLY B N 1
ATOM 2905 C CA . GLY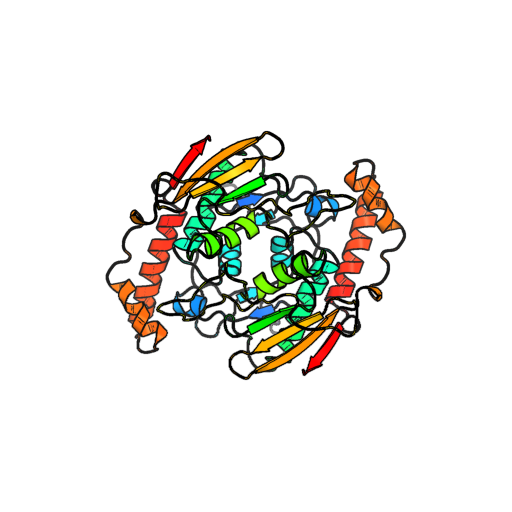 B 1 166 ? -8.086 24.25 7.203 1 96 166 GLY B CA 1
ATOM 2906 C C . GLY B 1 166 ? -8.398 24.312 8.688 1 96 166 GLY B C 1
ATOM 2907 O O . GLY B 1 166 ? -7.98 25.25 9.375 1 96 166 GLY B O 1
ATOM 2908 N N . ASP B 1 167 ? -9.148 23.359 9.188 1 97.5 167 ASP B N 1
ATOM 2909 C CA . ASP B 1 167 ? -9.578 23.359 10.586 1 97.5 167 ASP B CA 1
ATOM 2910 C C . ASP B 1 167 ? -8.586 22.594 11.461 1 97.5 167 ASP B C 1
ATOM 2912 O O . ASP B 1 167 ? -8.727 22.562 12.68 1 97.5 167 ASP B O 1
ATOM 2916 N N . VAL B 1 168 ? -7.598 21.906 10.906 1 97.44 168 VAL B N 1
ATOM 2917 C CA . VAL B 1 168 ? -6.57 21.219 11.688 1 97.44 168 VAL B CA 1
ATOM 2918 C C . VAL B 1 168 ? -5.762 22.234 12.484 1 97.44 168 VAL B C 1
ATOM 2920 O O . VAL B 1 168 ? -5.25 23.219 11.922 1 97.44 168 VAL B O 1
ATOM 2923 N N . PRO B 1 169 ? -5.629 22.062 13.703 1 95.56 169 PRO B N 1
ATOM 2924 C CA . PRO B 1 169 ? -4.918 23.031 14.539 1 95.56 169 PRO B CA 1
ATOM 2925 C C . PRO B 1 169 ? -3.467 23.234 14.102 1 95.56 169 PRO B C 1
ATOM 2927 O O . PRO B 1 169 ? -2.814 22.281 13.656 1 95.56 169 PRO B O 1
ATOM 2930 N N . ASP B 1 170 ? -3.062 24.438 14.32 1 93.88 170 ASP B N 1
ATOM 2931 C CA . ASP B 1 170 ? -1.665 24.75 14.039 1 93.88 170 ASP B CA 1
ATOM 2932 C C . ASP B 1 170 ? -0.733 24.016 14.992 1 93.88 170 ASP B C 1
ATOM 2934 O O . ASP B 1 170 ? -1.104 23.734 16.125 1 93.88 170 ASP B O 1
ATOM 2938 N N . GLY B 1 171 ? 0.431 23.672 14.469 1 93.62 171 GLY B N 1
ATOM 2939 C CA . GLY B 1 171 ? 1.372 22.906 15.266 1 93.62 171 GLY B CA 1
ATOM 2940 C C . GLY B 1 171 ? 2.24 23.766 16.172 1 93.62 171 GLY B C 1
ATOM 2941 O O . GLY B 1 171 ? 3.031 23.234 16.953 1 93.62 171 GLY B O 1
ATOM 2942 N N . GLY B 1 172 ? 2.049 25.188 16.031 1 95.62 172 GLY B N 1
ATOM 2943 C CA . GLY B 1 172 ? 2.852 26.062 16.859 1 95.62 172 GLY B CA 1
ATOM 2944 C C . GLY B 1 172 ? 4.227 26.344 16.281 1 95.62 172 GLY B C 1
ATOM 2945 O O . GLY B 1 172 ? 4.52 25.953 15.148 1 95.62 172 GLY B O 1
ATOM 2946 N N . PRO B 1 173 ? 5.109 27 16.969 1 96.25 173 PRO B N 1
ATOM 2947 C CA . PRO B 1 173 ? 6.398 27.469 16.453 1 96.25 173 PRO B CA 1
ATOM 2948 C C . PRO B 1 173 ? 7.363 26.328 16.156 1 96.25 173 PRO B C 1
ATOM 2950 O O . PRO B 1 173 ? 8.227 26.453 15.289 1 96.25 173 PRO B O 1
ATOM 2953 N N . ALA B 1 174 ? 7.172 25.219 16.844 1 97.31 174 ALA B N 1
ATOM 2954 C CA . ALA B 1 174 ? 8.102 24.109 16.703 1 97.31 174 ALA B CA 1
ATOM 2955 C C . ALA B 1 174 ? 8.055 23.531 15.289 1 97.31 174 ALA B C 1
ATOM 2957 O O . ALA B 1 174 ? 9.031 22.938 14.828 1 97.31 174 ALA B O 1
ATOM 2958 N N . ILE B 1 175 ? 6.934 23.734 14.57 1 96.88 175 ILE B N 1
ATOM 2959 C CA . ILE B 1 175 ? 6.812 23.234 13.211 1 96.88 175 ILE B CA 1
ATOM 2960 C C . ILE B 1 175 ? 7.844 23.906 12.312 1 96.88 175 ILE B C 1
ATOM 2962 O O . ILE B 1 175 ? 8.32 23.312 11.344 1 96.88 175 ILE B O 1
ATOM 2966 N N . GLY B 1 176 ? 8.219 25.094 12.656 1 96.5 176 GLY B N 1
ATOM 2967 C CA . GLY B 1 176 ? 9.203 25.859 11.914 1 96.5 176 GLY B CA 1
ATOM 2968 C C . GLY B 1 176 ? 10.586 25.234 11.93 1 96.5 176 GLY B C 1
ATOM 2969 O O . GLY B 1 176 ? 11.453 25.609 11.133 1 96.5 176 GLY B O 1
ATOM 2970 N N . ASN B 1 177 ? 10.82 24.266 12.789 1 97.75 177 ASN B N 1
ATOM 2971 C CA . ASN B 1 177 ? 12.109 23.594 12.883 1 97.75 177 ASN B CA 1
ATOM 2972 C C . ASN B 1 177 ? 12.344 22.656 11.711 1 97.75 177 ASN B C 1
ATOM 2974 O O . ASN B 1 177 ? 13.453 22.156 11.523 1 97.75 177 ASN B O 1
ATOM 2978 N N . LEU B 1 178 ? 11.359 22.453 10.852 1 97.06 178 LEU B N 1
ATOM 2979 C CA . LEU B 1 178 ? 11.453 21.484 9.766 1 97.06 178 LEU B CA 1
ATOM 2980 C C . LEU B 1 178 ? 12.617 21.812 8.836 1 97.06 178 LEU B C 1
ATOM 2982 O O . LEU B 1 178 ? 13.391 20.938 8.461 1 97.06 178 LEU B O 1
ATOM 2986 N N . GLN B 1 179 ? 12.711 23.062 8.484 1 96.31 179 GLN B N 1
ATOM 2987 C CA . GLN B 1 179 ? 13.773 23.453 7.566 1 96.31 179 GLN B CA 1
ATOM 2988 C C . GLN B 1 179 ? 15.148 23.094 8.125 1 96.31 179 GLN B C 1
ATOM 2990 O O . GLN B 1 179 ? 16 22.594 7.398 1 96.31 179 GLN B O 1
ATOM 2995 N N . GLY B 1 180 ? 15.328 23.406 9.383 1 97.25 180 GLY B N 1
ATOM 2996 C CA . GLY B 1 180 ? 16.578 23.047 10.031 1 97.25 180 GLY B CA 1
ATOM 2997 C C . GLY B 1 180 ? 16.812 21.547 10.07 1 97.25 180 GLY B C 1
ATOM 2998 O O . GLY B 1 180 ? 17.953 21.094 9.977 1 97.25 180 GLY B O 1
ATOM 2999 N N . ILE B 1 181 ? 15.82 20.734 10.242 1 97.44 181 ILE B N 1
ATOM 3000 C CA . ILE B 1 181 ? 15.914 19.281 10.25 1 97.44 181 ILE B CA 1
ATOM 3001 C C . ILE B 1 181 ? 16.328 18.781 8.867 1 97.44 181 ILE B C 1
ATOM 3003 O O . ILE B 1 181 ? 17.234 17.938 8.75 1 97.44 181 ILE B O 1
ATOM 3007 N N . LEU B 1 182 ? 15.742 19.344 7.777 1 96.44 182 LEU B N 1
ATOM 3008 C CA . LEU B 1 182 ? 16.016 18.922 6.406 1 96.44 182 LEU B CA 1
ATOM 3009 C C . LEU B 1 182 ? 17.453 19.266 6.008 1 96.44 182 LEU B C 1
ATOM 3011 O O . LEU B 1 182 ? 18.094 18.5 5.297 1 96.44 182 LEU B O 1
ATOM 3015 N N . ASP B 1 183 ? 17.891 20.406 6.598 1 94.56 183 ASP B N 1
ATOM 3016 C CA . ASP B 1 183 ? 19.234 20.812 6.18 1 94.56 183 ASP B CA 1
ATOM 3017 C C . ASP B 1 183 ? 20.281 20.375 7.188 1 94.56 183 ASP B C 1
ATOM 3019 O O . ASP B 1 183 ? 21.469 20.719 7.055 1 94.56 183 ASP B O 1
ATOM 3023 N N . GLY B 1 184 ? 19.859 19.672 8.219 1 94.75 184 GLY B N 1
ATOM 3024 C CA . GLY B 1 184 ? 20.781 19.078 9.164 1 94.75 184 GLY B CA 1
ATOM 3025 C C . GLY B 1 184 ? 21.281 20.062 10.219 1 94.75 184 GLY B C 1
ATOM 3026 O O . GLY B 1 184 ? 22.219 19.75 10.961 1 94.75 184 GLY B O 1
ATOM 3027 N N . SER B 1 185 ? 20.641 21.219 10.312 1 97.38 185 SER B N 1
ATOM 3028 C CA . SER B 1 185 ? 21.141 22.234 11.234 1 97.38 185 SER B CA 1
ATOM 3029 C C . SER B 1 185 ? 20.344 22.234 12.531 1 97.38 185 SER B C 1
ATOM 3031 O O . SER B 1 185 ? 20.734 22.891 13.508 1 97.38 185 SER B O 1
ATOM 3033 N N . ALA B 1 186 ? 19.281 21.469 12.641 1 97.38 186 ALA B N 1
ATOM 3034 C CA . ALA B 1 186 ? 18.453 21.469 13.844 1 97.38 186 ALA B CA 1
ATOM 3035 C C . ALA B 1 186 ? 19.156 20.766 14.992 1 97.38 186 ALA B C 1
ATOM 3037 O O . ALA B 1 186 ? 19.812 19.734 14.797 1 97.38 186 ALA B O 1
ATOM 3038 N N . SER B 1 187 ? 19.016 21.266 16.234 1 97.44 187 SER B N 1
ATOM 3039 C CA . SER B 1 187 ? 19.484 20.578 17.438 1 97.44 187 SER B CA 1
ATOM 3040 C C . SER B 1 187 ? 18.562 19.406 17.781 1 97.44 187 SER B C 1
ATOM 3042 O O . SER B 1 187 ? 17.469 19.281 17.234 1 97.44 187 SER B O 1
ATOM 3044 N N . ASP B 1 188 ? 19.094 18.562 18.688 1 96.44 188 ASP B N 1
ATOM 3045 C CA . ASP B 1 188 ? 18.266 17.453 19.156 1 96.44 188 ASP B CA 1
ATOM 3046 C C . ASP B 1 188 ? 16.984 17.953 19.812 1 96.44 188 ASP B C 1
ATOM 3048 O O . ASP B 1 188 ? 15.93 17.344 19.656 1 96.44 188 ASP B O 1
ATOM 3052 N N . GLN B 1 189 ? 17.172 19 20.5 1 97.56 189 GLN B N 1
ATOM 3053 C CA . GLN B 1 189 ? 16.016 19.578 21.172 1 97.56 189 GLN B CA 1
ATOM 3054 C C . GLN B 1 189 ? 14.977 20.078 20.172 1 97.56 189 GLN B C 1
ATOM 3056 O O . GLN B 1 189 ? 13.773 19.891 20.359 1 97.56 189 GLN B O 1
ATOM 3061 N N . GLN B 1 190 ? 15.461 20.734 19.109 1 97.94 190 GLN B N 1
ATOM 3062 C CA . GLN B 1 190 ? 14.578 21.234 18.062 1 97.94 190 GLN B CA 1
ATOM 3063 C C . GLN B 1 190 ? 13.883 20.078 17.344 1 97.94 190 GLN B C 1
ATOM 3065 O O . GLN B 1 190 ? 12.703 20.172 17.016 1 97.94 190 GLN B O 1
ATOM 3070 N N . ARG B 1 191 ? 14.578 19.047 17.094 1 97.56 191 ARG B N 1
ATOM 3071 C CA . ARG B 1 191 ? 14.016 17.859 16.438 1 97.56 191 ARG B CA 1
ATOM 3072 C C . ARG B 1 191 ? 12.914 17.25 17.297 1 97.56 191 ARG B C 1
ATOM 3074 O O . ARG B 1 191 ? 11.852 16.875 16.781 1 97.56 191 ARG B O 1
ATOM 3081 N N . GLU B 1 192 ? 13.195 17.141 18.562 1 97.44 192 GLU B N 1
ATOM 3082 C CA . GLU B 1 192 ? 12.219 16.562 19.484 1 97.44 192 GLU B CA 1
ATOM 3083 C C . GLU B 1 192 ? 10.961 17.422 19.578 1 97.44 192 GLU B C 1
ATOM 3085 O O . GLU B 1 192 ? 9.844 16.906 19.578 1 97.44 192 GLU B O 1
ATOM 3090 N N . ALA B 1 193 ? 11.195 18.719 19.656 1 98.12 193 ALA B N 1
ATOM 3091 C CA . ALA B 1 193 ? 10.062 19.641 19.719 1 98.12 193 ALA B CA 1
ATOM 3092 C C . ALA B 1 193 ? 9.219 19.578 18.453 1 98.12 193 ALA B C 1
ATOM 3094 O O . ALA B 1 193 ? 7.984 19.594 18.531 1 98.12 193 ALA B O 1
ATOM 3095 N N . PHE B 1 194 ? 9.875 19.516 17.359 1 98.31 194 PHE B N 1
ATOM 3096 C CA . PHE B 1 194 ? 9.172 19.375 16.094 1 98.31 194 PHE B CA 1
ATOM 3097 C C . PHE B 1 194 ? 8.344 18.078 16.078 1 98.31 194 PHE B C 1
ATOM 3099 O O . PHE B 1 194 ? 7.156 18.109 15.758 1 98.31 194 PHE B O 1
ATOM 3106 N N . ALA B 1 195 ? 8.984 16.984 16.375 1 98.06 195 ALA B N 1
ATOM 3107 C CA . ALA B 1 195 ? 8.312 15.688 16.328 1 98.06 195 ALA B CA 1
ATOM 3108 C C . ALA B 1 195 ? 7.078 15.68 17.219 1 98.06 195 ALA B C 1
ATOM 3110 O O . ALA B 1 195 ? 6.012 15.211 16.812 1 98.06 195 ALA B O 1
ATOM 3111 N N . ASP B 1 196 ? 7.242 16.203 18.391 1 97.75 196 ASP B N 1
ATOM 3112 C CA . ASP B 1 196 ? 6.129 16.25 19.344 1 97.75 196 ASP B CA 1
ATOM 3113 C C . ASP B 1 196 ? 4.965 17.062 18.766 1 97.75 196 ASP B C 1
ATOM 3115 O O . ASP B 1 196 ? 3.818 16.609 18.797 1 97.75 196 ASP B O 1
ATOM 3119 N N . ALA B 1 197 ? 5.277 18.234 18.297 1 98.19 197 ALA B N 1
ATOM 3120 C CA . ALA B 1 197 ? 4.254 19.109 17.734 1 98.19 197 ALA B CA 1
ATOM 3121 C C . ALA B 1 197 ? 3.6 18.469 16.516 1 98.19 197 ALA B C 1
ATOM 3123 O O . ALA B 1 197 ? 2.375 18.5 16.375 1 98.19 197 ALA B O 1
ATOM 3124 N N . TRP B 1 198 ? 4.414 17.922 15.688 1 98.19 198 TRP B N 1
ATOM 3125 C CA . TRP B 1 198 ? 3.953 17.312 14.438 1 98.19 198 TRP B CA 1
ATOM 3126 C C . TRP B 1 198 ? 3.031 16.141 14.719 1 98.19 198 TRP B C 1
ATOM 3128 O O . TRP B 1 198 ? 1.935 16.047 14.156 1 98.19 198 TRP B O 1
ATOM 3138 N N . HIS B 1 199 ? 3.422 15.234 15.609 1 98.19 199 HIS B N 1
ATOM 3139 C CA . HIS B 1 199 ? 2.656 14.023 15.883 1 98.19 199 HIS B CA 1
ATOM 3140 C C . HIS B 1 199 ? 1.396 14.336 16.688 1 98.19 199 HIS B C 1
ATOM 3142 O O . HIS B 1 199 ? 0.386 13.633 16.562 1 98.19 199 HIS B O 1
ATOM 3148 N N . ARG B 1 200 ? 1.434 15.383 17.453 1 97.69 200 ARG B N 1
ATOM 3149 C CA . ARG B 1 200 ? 0.207 15.844 18.094 1 97.69 200 ARG B CA 1
ATOM 3150 C C . ARG B 1 200 ? -0.833 16.266 17.062 1 97.69 200 ARG B C 1
ATOM 3152 O O . ARG B 1 200 ? -2.014 15.938 17.203 1 97.69 200 ARG B O 1
ATOM 3159 N N . ARG B 1 201 ? -0.375 16.984 16.047 1 98.19 201 ARG B N 1
ATOM 3160 C CA . ARG B 1 201 ? -1.276 17.406 14.977 1 98.19 201 ARG B CA 1
ATOM 3161 C C . ARG B 1 201 ? -1.879 16.188 14.281 1 98.19 201 ARG B C 1
ATOM 3163 O O . ARG B 1 201 ? -3.082 16.156 14.008 1 98.19 201 ARG B O 1
ATOM 3170 N N . VAL B 1 202 ? -1.058 15.203 13.992 1 98.69 202 VAL B N 1
ATOM 3171 C CA . VAL B 1 202 ? -1.521 13.984 13.344 1 98.69 202 VAL B CA 1
ATOM 3172 C C . VAL B 1 202 ? -2.539 13.273 14.242 1 98.69 202 VAL B C 1
ATOM 3174 O O . VAL B 1 202 ? -3.586 12.828 13.766 1 98.69 202 VAL B O 1
ATOM 3177 N N . GLN B 1 203 ? -2.248 13.219 15.547 1 98.69 203 GLN B N 1
ATOM 3178 C CA . GLN B 1 203 ? -3.16 12.562 16.484 1 98.69 203 GLN B CA 1
ATOM 3179 C C . GLN B 1 203 ? -4.508 13.273 16.531 1 98.69 203 GLN B C 1
ATOM 3181 O O . GLN B 1 203 ? -5.555 12.633 16.641 1 98.69 203 GLN B O 1
ATOM 3186 N N . VAL B 1 204 ? -4.508 14.555 16.469 1 98.62 204 VAL B N 1
ATOM 3187 C CA . VAL B 1 204 ? -5.754 15.32 16.453 1 98.62 204 VAL B CA 1
ATOM 3188 C C . VAL B 1 204 ? -6.59 14.914 15.242 1 98.62 204 VAL B C 1
ATOM 3190 O O . VAL B 1 204 ? -7.789 14.648 15.359 1 98.62 204 VAL B O 1
ATOM 3193 N N . VAL B 1 205 ? -5.965 14.805 14.055 1 98.81 205 VAL B N 1
ATOM 3194 C CA . VAL B 1 205 ? -6.672 14.422 12.836 1 98.81 205 VAL B CA 1
ATOM 3195 C C . VAL B 1 205 ? -7.262 13.023 13 1 98.81 205 VAL B C 1
ATOM 3197 O O . VAL B 1 205 ? -8.406 12.781 12.609 1 98.81 205 VAL B O 1
ATOM 3200 N N . LEU B 1 206 ? -6.508 12.109 13.625 1 98.88 206 LEU B N 1
ATOM 3201 C CA . LEU B 1 206 ? -6.914 10.711 13.773 1 98.88 206 LEU B CA 1
ATOM 3202 C C . LEU B 1 206 ? -8.062 10.578 14.766 1 98.88 206 LEU B C 1
ATOM 3204 O O . LEU B 1 206 ? -8.82 9.609 14.727 1 98.88 206 LEU B O 1
ATOM 3208 N N . ALA B 1 207 ? -8.258 11.602 15.602 1 98.56 207 ALA B N 1
ATOM 3209 C CA . ALA B 1 207 ? -9.164 11.406 16.734 1 98.56 207 ALA B CA 1
ATOM 3210 C C . ALA B 1 207 ? -10.391 12.312 16.609 1 98.56 207 ALA B C 1
ATOM 3212 O O . ALA B 1 207 ? -11.43 12.047 17.219 1 98.56 207 ALA B O 1
ATOM 3213 N N . ASP B 1 208 ? -10.32 13.391 15.867 1 98.5 208 ASP B N 1
ATOM 3214 C CA . ASP B 1 208 ? -11.336 14.438 15.906 1 98.5 208 ASP B CA 1
ATOM 3215 C C . ASP B 1 208 ? -12.297 14.312 14.727 1 98.5 208 ASP B C 1
ATOM 3217 O O . ASP B 1 208 ? -12.023 14.844 13.648 1 98.5 208 ASP B O 1
ATOM 3221 N N . ASP B 1 209 ? -13.445 13.82 14.914 1 98.31 209 ASP B N 1
ATOM 3222 C CA . ASP B 1 209 ? -14.445 13.602 13.867 1 98.31 209 ASP B CA 1
ATOM 3223 C C . ASP B 1 209 ? -14.945 14.93 13.305 1 98.31 209 ASP B C 1
ATOM 3225 O O . ASP B 1 209 ? -15.477 14.977 12.195 1 98.31 209 ASP B O 1
ATOM 3229 N N . SER B 1 210 ? -14.828 15.977 14.094 1 98.5 210 SER B N 1
ATOM 3230 C CA . SER B 1 210 ? -15.375 17.266 13.664 1 98.5 210 SER B CA 1
ATOM 3231 C C . SER B 1 210 ? -14.602 17.828 12.477 1 98.5 210 SER B C 1
ATOM 3233 O O . SER B 1 210 ? -15.07 18.75 11.812 1 98.5 210 SER B O 1
ATOM 3235 N N . LEU B 1 211 ? -13.438 17.281 12.203 1 98.81 211 LEU B N 1
ATOM 3236 C CA . LEU B 1 211 ? -12.633 17.703 11.062 1 98.81 211 LEU B CA 1
ATOM 3237 C C . LEU B 1 211 ? -13.164 17.109 9.766 1 98.81 211 LEU B C 1
ATOM 3239 O O . LEU B 1 211 ? -12.625 17.359 8.688 1 98.81 211 LEU B O 1
ATOM 3243 N N . PHE B 1 212 ? -14.227 16.297 9.891 1 98.88 212 PHE B N 1
ATOM 3244 C CA . PHE B 1 212 ? -14.766 15.594 8.734 1 98.88 212 PHE B CA 1
ATOM 3245 C C . PHE B 1 212 ? -16.281 15.773 8.648 1 98.88 212 PHE B C 1
ATOM 3247 O O . PHE B 1 212 ? -16.953 15.898 9.672 1 98.88 212 PHE B O 1
ATOM 3254 N N . THR B 1 213 ? -16.812 15.828 7.457 1 98.69 213 THR B N 1
ATOM 3255 C CA . THR B 1 213 ? -18.25 15.734 7.18 1 98.69 213 THR B CA 1
ATOM 3256 C C . THR B 1 213 ? -18.562 14.469 6.391 1 98.69 213 THR B C 1
ATOM 3258 O O . THR B 1 213 ? -17.875 14.148 5.418 1 98.69 213 THR B O 1
ATOM 3261 N N . VAL B 1 214 ? -19.453 13.688 6.832 1 98.56 214 VAL B N 1
ATOM 3262 C CA . VAL B 1 214 ? -19.953 12.484 6.168 1 98.56 214 VAL B CA 1
ATOM 3263 C C . VAL B 1 214 ? -21.406 12.68 5.75 1 98.56 214 VAL B C 1
ATOM 3265 O O . VAL B 1 214 ? -22.266 12.953 6.594 1 98.56 214 VAL B O 1
ATOM 3268 N N . GLU B 1 215 ? -21.656 12.547 4.434 1 97.81 215 GLU B N 1
ATOM 3269 C CA . GLU B 1 215 ? -23 12.805 3.939 1 97.81 215 GLU B CA 1
ATOM 3270 C C . GLU B 1 215 ? -23.422 11.758 2.916 1 97.81 215 GLU B C 1
ATOM 3272 O O . GLU B 1 215 ? -22.656 11.43 2.004 1 97.81 215 GLU B O 1
ATOM 3277 N N . PRO B 1 216 ? -24.641 11.258 3.092 1 96.75 216 PRO B N 1
ATOM 3278 C CA . PRO B 1 216 ? -25.172 10.43 1.997 1 96.75 216 PRO B CA 1
ATOM 3279 C C . PRO B 1 216 ? -25.344 11.219 0.699 1 96.75 216 PRO B C 1
ATOM 3281 O O . PRO B 1 216 ? -25.641 12.414 0.731 1 96.75 216 PRO B O 1
ATOM 3284 N N . VAL B 1 217 ? -25.062 10.578 -0.397 1 93.44 217 VAL B N 1
ATOM 3285 C CA . VAL B 1 217 ? -25.203 11.195 -1.711 1 93.44 217 VAL B CA 1
ATOM 3286 C C . VAL B 1 217 ? -26.406 10.602 -2.432 1 93.44 217 VAL B C 1
ATOM 3288 O O . VAL B 1 217 ? -26.594 9.383 -2.443 1 93.44 217 VAL B O 1
#

pLDDT: mean 93.69, std 15.33, range [24.75, 98.94]

Sequence (434 aa):
MTTDSTATDGTEHSTNWQVNYDVAPIEIRDPVAEALGVLEPGDPFVITYRDAVKEAGHSCPTASGAYRIVQLGLDALYADEHPVRSEIEVQAAGPRDDAAYGVMSRIISFVTGATEDDGFGGLAGGYGGRRDLLRFDAFDSETPDPTFRFRRTDTDDTVAVTYHVGDVPDGGPAIGNLQGILDGSASDQQREAFADAWHRRVQVVLADDSLFTVEPVMTTDSTATDGTEHSTNWQVNYDVAPIEIRDPVAEALGVLEPGDPFVITYRDAVKEAGHSCPTASGAYRIVQLGLDALYADEHPVRSEIEVQAAGPRDDAAYGVMSRIISFVTGATEDDGFGGLAGGYGGRRDLLRFDAFDSETPDPTFRFRRTDTDDTVAVTYHVGDVPDGGPAIGNLQGILDGSASDQQREAFADAWHRRVQVVLADDSLFTVEPV

Foldseek 3Di:
DPPPPPDPPPPPPDDPDPDDADFAWAWAQFVVCCVVVVDPVQGTDTGDLVNLCVQLVHFALLSLLLRVQLRVQQCVVCVPGHHYAPFKAKEWLADCPPPRNVSSVSSSCVRRVADEQPGAQDPPRRPRGRYRRYYYNRHHDPDPFIKMKMAGNVPRWIKIKGFQPVPQDDLPPLCVCVVCVVVVNHDPVSVVSNVVSRVVSSNCSSPPCVRMDMGTD/DPPPPPDPPPPPPDDPDPDDADFAWAWAQFVVCCVVVVDPVQGTDTGDLVNLCVQLVHFALLSLLLRVQLRVQQCVVCVPGHHYAPQKAKEWLADCPPPRNVSSVSSSCVRRVADEQPGAQDPPRRPRGRYRRYYYNRHHDPDPFIKMKMAGNVPRWIKIKGFQPVPQDDLPPLCVCVVCVVVVNHDPVSVVSNVVSRVVSSNCSSPPCVRMDMGTD

Radius of gyration: 22.21 Å; Cα contacts (8 Å, |Δi|>4): 862; chains: 2; bounding box: 59×59×73 Å